Protein 2W2X (pdb70)

Nearest PDB structures (foldseek):
  2w2x-assembly1_A  TM=1.006E+00  e=3.681E-37  Homo sapiens
  2ov2-assembly11_D-2  TM=9.942E-01  e=1.952E-32  Homo sapiens
  2wkr-assembly1_A  TM=9.954E-01  e=3.031E-32  Avena sativa
  7y4a-assembly4_G  TM=9.930E-01  e=4.571E-28  Homo sapiens
  4mit-assembly1_A  TM=9.874E-01  e=6.167E-26  Entamoeba histolytica HM-3:IMSS

Structure (mmCIF, N/CA/C/O backbone):
data_2W2X
#
_entry.id   2W2X
#
_cell.length_a   131.570
_cell.length_b   84.459
_cell.length_c   74.196
_cell.angle_alpha   90.00
_cell.angle_beta   112.21
_cell.angle_gamma   90.00
#
_symmetry.space_group_name_H-M   'C 1 2 1'
#
loop_
_entity.id
_entity.type
_entity.pdbx_description
1 polymer 'RAS-RELATED C3 BOTULINUM TOXIN SUBSTRATE 2'
2 polymer '1-PHOSPHATIDYLINOSITOL-4,5-BISPHOSPHATE PHOSPHODIESTERASE GAMMA-2'
3 polymer '1-PHOSPHATIDYLINOSITOL-4,5-BISPHOSPHATE PHOSPHODIESTERASE GAMMA-2'
4 non-polymer "5'-GUANOSINE-DIPHOSPHATE-MONOTHIOPHOSPHATE"
5 non-polymer 'MAGNESIUM ION'
6 water water
#
loop_
_atom_site.group_PDB
_atom_site.id
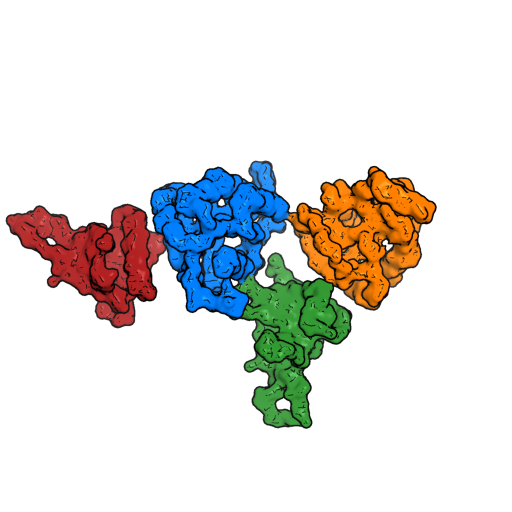_atom_site.type_symbol
_atom_site.label_atom_id
_atom_site.label_alt_id
_atom_site.label_comp_id
_atom_site.label_asym_id
_atom_site.label_entity_id
_atom_site.label_seq_id
_atom_site.pdbx_PDB_ins_code
_atom_site.Cartn_x
_atom_site.Cartn_y
_atom_site.Cartn_z
_atom_site.occupancy
_atom_site.B_iso_or_equiv
_atom_site.auth_seq_id
_atom_site.auth_comp_id
_atom_site.auth_asym_id
_atom_site.auth_atom_id
_atom_site.pdbx_PDB_model_num
ATOM 1 N N . SER A 1 7 ? 14.854 -10.334 -3.905 0.70 52.94 1 SER A N 1
ATOM 2 C CA . SER A 1 7 ? 15.963 -9.373 -3.850 0.70 83.63 1 SER A CA 1
ATOM 3 C C . SER A 1 7 ? 16.988 -9.678 -2.757 0.70 118.36 1 SER A C 1
ATOM 4 O O . SER A 1 7 ? 18.153 -9.323 -2.887 0.70 146.93 1 SER A O 1
ATOM 6 N N . GLN A 1 8 ? 16.557 -10.312 -1.672 1.00 114.80 2 GLN A N 1
ATOM 7 C CA . GLN A 1 8 ? 17.470 -10.638 -0.572 1.00 106.41 2 GLN A CA 1
ATOM 8 C C . GLN A 1 8 ? 17.978 -9.404 0.161 1.00 84.94 2 GLN A C 1
ATOM 9 O O . GLN A 1 8 ? 18.779 -8.636 -0.367 1.00 85.19 2 GLN A O 1
ATOM 15 N N . ALA A 1 9 ? 17.521 -9.226 1.390 1.00 79.41 3 ALA A N 1
ATOM 16 C CA . ALA A 1 9 ? 17.959 -8.095 2.188 1.00 73.36 3 ALA A CA 1
ATOM 17 C C . ALA A 1 9 ? 19.381 -8.317 2.702 1.00 91.20 3 ALA A C 1
ATOM 18 O O . ALA A 1 9 ? 19.711 -9.387 3.212 1.00 101.24 3 ALA A O 1
ATOM 20 N N . ILE A 1 10 ? 20.221 -7.301 2.540 1.00 76.79 4 ILE A N 1
ATOM 21 C CA . ILE A 1 10 ? 21.567 -7.302 3.090 1.00 52.05 4 ILE A CA 1
ATOM 22 C C . ILE A 1 10 ? 21.711 -6.046 3.946 1.00 42.45 4 ILE A C 1
ATOM 23 O O . ILE A 1 10 ? 21.532 -4.933 3.448 1.00 74.89 4 ILE A O 1
ATOM 28 N N . LYS A 1 11 ? 22.006 -6.224 5.238 1.00 54.81 5 LYS A N 1
ATOM 29 C CA . LYS A 1 11 ? 22.233 -5.087 6.146 1.00 59.22 5 LYS A CA 1
ATOM 30 C C . LYS A 1 11 ? 23.727 -4.717 6.262 1.00 49.68 5 LYS A C 1
ATOM 31 O O . LYS A 1 11 ? 24.565 -5.582 6.518 1.00 43.76 5 LYS A O 1
ATOM 37 N N . CYS A 1 12 ? 24.046 -3.435 6.075 1.00 49.58 6 CYS A N 1
ATOM 38 C CA . CYS A 1 12 ? 25.428 -2.947 6.090 1.00 38.33 6 CYS A CA 1
ATOM 39 C C . CYS A 1 12 ? 25.582 -1.738 6.999 1.00 42.97 6 CYS A C 1
ATOM 40 O O . CYS A 1 12 ? 24.888 -0.733 6.825 1.00 52.56 6 CYS A O 1
ATOM 43 N N . VAL A 1 13 ? 26.495 -1.833 7.965 1.00 30.60 7 VAL A N 1
ATOM 44 C CA . VAL A 1 13 ? 26.710 -0.748 8.919 1.00 37.56 7 VAL A CA 1
ATOM 45 C C . VAL A 1 13 ? 28.088 -0.124 8.731 1.00 56.53 7 VAL A C 1
ATOM 46 O O . VAL A 1 13 ? 29.077 -0.823 8.551 1.00 49.71 7 VAL A O 1
ATOM 50 N N . VAL A 1 14 ? 28.133 1.198 8.768 1.00 42.18 8 VAL A N 1
ATOM 51 C CA . VAL A 1 14 ? 29.348 1.945 8.544 1.00 40.97 8 VAL A CA 1
ATOM 52 C C . VAL A 1 14 ? 29.808 2.611 9.843 1.00 57.52 8 VAL A C 1
ATOM 53 O O . VAL A 1 14 ? 29.129 3.496 10.378 1.00 41.93 8 VAL A O 1
ATOM 57 N N . VAL A 1 15 ? 30.962 2.184 10.350 1.00 36.69 9 VAL A N 1
ATOM 58 C CA . VAL A 1 15 ? 31.511 2.755 11.591 1.00 57.41 9 VAL A CA 1
ATOM 59 C C . VAL A 1 15 ? 32.919 3.292 11.380 1.00 59.12 9 VAL A C 1
ATOM 60 O O . VAL A 1 15 ? 33.584 2.954 10.396 1.00 49.01 9 VAL A O 1
ATOM 64 N N . GLY A 1 16 ? 33.369 4.143 12.292 1.00 61.82 10 GLY A N 1
ATOM 65 C CA . GLY A 1 16 ? 34.676 4.766 12.160 1.00 49.47 10 GLY A CA 1
ATOM 66 C C . GLY A 1 16 ? 34.728 6.188 12.678 1.00 50.89 10 GLY A C 1
ATOM 67 O O . GLY A 1 16 ? 33.697 6.834 12.864 1.00 55.67 10 GLY A O 1
ATOM 68 N N . ASP A 1 17 ? 35.945 6.673 12.890 1.00 46.72 11 ASP A N 1
ATOM 69 C CA . ASP A 1 17 ? 36.201 7.939 13.571 1.00 50.30 11 ASP A CA 1
ATOM 70 C C . ASP A 1 17 ? 35.433 9.131 13.042 1.00 50.61 11 ASP A C 1
ATOM 71 O O . ASP A 1 17 ? 35.056 9.179 11.876 1.00 66.09 11 ASP A O 1
ATOM 76 N N . VAL A 1 18 ? 35.221 10.099 13.928 1.00 60.70 12 VAL A N 1
ATOM 77 C CA . VAL A 1 18 ? 34.639 11.374 13.567 1.00 46.06 12 VAL A CA 1
ATOM 78 C C . VAL A 1 18 ? 35.269 11.907 12.289 1.00 70.69 12 VAL A C 1
ATOM 79 O O . VAL A 1 18 ? 36.485 11.845 12.111 1.00 65.70 12 VAL A O 1
ATOM 83 N N . ALA A 1 19 ? 34.414 12.404 11.400 1.00 57.12 13 ALA A N 1
ATOM 84 C CA . ALA A 1 19 ? 34.822 13.120 10.185 1.00 48.21 13 ALA A CA 1
ATOM 85 C C . ALA A 1 19 ? 35.688 12.352 9.185 1.00 41.95 13 ALA A C 1
ATOM 86 O O . ALA A 1 19 ? 36.281 12.953 8.305 1.00 66.00 13 ALA A O 1
ATOM 88 N N . VAL A 1 20 ? 35.734 11.027 9.299 1.00 50.33 14 VAL A N 1
ATOM 89 C CA . VAL A 1 20 ? 36.432 10.228 8.309 1.00 49.43 14 VAL A CA 1
ATOM 90 C C . VAL A 1 20 ? 35.683 10.101 6.988 1.00 49.08 14 VAL A C 1
ATOM 91 O O . VAL A 1 20 ? 36.190 9.502 6.043 1.00 51.41 14 VAL A O 1
ATOM 95 N N . GLY A 1 21 ? 34.474 10.641 6.926 1.00 70.84 15 GLY A N 1
ATOM 96 C CA . GLY A 1 21 ? 33.724 10.665 5.680 1.00 72.81 15 GLY A CA 1
ATOM 97 C C . GLY A 1 21 ? 32.777 9.502 5.445 1.00 55.94 15 GLY A C 1
ATOM 98 O O . GLY A 1 21 ? 32.531 9.109 4.303 1.00 48.62 15 GLY A O 1
ATOM 99 N N . LYS A 1 22 ? 32.243 8.947 6.524 1.00 59.89 16 LYS A N 1
ATOM 100 C CA . LYS A 1 22 ? 31.254 7.875 6.416 1.00 49.44 16 LYS A CA 1
ATOM 101 C C . LYS A 1 22 ? 29.956 8.326 5.721 1.00 53.10 16 LYS A C 1
ATOM 102 O O . LYS A 1 22 ? 29.435 7.636 4.848 1.00 56.44 16 LYS A O 1
ATOM 108 N N . THR A 1 23 ? 29.424 9.475 6.119 1.00 50.07 17 THR A N 1
ATOM 109 C CA . THR A 1 23 ? 28.147 9.933 5.579 1.00 42.44 17 THR A CA 1
ATOM 110 C C . THR A 1 23 ? 28.293 10.231 4.084 1.00 69.28 17 THR A C 1
ATOM 111 O O . THR A 1 23 ? 27.478 9.771 3.269 1.00 65.20 17 THR A O 1
ATOM 115 N N . CYS A 1 24 ? 29.330 10.991 3.723 1.00 45.64 18 CYS A N 1
ATOM 116 C CA . CYS A 1 24 ? 29.582 11.291 2.321 1.00 52.88 18 CYS A CA 1
ATOM 117 C C . CYS A 1 24 ? 29.666 10.031 1.455 1.00 64.46 18 CYS A C 1
ATOM 118 O O . CYS A 1 24 ? 29.118 9.994 0.350 1.00 72.74 18 CYS A O 1
ATOM 121 N N . LEU A 1 25 ? 30.349 9.005 1.952 1.00 54.34 19 LEU A N 1
ATOM 122 C CA . LEU A 1 25 ? 30.445 7.738 1.227 1.00 50.33 19 LEU A CA 1
ATOM 123 C C . LEU A 1 25 ? 29.030 7.215 0.906 1.00 63.91 19 LEU A C 1
ATOM 124 O O . LEU A 1 25 ? 28.715 6.882 -0.234 1.00 56.35 19 LEU A O 1
ATOM 129 N N . LEU A 1 26 ? 28.175 7.156 1.917 1.00 56.17 20 LEU A N 1
ATOM 130 C CA . LEU A 1 26 ? 26.830 6.631 1.729 1.00 39.80 20 LEU A CA 1
ATOM 131 C C . LEU A 1 26 ? 26.014 7.506 0.801 1.00 42.53 20 LEU A C 1
ATOM 132 O O . LEU A 1 26 ? 25.282 6.998 -0.034 1.00 29.31 20 LEU A O 1
ATOM 137 N N . ILE A 1 27 ? 26.129 8.820 0.952 1.00 28.65 21 ILE A N 1
ATOM 138 C CA . ILE A 1 27 ? 25.251 9.739 0.240 1.00 30.06 21 ILE A CA 1
ATOM 139 C C . ILE A 1 27 ? 25.679 9.941 -1.191 1.00 60.30 21 ILE A C 1
ATOM 140 O O . ILE A 1 27 ? 24.851 10.081 -2.091 1.00 72.77 21 ILE A O 1
ATOM 145 N N . SER A 1 28 ? 26.987 9.956 -1.389 1.00 70.04 22 SER A N 1
ATOM 146 C CA . SER A 1 28 ? 27.556 10.042 -2.717 1.00 52.37 22 SER A CA 1
ATOM 147 C C . SER A 1 28 ? 27.292 8.766 -3.524 1.00 52.93 22 SER A C 1
ATOM 148 O O . SER A 1 28 ? 27.005 8.834 -4.713 1.00 57.41 22 SER A O 1
ATOM 151 N N . TYR A 1 29 ? 27.378 7.608 -2.883 1.00 60.22 23 TYR A N 1
ATOM 152 C CA . TYR A 1 29 ? 27.027 6.363 -3.558 1.00 63.25 23 TYR A CA 1
ATOM 153 C C . TYR A 1 29 ? 25.537 6.235 -3.853 1.00 70.68 23 TYR A C 1
ATOM 154 O O . TYR A 1 29 ? 25.164 5.702 -4.877 1.00 53.71 23 TYR A O 1
ATOM 163 N N . THR A 1 30 ? 24.686 6.708 -2.951 1.00 63.99 24 THR A N 1
ATOM 164 C CA . THR A 1 30 ? 23.253 6.522 -3.121 1.00 56.30 24 THR A CA 1
ATOM 165 C C . THR A 1 30 ? 22.632 7.613 -3.962 1.00 71.59 24 THR A C 1
ATOM 166 O O . THR A 1 30 ? 21.648 7.360 -4.646 1.00 62.03 24 THR A O 1
ATOM 170 N N . THR A 1 31 ? 23.187 8.824 -3.899 1.00 63.64 25 THR A N 1
ATOM 171 C CA . THR A 1 31 ? 22.654 9.940 -4.676 1.00 42.61 25 THR A CA 1
ATOM 172 C C . THR A 1 31 ? 23.667 10.568 -5.673 1.00 75.57 25 THR A C 1
ATOM 173 O O . THR A 1 31 ? 23.354 11.569 -6.306 1.00 70.53 25 THR A O 1
ATOM 177 N N . ASN A 1 32 ? 24.866 9.976 -5.842 1.00 88.62 26 ASN A N 1
ATOM 178 C CA . ASN A 1 32 ? 25.902 10.539 -6.736 1.00 87.99 26 ASN A CA 1
ATOM 179 C C . ASN A 1 32 ? 26.040 12.037 -6.573 1.00 72.62 26 ASN A C 1
ATOM 180 O O . ASN A 1 32 ? 26.514 12.735 -7.464 1.00 74.82 26 ASN A O 1
ATOM 185 N N . ALA A 1 33 ? 25.589 12.534 -5.437 1.00 75.59 27 ALA A N 1
ATOM 186 C CA . ALA A 1 33 ? 25.751 13.932 -5.123 1.00 80.72 27 ALA A CA 1
ATOM 187 C C . ALA A 1 33 ? 26.551 13.993 -3.837 1.00 91.59 27 ALA A C 1
ATOM 188 O O . ALA A 1 33 ? 26.314 13.219 -2.910 1.00 92.10 27 ALA A O 1
ATOM 190 N N . PHE A 1 34 ? 27.517 14.898 -3.792 1.00 99.80 28 PHE A N 1
ATOM 191 C CA . PHE A 1 34 ? 28.376 15.031 -2.625 1.00 91.75 28 PHE A CA 1
ATOM 192 C C . PHE A 1 34 ? 27.875 16.144 -1.710 1.00 97.59 28 PHE A C 1
ATOM 193 O O . PHE A 1 34 ? 27.741 17.293 -2.137 1.00 113.76 28 PHE A O 1
ATOM 201 N N . PRO A 1 35 ? 27.597 15.802 -0.443 1.00 95.20 29 PRO A N 1
ATOM 202 C CA . PRO A 1 35 ? 27.023 16.719 0.550 1.00 104.35 29 PRO A CA 1
ATOM 203 C C . PRO A 1 35 ? 28.067 17.685 1.096 1.00 122.15 29 PRO A C 1
ATOM 204 O O . PRO A 1 35 ? 29.190 17.280 1.411 1.00 137.41 29 PRO A O 1
ATOM 208 N N . GLY A 1 36 ? 27.684 18.951 1.215 1.00 106.53 30 GLY A N 1
ATOM 209 C CA . GLY A 1 36 ? 28.585 19.988 1.675 1.00 108.33 30 GLY A CA 1
ATOM 210 C C . GLY A 1 36 ? 27.944 20.895 2.701 1.00 104.77 30 GLY A C 1
ATOM 211 O O . GLY A 1 36 ? 28.246 22.084 2.767 1.00 109.09 30 GLY A O 1
ATOM 212 N N . GLU A 1 37 ? 26.922 20.341 3.333 1.00 107.90 31 GLU A N 1
ATOM 213 C CA . GLU A 1 37 ? 26.872 20.086 4.761 1.00 92.51 31 GLU A CA 1
ATOM 214 C C . GLU A 1 37 ? 27.887 20.721 5.711 1.00 99.41 31 GLU A C 1
ATOM 215 O O . GLU A 1 37 ? 27.735 21.866 6.143 1.00 111.63 31 GLU A O 1
ATOM 217 N N . TYR A 1 38 ? 28.972 19.968 5.889 1.00 52.38 32 TYR A N 1
ATOM 218 C CA . TYR A 1 38 ? 29.277 19.253 7.141 1.00 61.02 32 TYR A CA 1
ATOM 219 C C . TYR A 1 38 ? 28.554 19.684 8.411 1.00 46.47 32 TYR A C 1
ATOM 220 O O . TYR A 1 38 ? 29.455 21.064 10.426 1.00 89.20 32 TYR A O 1
ATOM 229 N N . ILE A 1 39 ? 27.692 17.883 8.639 1.00 54.04 33 ILE A N 1
ATOM 230 C CA . ILE A 1 39 ? 26.775 17.827 9.755 1.00 57.33 33 ILE A CA 1
ATOM 231 C C . ILE A 1 39 ? 27.044 16.549 10.533 1.00 67.24 33 ILE A C 1
ATOM 232 O O . ILE A 1 39 ? 26.676 15.461 10.086 1.00 58.47 33 ILE A O 1
ATOM 237 N N . PRO A 1 40 ? 27.682 16.673 11.706 1.00 53.53 34 PRO A N 1
ATOM 238 C CA . PRO A 1 40 ? 27.931 15.505 12.550 1.00 44.80 34 PRO A CA 1
ATOM 239 C C . PRO A 1 40 ? 26.695 14.615 12.643 1.00 52.08 34 PRO A C 1
ATOM 240 O O . PRO A 1 40 ? 25.571 15.109 12.762 1.00 69.27 34 PRO A O 1
ATOM 244 N N . THR A 1 41 ? 26.920 13.310 12.607 1.00 42.48 35 THR A N 1
ATOM 245 C CA . THR A 1 41 ? 25.860 12.316 12.577 1.00 41.87 35 THR A CA 1
ATOM 246 C C . THR A 1 41 ? 25.527 11.739 13.949 1.00 51.26 35 THR A C 1
ATOM 247 O O . THR A 1 41 ? 26.408 11.522 14.771 1.00 40.42 35 THR A O 1
ATOM 251 N N . VAL A 1 42 ? 24.221 11.518 14.172 1.00 51.56 36 VAL A N 1
ATOM 252 C CA . VAL A 1 42 ? 23.761 10.772 15.331 1.00 52.43 36 VAL A CA 1
ATOM 253 C C . VAL A 1 42 ? 23.530 9.346 14.871 1.00 42.24 36 VAL A C 1
ATOM 254 O O . VAL A 1 42 ? 24.220 8.422 15.282 1.00 43.39 36 VAL A O 1
ATOM 258 N N . PHE A 1 43 ? 22.525 9.165 14.037 1.00 40.59 37 PHE A N 1
ATOM 259 C CA . PHE A 1 43 ? 22.382 7.934 13.278 1.00 47.95 37 PHE A CA 1
ATOM 260 C C . PHE A 1 43 ? 21.513 8.290 12.093 1.00 39.17 37 PHE A C 1
ATOM 261 O O . PHE A 1 43 ? 20.882 9.361 12.090 1.00 31.74 37 PHE A O 1
ATOM 269 N N . ASP A 1 44 ? 21.516 7.421 11.087 1.00 39.88 38 ASP A N 1
ATOM 270 C CA . ASP A 1 44 ? 20.761 7.646 9.850 1.00 49.85 38 ASP A CA 1
ATOM 271 C C . ASP A 1 44 ? 20.615 6.369 9.010 1.00 40.47 38 ASP A C 1
ATOM 272 O O . ASP A 1 44 ? 21.394 5.422 9.130 1.00 43.52 38 ASP A O 1
ATOM 277 N N . ASN A 1 45 ? 19.569 6.330 8.191 1.00 58.96 39 ASN A N 1
ATOM 278 C CA . ASN A 1 45 ? 19.286 5.135 7.414 1.00 42.36 39 ASN A CA 1
ATOM 279 C C . ASN A 1 45 ? 19.234 5.471 5.941 1.00 48.96 39 ASN A C 1
ATOM 280 O O . ASN A 1 45 ? 18.861 6.578 5.572 1.00 57.31 39 ASN A O 1
ATOM 285 N N . TYR A 1 46 ? 19.634 4.525 5.102 1.00 40.02 40 TYR A N 1
ATOM 286 C CA . TYR A 1 46 ? 19.688 4.760 3.659 1.00 38.70 40 TYR A CA 1
ATOM 287 C C . TYR A 1 46 ? 19.457 3.437 2.984 1.00 54.01 40 TYR A C 1
ATOM 288 O O . TYR A 1 46 ? 19.595 2.373 3.604 1.00 44.79 40 TYR A O 1
ATOM 297 N N . SER A 1 47 ? 19.143 3.501 1.699 1.00 51.56 41 SER A N 1
ATOM 298 C CA . SER A 1 47 ? 18.748 2.311 0.975 1.00 69.25 41 SER A CA 1
ATOM 299 C C . SER A 1 47 ? 19.375 2.300 -0.410 1.00 57.10 41 SER A C 1
ATOM 300 O O . SER A 1 47 ? 19.669 3.345 -0.984 1.00 68.92 41 SER A O 1
ATOM 303 N N . ALA A 1 48 ? 19.571 1.113 -0.954 1.00 63.55 42 ALA A N 1
ATOM 304 C CA . ALA A 1 48 ? 19.888 0.985 -2.370 1.00 57.79 42 ALA A CA 1
ATOM 305 C C . ALA A 1 48 ? 19.382 -0.363 -2.834 1.00 64.07 42 ALA A C 1
ATOM 306 O O . ALA A 1 48 ? 19.444 -1.347 -2.093 1.00 82.60 42 ALA A O 1
ATOM 308 N N . ASN A 1 49 ? 18.858 -0.408 -4.052 1.00 73.43 43 ASN A N 1
ATOM 309 C CA . ASN A 1 49 ? 18.532 -1.680 -4.678 1.00 70.14 43 ASN A CA 1
ATOM 310 C C . ASN A 1 49 ? 19.496 -1.917 -5.830 1.00 79.60 43 ASN A C 1
ATOM 311 O O . ASN A 1 49 ? 19.554 -1.133 -6.769 1.00 77.15 43 ASN A O 1
ATOM 316 N N . VAL A 1 50 ? 20.270 -2.988 -5.746 1.00 81.91 44 VAL A N 1
ATOM 317 C CA . VAL A 1 50 ? 21.371 -3.171 -6.667 1.00 80.69 44 VAL A CA 1
ATOM 318 C C . VAL A 1 50 ? 21.301 -4.545 -7.280 1.00 90.33 44 VAL A C 1
ATOM 319 O O . VAL A 1 50 ? 20.655 -5.442 -6.743 1.00 111.52 44 VAL A O 1
ATOM 323 N N . MET A 1 51 ? 21.966 -4.707 -8.412 1.00 61.18 45 MET A N 1
ATOM 324 C CA . MET A 1 51 ? 22.252 -6.039 -8.889 1.00 67.36 45 MET A CA 1
ATOM 325 C C . MET A 1 51 ? 23.694 -6.391 -8.531 1.00 86.30 45 MET A C 1
ATOM 326 O O . MET A 1 51 ? 24.543 -5.518 -8.351 1.00 66.98 45 MET A O 1
ATOM 331 N N . VAL A 1 52 ? 23.963 -7.676 -8.401 1.00 93.75 46 VAL A N 1
ATOM 332 C CA . VAL A 1 52 ? 25.308 -8.125 -8.112 1.00 34.55 46 VAL A CA 1
ATOM 333 C C . VAL A 1 52 ? 25.257 -9.627 -7.871 1.00 42.83 46 VAL A C 1
ATOM 334 O O . VAL A 1 52 ? 25.311 -10.178 -5.110 1.00 119.32 46 VAL A O 1
ATOM 338 N N . ASP A 1 53 ? 26.567 -9.092 -10.120 1.00 54.71 47 ASP A N 1
ATOM 339 C CA . ASP A 1 53 ? 26.664 -10.530 -10.353 1.00 90.63 47 ASP A CA 1
ATOM 340 C C . ASP A 1 53 ? 25.305 -11.188 -10.590 1.00 88.07 47 ASP A C 1
ATOM 341 O O . ASP A 1 53 ? 24.930 -12.133 -9.902 1.00 83.73 47 ASP A O 1
ATOM 346 N N . SER A 1 54 ? 24.573 -10.676 -11.571 1.00 78.24 48 SER A N 1
ATOM 347 C CA . SER A 1 54 ? 23.421 -11.390 -12.067 1.00 90.59 48 SER A CA 1
ATOM 348 C C . SER A 1 54 ? 22.568 -11.889 -10.903 1.00 82.69 48 SER A C 1
ATOM 349 O O . SER A 1 54 ? 23.024 -14.439 -8.286 1.00 94.24 48 SER A O 1
ATOM 351 N N . LYS A 1 55 ? 21.058 -12.477 -8.729 0.80 75.60 49 LYS A N 1
ATOM 352 C CA . LYS A 1 55 ? 21.669 -11.856 -7.565 0.80 55.73 49 LYS A CA 1
ATOM 353 C C . LYS A 1 55 ? 21.185 -10.423 -7.369 0.80 60.14 49 LYS A C 1
ATOM 354 O O . LYS A 1 55 ? 21.985 -9.501 -7.223 0.80 52.36 49 LYS A O 1
ATOM 356 N N . PRO A 1 56 ? 19.863 -10.223 -7.371 1.00 66.67 50 PRO A N 1
ATOM 357 C CA . PRO A 1 56 ? 19.347 -8.881 -7.114 1.00 67.03 50 PRO A CA 1
ATOM 358 C C . PRO A 1 56 ? 19.404 -8.680 -5.606 1.00 67.20 50 PRO A C 1
ATOM 359 O O . PRO A 1 56 ? 19.065 -9.617 -4.896 1.00 60.92 50 PRO A O 1
ATOM 363 N N . VAL A 1 57 ? 19.844 -7.522 -5.128 1.00 83.92 51 VAL A N 1
ATOM 364 C CA . VAL A 1 57 ? 19.900 -7.275 -3.682 1.00 87.05 51 VAL A CA 1
ATOM 365 C C . VAL A 1 57 ? 19.156 -6.045 -3.124 1.00 80.30 51 VAL A C 1
ATOM 366 O O . VAL A 1 57 ? 19.009 -5.016 -3.795 1.00 67.36 51 VAL A O 1
ATOM 370 N N . ASN A 1 58 ? 18.720 -6.165 -1.852 1.00 58.40 52 ASN A N 1
ATOM 371 C CA . ASN A 1 58 ? 18.238 -5.019 -1.083 1.00 65.94 52 ASN A CA 1
ATOM 372 C C . ASN A 1 58 ? 19.021 -4.835 0.218 1.00 41.29 52 ASN A C 1
ATOM 373 O O . ASN A 1 58 ? 17.630 -4.507 3.195 0.70 60.58 52 ASN A O 1
ATOM 378 N N . LEU A 1 59 ? 19.794 -3.100 -0.275 1.00 55.49 53 LEU A N 1
ATOM 379 C CA . LEU A 1 59 ? 20.936 -2.915 0.581 1.00 57.92 53 LEU A CA 1
ATOM 380 C C . LEU A 1 59 ? 20.484 -1.927 1.610 1.00 59.30 53 LEU A C 1
ATOM 381 O O . LEU A 1 59 ? 20.145 -0.792 1.263 1.00 61.35 53 LEU A O 1
ATOM 386 N N . GLY A 1 60 ? 20.438 -2.378 2.865 1.00 54.26 54 GLY A N 1
ATOM 387 C CA . GLY A 1 60 ? 20.166 -1.508 3.987 1.00 45.36 54 GLY A CA 1
ATOM 388 C C . GLY A 1 60 ? 21.465 -0.907 4.482 1.00 55.92 54 GLY A C 1
ATOM 389 O O . GLY A 1 60 ? 22.398 -1.619 4.820 1.00 80.51 54 GLY A O 1
ATOM 390 N N . LEU A 1 61 ? 21.513 0.414 4.524 1.00 49.59 55 LEU A N 1
ATOM 391 C CA . LEU A 1 61 ? 22.706 1.119 4.915 1.00 44.44 55 LEU A CA 1
ATOM 392 C C . LEU A 1 61 ? 22.504 1.928 6.194 1.00 50.01 55 LEU A C 1
ATOM 393 O O . LEU A 1 61 ? 21.643 2.805 6.254 1.00 62.63 55 LEU A O 1
ATOM 398 N N . TRP A 1 62 ? 23.343 1.656 7.192 1.00 46.90 56 TRP A N 1
ATOM 399 C CA . TRP A 1 62 ? 23.207 2.286 8.495 1.00 50.88 56 TRP A CA 1
ATOM 400 C C . TRP A 1 62 ? 24.374 3.210 8.794 1.00 35.16 56 TRP A C 1
ATOM 401 O O . TRP A 1 62 ? 25.506 2.778 8.890 1.00 41.65 56 TRP A O 1
ATOM 412 N N . ASP A 1 63 ? 24.093 4.499 8.881 0.80 15.93 57 ASP A N 1
ATOM 413 C CA . ASP A 1 63 ? 25.126 5.448 9.159 0.80 35.68 57 ASP A CA 1
ATOM 414 C C . ASP A 1 63 ? 25.165 5.593 10.689 0.80 61.14 57 ASP A C 1
ATOM 415 O O . ASP A 1 63 ? 24.120 5.779 11.335 0.80 34.79 57 ASP A O 1
ATOM 420 N N . THR A 1 64 ? 26.358 5.453 11.268 0.80 33.90 58 THR A N 1
ATOM 421 C CA . THR A 1 64 ? 26.550 5.569 12.719 0.80 17.80 58 THR A CA 1
ATOM 422 C C . THR A 1 64 ? 27.312 6.844 13.056 0.80 34.57 58 THR A C 1
ATOM 423 O O . THR A 1 64 ? 27.862 7.510 12.168 0.80 43.01 58 THR A O 1
ATOM 427 N N . ALA A 1 65 ? 27.302 7.217 14.335 1.00 43.57 59 ALA A N 1
ATOM 428 C CA . ALA A 1 65 ? 28.047 8.403 14.782 1.00 57.31 59 ALA A CA 1
ATOM 429 C C . ALA A 1 65 ? 29.488 8.081 15.130 1.00 47.22 59 ALA A C 1
ATOM 430 O O . ALA A 1 65 ? 29.776 7.044 15.719 1.00 52.03 59 ALA A O 1
ATOM 432 N N . GLY A 1 66 ? 30.385 8.991 14.774 1.00 53.41 60 GLY A N 1
ATOM 433 C CA . GLY A 1 66 ? 31.797 8.837 15.067 1.00 57.72 60 GLY A CA 1
ATOM 434 C C . GLY A 1 66 ? 32.153 9.272 16.474 1.00 58.39 60 GLY A C 1
ATOM 435 O O . GLY A 1 66 ? 33.026 8.668 17.106 1.00 74.67 60 GLY A O 1
ATOM 436 N N . GLN A 1 67 ? 31.497 10.335 16.943 1.00 42.07 61 GLN A N 1
ATOM 437 C CA . GLN A 1 67 ? 31.652 10.844 18.312 1.00 55.15 61 GLN A CA 1
ATOM 438 C C . GLN A 1 67 ? 31.456 9.756 19.361 1.00 66.35 61 GLN A C 1
ATOM 439 O O . GLN A 1 67 ? 30.499 8.972 19.293 1.00 55.97 61 GLN A O 1
ATOM 445 N N . GLU A 1 68 ? 32.351 9.720 20.342 1.00 66.57 62 GLU A N 1
ATOM 446 C CA . GLU A 1 68 ? 32.278 8.681 21.354 1.00 69.08 62 GLU A CA 1
ATOM 447 C C . GLU A 1 68 ? 31.112 8.939 22.284 1.00 64.29 62 GLU A C 1
ATOM 448 O O . GLU A 1 68 ? 30.608 8.013 22.908 1.00 65.65 62 GLU A O 1
ATOM 454 N N . ASP A 1 69 ? 30.678 10.192 22.364 1.00 50.81 63 ASP A N 1
ATOM 455 C CA . ASP A 1 69 ? 29.474 10.530 23.133 1.00 66.78 63 ASP A CA 1
ATOM 456 C C . ASP A 1 69 ? 28.295 9.604 22.806 1.00 70.21 63 ASP A C 1
ATOM 457 O O . ASP A 1 69 ? 27.488 9.255 23.668 1.00 69.01 63 ASP A O 1
ATOM 462 N N . TYR A 1 70 ? 28.198 9.187 21.556 1.00 55.29 64 TYR A N 1
ATOM 463 C CA . TYR A 1 70 ? 27.086 8.340 21.184 1.00 55.66 64 TYR A CA 1
ATOM 464 C C . TYR A 1 70 ? 27.453 6.870 21.269 1.00 50.30 64 TYR A C 1
ATOM 465 O O . TYR A 1 70 ? 26.827 6.021 20.626 1.00 53.72 64 TYR A O 1
ATOM 474 N N . ASP A 1 71 ? 28.447 6.572 22.100 1.00 45.23 65 ASP A N 1
ATOM 475 C CA . ASP A 1 71 ? 28.921 5.193 22.261 1.00 46.03 65 ASP A CA 1
ATOM 476 C C . ASP A 1 71 ? 27.853 4.228 22.766 1.00 46.67 65 ASP A C 1
ATOM 477 O O . ASP A 1 71 ? 27.927 3.024 22.497 1.00 48.68 65 ASP A O 1
ATOM 482 N N . ARG A 1 72 ? 26.860 4.752 23.483 1.00 54.69 66 ARG A N 1
ATOM 483 C CA . ARG A 1 72 ? 25.760 3.925 23.979 1.00 52.51 66 ARG A CA 1
ATOM 484 C C . ARG A 1 72 ? 24.718 3.660 22.886 1.00 72.55 66 ARG A C 1
ATOM 485 O O . ARG A 1 72 ? 24.131 2.580 22.829 1.00 69.66 66 ARG A O 1
ATOM 487 N N . LEU A 1 73 ? 24.510 4.649 22.019 1.00 62.80 67 LEU A N 1
ATOM 488 C CA . LEU A 1 73 ? 23.603 4.546 20.873 1.00 61.94 67 LEU A CA 1
ATOM 489 C C . LEU A 1 73 ? 24.111 3.541 19.842 1.00 76.57 67 LEU A C 1
ATOM 490 O O . LEU A 1 73 ? 23.395 2.619 19.410 1.00 48.10 67 LEU A O 1
ATOM 495 N N . ARG A 1 74 ? 25.364 3.736 19.449 1.00 64.15 68 ARG A N 1
ATOM 496 C CA . ARG A 1 74 ? 25.912 3.074 18.269 1.00 35.01 68 ARG A CA 1
ATOM 497 C C . ARG A 1 74 ? 25.584 1.578 18.161 1.00 32.16 68 ARG A C 1
ATOM 498 O O . ARG A 1 74 ? 25.087 1.128 17.133 1.00 66.55 68 ARG A O 1
ATOM 506 N N . PRO A 1 75 ? 25.866 0.799 19.213 1.00 42.88 69 PRO A N 1
ATOM 507 C CA . PRO A 1 75 ? 25.647 -0.652 19.142 1.00 43.47 69 PRO A CA 1
ATOM 508 C C . PRO A 1 75 ? 24.182 -1.034 18.924 1.00 59.30 69 PRO A C 1
ATOM 509 O O . PRO A 1 75 ? 23.922 -2.179 18.550 1.00 44.44 69 PRO A O 1
ATOM 513 N N . LEU A 1 76 ? 23.248 -0.108 19.152 1.00 37.21 70 LEU A N 1
ATOM 514 C CA . LEU A 1 76 ? 21.856 -0.377 18.793 1.00 62.48 70 LEU A CA 1
ATOM 515 C C . LEU A 1 76 ? 21.696 -0.758 17.301 1.00 56.41 70 LEU A C 1
ATOM 516 O O . LEU A 1 76 ? 20.845 -1.575 16.951 1.00 40.67 70 LEU A O 1
ATOM 521 N N . SER A 1 77 ? 22.545 -0.207 16.434 1.00 59.67 71 SER A N 1
ATOM 522 C CA . SER A 1 77 ? 22.522 -0.535 14.999 1.00 46.20 71 SER A CA 1
ATOM 523 C C . SER A 1 77 ? 23.045 -1.936 14.659 1.00 30.81 71 SER A C 1
ATOM 524 O O . SER A 1 77 ? 22.790 -2.437 13.567 1.00 55.64 71 SER A O 1
ATOM 527 N N . TYR A 1 78 ? 23.755 -2.577 15.588 1.00 49.58 72 TYR A N 1
ATOM 528 C CA . TYR A 1 78 ? 24.524 -3.798 15.255 1.00 38.42 72 TYR A CA 1
ATOM 529 C C . TYR A 1 78 ? 23.774 -5.129 15.110 1.00 47.43 72 TYR A C 1
ATOM 530 O O . TYR A 1 78 ? 24.243 -6.024 14.399 1.00 38.52 72 TYR A O 1
ATOM 539 N N . PRO A 1 79 ? 22.638 -5.291 15.805 1.00 51.67 73 PRO A N 1
ATOM 540 C CA . PRO A 1 79 ? 21.906 -6.553 15.634 1.00 47.58 73 PRO A CA 1
ATOM 541 C C . PRO A 1 79 ? 21.533 -6.876 14.181 1.00 73.70 73 PRO A C 1
ATOM 542 O O . PRO A 1 79 ? 21.066 -6.017 13.427 1.00 60.33 73 PRO A O 1
ATOM 546 N N . GLN A 1 80 ? 21.756 -8.129 13.802 1.00 66.79 74 GLN A N 1
ATOM 547 C CA . GLN A 1 80 ? 21.357 -8.629 12.496 1.00 53.65 74 GLN A CA 1
ATOM 548 C C . GLN A 1 80 ? 22.276 -8.168 11.348 1.00 80.41 74 GLN A C 1
ATOM 549 O O . GLN A 1 80 ? 22.099 -8.568 10.198 1.00 69.48 74 GLN A O 1
ATOM 555 N N . THR A 1 81 ? 23.267 -7.341 11.658 1.00 83.61 75 THR A N 1
ATOM 556 C CA . THR A 1 81 ? 24.190 -6.865 10.629 1.00 47.39 75 THR A CA 1
ATOM 557 C C . THR A 1 81 ? 24.824 -8.013 9.849 1.00 52.31 75 THR A C 1
ATOM 558 O O . THR A 1 81 ? 25.210 -9.038 10.415 1.00 47.68 75 THR A O 1
ATOM 562 N N . ASP A 1 82 ? 24.908 -7.844 8.534 1.00 39.42 76 ASP A N 1
ATOM 563 C CA . ASP A 1 82 ? 25.456 -8.882 7.674 1.00 59.01 76 ASP A CA 1
ATOM 564 C C . ASP A 1 82 ? 26.919 -8.589 7.335 1.00 71.81 76 ASP A C 1
ATOM 565 O O . ASP A 1 82 ? 27.717 -9.505 7.158 1.00 60.56 76 ASP A O 1
ATOM 570 N N . VAL A 1 83 ? 27.251 -7.304 7.248 1.00 56.38 77 VAL A N 1
ATOM 571 C CA . VAL A 1 83 ? 28.563 -6.870 6.835 1.00 47.86 77 VAL A CA 1
ATOM 572 C C . VAL A 1 83 ? 28.856 -5.482 7.381 1.00 47.29 77 VAL A C 1
ATOM 573 O O . VAL A 1 83 ? 27.988 -4.614 7.376 1.00 55.48 77 VAL A O 1
ATOM 577 N N . PHE A 1 84 ? 30.087 -5.281 7.849 1.00 44.40 78 PHE A N 1
ATOM 578 C CA . PHE A 1 84 ? 30.512 -3.986 8.360 1.00 41.99 78 PHE A CA 1
ATOM 579 C C . PHE A 1 84 ? 31.499 -3.283 7.461 1.00 55.59 78 PHE A C 1
ATOM 580 O O . PHE A 1 84 ? 32.339 -3.920 6.825 1.00 60.46 78 PHE A O 1
ATOM 588 N N . LEU A 1 85 ? 31.404 -1.961 7.435 1.00 47.83 79 LEU A N 1
ATOM 589 C CA . LEU A 1 85 ? 32.395 -1.125 6.789 1.00 45.21 79 LEU A CA 1
ATOM 590 C C . LEU A 1 85 ? 33.135 -0.389 7.883 1.00 52.49 79 LEU A C 1
ATOM 591 O O . LEU A 1 85 ? 32.594 0.518 8.490 1.00 57.29 79 LEU A O 1
ATOM 596 N N . ILE A 1 86 ? 34.367 -0.775 8.158 1.00 41.28 80 ILE A N 1
ATOM 597 C CA . ILE A 1 86 ? 35.148 -0.007 9.105 1.00 41.46 80 ILE A CA 1
ATOM 598 C C . ILE A 1 86 ? 35.980 0.971 8.311 1.00 45.24 80 ILE A C 1
ATOM 599 O O . ILE A 1 86 ? 36.715 0.587 7.404 1.00 49.69 80 ILE A O 1
ATOM 604 N N . CYS A 1 87 ? 35.860 2.239 8.661 1.00 37.80 81 CYS A N 1
ATOM 605 C CA . CYS A 1 87 ? 36.444 3.295 7.862 1.00 31.42 81 CYS A CA 1
ATOM 606 C C . CYS A 1 87 ? 37.500 4.076 8.616 1.00 50.74 81 CYS A C 1
ATOM 607 O O . CYS A 1 87 ? 37.394 4.307 9.818 1.00 51.25 81 CYS A O 1
ATOM 610 N N . PHE A 1 88 ? 38.519 4.495 7.882 1.00 43.07 82 PHE A N 1
ATOM 611 C CA . PHE A 1 88 ? 39.452 5.486 8.383 1.00 51.17 82 PHE A CA 1
ATOM 612 C C . PHE A 1 88 ? 39.811 6.417 7.236 1.00 48.06 82 PHE A C 1
ATOM 613 O O . PHE A 1 88 ? 39.709 6.042 6.067 1.00 43.99 82 PHE A O 1
ATOM 621 N N . SER A 1 89 ? 40.170 7.649 7.573 1.00 58.36 83 SER A N 1
ATOM 622 C CA . SER A 1 89 ? 40.697 8.583 6.601 1.00 45.54 83 SER A CA 1
ATOM 623 C C . SER A 1 89 ? 42.220 8.408 6.590 1.00 44.94 83 SER A C 1
ATOM 624 O O . SER A 1 89 ? 44.715 8.121 7.439 1.00 217.72 83 SER A O 1
ATOM 627 N N . LEU A 1 90 ? 42.483 8.020 4.775 1.00 45.44 84 LEU A N 1
ATOM 628 C CA . LEU A 1 90 ? 43.846 7.879 4.346 1.00 63.00 84 LEU A CA 1
ATOM 629 C C . LEU A 1 90 ? 44.698 9.069 4.769 1.00 51.63 84 LEU A C 1
ATOM 630 O O . LEU A 1 90 ? 45.915 8.958 4.807 1.00 69.72 84 LEU A O 1
ATOM 635 N N . VAL A 1 91 ? 44.073 10.199 5.088 1.00 43.72 85 VAL A N 1
ATOM 636 C CA . VAL A 1 91 ? 44.856 11.380 5.464 1.00 41.38 85 VAL A CA 1
ATOM 637 C C . VAL A 1 91 ? 44.719 11.717 6.936 1.00 60.09 85 VAL A C 1
ATOM 638 O O . VAL A 1 91 ? 44.852 12.876 7.333 1.00 72.09 85 VAL A O 1
ATOM 642 N N . SER A 1 92 ? 44.465 10.697 7.746 1.00 74.68 86 SER A N 1
ATOM 643 C CA . SER A 1 92 ? 44.280 10.897 9.172 1.00 63.64 86 SER A CA 1
ATOM 644 C C . SER A 1 92 ? 44.400 9.576 9.906 1.00 71.71 86 SER A C 1
ATOM 645 O O . SER A 1 92 ? 43.750 7.229 9.557 1.00 212.06 86 SER A O 1
ATOM 648 N N . PRO A 1 93 ? 46.270 9.560 10.441 1.00 73.70 87 PRO A N 1
ATOM 649 C CA . PRO A 1 93 ? 46.756 8.313 11.016 1.00 71.59 87 PRO A CA 1
ATOM 650 C C . PRO A 1 93 ? 46.113 8.071 12.372 1.00 65.42 87 PRO A C 1
ATOM 651 O O . PRO A 1 93 ? 46.221 6.974 12.918 1.00 45.50 87 PRO A O 1
ATOM 655 N N . ALA A 1 94 ? 45.456 9.082 12.924 1.00 58.29 88 ALA A N 1
ATOM 656 C CA . ALA A 1 94 ? 44.740 8.866 14.175 1.00 53.38 88 ALA A CA 1
ATOM 657 C C . ALA A 1 94 ? 43.624 7.862 13.936 1.00 62.46 88 ALA A C 1
ATOM 658 O O . ALA A 1 94 ? 43.517 6.842 14.639 1.00 50.73 88 ALA A O 1
ATOM 660 N N . SER A 1 95 ? 42.824 8.135 12.906 1.00 63.18 89 SER A N 1
ATOM 661 C CA . SER A 1 95 ? 41.649 7.321 12.613 1.00 44.84 89 SER A CA 1
ATOM 662 C C . SER A 1 95 ? 42.079 5.923 12.223 1.00 58.61 89 SER A C 1
ATOM 663 O O . SER A 1 95 ? 41.344 4.950 12.426 1.00 69.72 89 SER A O 1
ATOM 666 N N . TYR A 1 96 ? 43.292 5.824 11.681 1.00 63.15 90 TYR A N 1
ATOM 667 C CA . TYR A 1 96 ? 43.827 4.536 11.264 1.00 34.44 90 TYR A CA 1
ATOM 668 C C . TYR A 1 96 ? 44.152 3.725 12.507 1.00 38.79 90 TYR A C 1
ATOM 669 O O . TYR A 1 96 ? 43.862 2.532 12.571 1.00 46.54 90 TYR A O 1
ATOM 678 N N . GLU A 1 97 ? 44.743 4.388 13.499 1.00 50.39 91 GLU A N 1
ATOM 679 C CA . GLU A 1 97 ? 45.137 3.716 14.730 1.00 68.66 91 GLU A CA 1
ATOM 680 C C . GLU A 1 97 ? 43.881 3.301 15.476 1.00 52.75 91 GLU A C 1
ATOM 681 O O . GLU A 1 97 ? 43.779 2.180 15.975 1.00 50.96 91 GLU A O 1
ATOM 687 N N . ASN A 1 98 ? 42.899 4.194 15.511 1.00 62.27 92 ASN A N 1
ATOM 688 C CA . ASN A 1 98 ? 41.650 3.889 16.208 1.00 62.35 92 ASN A CA 1
ATOM 689 C C . ASN A 1 98 ? 40.900 2.639 15.732 1.00 63.76 92 ASN A C 1
ATOM 690 O O . ASN A 1 98 ? 40.182 2.020 16.519 1.00 58.27 92 ASN A O 1
ATOM 695 N N . VAL A 1 99 ? 41.077 2.266 14.462 1.00 49.64 93 VAL A N 1
ATOM 696 C CA . VAL A 1 99 ? 40.593 0.974 13.974 1.00 42.17 93 VAL A CA 1
ATOM 697 C C . VAL A 1 99 ? 41.046 -0.202 14.854 1.00 54.99 93 VAL A C 1
ATOM 698 O O . VAL A 1 99 ? 40.234 -1.051 15.216 1.00 58.07 93 VAL A O 1
ATOM 702 N N . ARG A 1 100 ? 42.331 -0.252 15.202 1.00 59.96 94 ARG A N 1
ATOM 703 C CA . ARG A 1 100 ? 42.859 -1.352 16.029 1.00 61.41 94 ARG A CA 1
ATOM 704 C C . ARG A 1 100 ? 42.521 -1.155 17.512 1.00 61.99 94 ARG A C 1
ATOM 705 O O . ARG A 1 100 ? 42.226 -2.108 18.237 1.00 39.89 94 ARG A O 1
ATOM 713 N N . ALA A 1 101 ? 42.555 0.096 17.951 1.00 39.59 95 ALA A N 1
ATOM 714 C CA . ALA A 1 101 ? 42.156 0.449 19.298 1.00 43.15 95 ALA A CA 1
ATOM 715 C C . ALA A 1 101 ? 40.646 0.283 19.566 1.00 69.43 95 ALA A C 1
ATOM 716 O O . ALA A 1 101 ? 40.254 -0.550 20.376 1.00 77.58 95 ALA A O 1
ATOM 718 N N . LYS A 1 102 ? 39.799 1.059 18.892 1.00 75.48 96 LYS A N 1
ATOM 719 C CA . LYS A 1 102 ? 38.368 1.052 19.207 1.00 50.91 96 LYS A CA 1
ATOM 720 C C . LYS A 1 102 ? 37.483 0.208 18.305 1.00 45.83 96 LYS A C 1
ATOM 721 O O . LYS A 1 102 ? 36.823 -0.716 18.778 1.00 58.38 96 LYS A O 1
ATOM 727 N N . TRP A 1 103 ? 37.476 0.526 17.010 1.00 58.61 97 TRP A N 1
ATOM 728 C CA . TRP A 1 103 ? 36.399 0.112 16.107 1.00 45.35 97 TRP A CA 1
ATOM 729 C C . TRP A 1 103 ? 36.295 -1.366 15.860 1.00 52.69 97 TRP A C 1
ATOM 730 O O . TRP A 1 103 ? 35.200 -1.921 15.836 1.00 70.93 97 TRP A O 1
ATOM 741 N N . PHE A 1 104 ? 37.430 -2.010 15.666 1.00 54.62 98 PHE A N 1
ATOM 742 C CA . PHE A 1 104 ? 37.428 -3.443 15.433 1.00 40.75 98 PHE A CA 1
ATOM 743 C C . PHE A 1 104 ? 37.136 -4.223 16.717 1.00 65.07 98 PHE A C 1
ATOM 744 O O . PHE A 1 104 ? 36.450 -5.246 16.674 1.00 62.19 98 PHE A O 1
ATOM 752 N N . PRO A 1 105 ? 37.664 -3.752 17.866 1.00 67.16 99 PRO A N 1
ATOM 753 C CA . PRO A 1 105 ? 37.276 -4.387 19.130 1.00 65.61 99 PRO A CA 1
ATOM 754 C C . PRO A 1 105 ? 35.779 -4.213 19.414 1.00 56.35 99 PRO A C 1
ATOM 755 O O . PRO A 1 105 ? 35.100 -5.205 19.661 1.00 58.90 99 PRO A O 1
ATOM 759 N N . GLU A 1 106 ? 35.278 -2.983 19.385 1.00 48.02 100 GLU A N 1
ATOM 760 C CA . GLU A 1 106 ? 33.836 -2.747 19.547 1.00 55.58 100 GLU A CA 1
ATOM 761 C C . GLU A 1 106 ? 32.999 -3.616 18.609 1.00 46.67 100 GLU A C 1
ATOM 762 O O . GLU A 1 106 ? 32.109 -4.347 19.040 1.00 70.63 100 GLU A O 1
ATOM 768 N N . VAL A 1 107 ? 33.301 -3.559 17.324 1.00 43.51 101 VAL A N 1
ATOM 769 C CA . VAL A 1 107 ? 32.557 -4.356 16.374 1.00 40.86 101 VAL A CA 1
ATOM 770 C C . VAL A 1 107 ? 32.582 -5.838 16.706 1.00 37.95 101 VAL A C 1
ATOM 771 O O . VAL A 1 107 ? 31.555 -6.505 16.606 1.00 83.17 101 VAL A O 1
ATOM 775 N N . ARG A 1 108 ? 33.736 -6.360 17.099 1.00 51.00 102 ARG A N 1
ATOM 776 C CA . ARG A 1 108 ? 33.853 -7.789 17.410 1.00 41.62 102 ARG A CA 1
ATOM 777 C C . ARG A 1 108 ? 33.239 -8.120 18.778 1.00 60.26 102 ARG A C 1
ATOM 778 O O . ARG A 1 108 ? 32.798 -9.246 19.015 1.00 59.84 102 ARG A O 1
ATOM 786 N N . HIS A 1 109 ? 33.209 -7.152 19.684 1.00 62.52 103 HIS A N 1
ATOM 787 C CA . HIS A 1 109 ? 32.557 -7.385 20.963 1.00 65.18 103 HIS A CA 1
ATOM 788 C C . HIS A 1 109 ? 31.105 -7.759 20.730 1.00 77.55 103 HIS A C 1
ATOM 789 O O . HIS A 1 109 ? 30.590 -8.679 21.358 1.00 59.19 103 HIS A O 1
ATOM 796 N N . HIS A 1 110 ? 30.461 -7.058 19.804 1.00 53.73 104 HIS A N 1
ATOM 797 C CA . HIS A 1 110 ? 29.043 -7.263 19.529 1.00 66.34 104 HIS A CA 1
ATOM 798 C C . HIS A 1 110 ? 28.780 -8.325 18.463 1.00 65.15 104 HIS A C 1
ATOM 799 O O . HIS A 1 110 ? 27.901 -9.157 18.614 1.00 76.66 104 HIS A O 1
ATOM 806 N N . CYS A 1 111 ? 29.537 -8.292 17.378 1.00 82.08 105 CYS A N 1
ATOM 807 C CA . CYS A 1 111 ? 29.267 -9.190 16.269 1.00 100.22 105 CYS A CA 1
ATOM 808 C C . CYS A 1 111 ? 30.501 -9.994 15.915 1.00 91.78 105 CYS A C 1
ATOM 809 O O . CYS A 1 111 ? 31.202 -9.697 14.952 1.00 97.59 105 CYS A O 1
ATOM 812 N N . PRO A 1 112 ? 30.761 -11.027 16.712 1.00 69.91 106 PRO A N 1
ATOM 813 C CA . PRO A 1 112 ? 31.918 -11.919 16.644 1.00 73.41 106 PRO A CA 1
ATOM 814 C C . PRO A 1 112 ? 32.144 -12.561 15.281 1.00 71.39 106 PRO A C 1
ATOM 815 O O . PRO A 1 112 ? 33.201 -13.127 15.064 1.00 76.78 106 PRO A O 1
ATOM 819 N N . SER A 1 113 ? 31.186 -12.498 14.372 1.00 80.59 107 SER A N 1
ATOM 820 C CA . SER A 1 113 ? 31.270 -13.386 13.226 1.00 61.43 107 SER A CA 1
ATOM 821 C C . SER A 1 113 ? 31.066 -12.741 11.852 1.00 65.23 107 SER A C 1
ATOM 822 O O . SER A 1 113 ? 31.361 -13.360 10.834 1.00 76.02 107 SER A O 1
ATOM 825 N N . THR A 1 114 ? 30.575 -11.506 11.813 1.00 58.68 108 THR A N 1
ATOM 826 C CA . THR A 1 114 ? 30.159 -10.911 10.543 1.00 71.08 108 THR A CA 1
ATOM 827 C C . THR A 1 114 ? 31.329 -10.308 9.751 1.00 61.13 108 THR A C 1
ATOM 828 O O . THR A 1 114 ? 32.195 -9.641 10.299 1.00 45.09 108 THR A O 1
ATOM 832 N N . PRO A 1 115 ? 31.357 -10.559 8.445 1.00 52.96 109 PRO A N 1
ATOM 833 C CA . PRO A 1 115 ? 32.441 -10.038 7.612 1.00 47.11 109 PRO A CA 1
ATOM 834 C C . PRO A 1 115 ? 32.692 -8.552 7.857 1.00 53.85 109 PRO A C 1
ATOM 835 O O . PRO A 1 115 ? 31.762 -7.787 8.074 1.00 68.03 109 PRO A O 1
ATOM 839 N N . ILE A 1 116 ? 33.953 -8.154 7.812 1.00 63.11 110 ILE A N 1
ATOM 840 C CA . ILE A 1 116 ? 34.330 -6.753 7.885 1.00 52.43 110 ILE A CA 1
ATOM 841 C C . ILE A 1 116 ? 35.032 -6.342 6.614 1.00 57.74 110 ILE A C 1
ATOM 842 O O . ILE A 1 116 ? 35.734 -7.133 5.994 1.00 51.87 110 ILE A O 1
ATOM 847 N N . ILE A 1 117 ? 34.857 -5.090 6.235 1.00 49.31 111 ILE A N 1
ATOM 848 C CA . ILE A 1 117 ? 35.513 -4.571 5.061 1.00 29.63 111 ILE A CA 1
ATOM 849 C C . ILE A 1 117 ? 36.237 -3.276 5.381 1.00 46.93 111 ILE A C 1
ATOM 850 O O . ILE A 1 117 ? 35.616 -2.230 5.546 1.00 42.23 111 ILE A O 1
ATOM 855 N N . LEU A 1 118 ? 37.563 -3.337 5.471 1.00 34.27 112 LEU A N 1
ATOM 856 C CA . LEU A 1 118 ? 38.294 -2.151 5.866 1.00 29.47 112 LEU A CA 1
ATOM 857 C C . LEU A 1 118 ? 38.336 -1.189 4.711 1.00 37.62 112 LEU A C 1
ATOM 858 O O . LEU A 1 118 ? 38.609 -1.581 3.572 1.00 50.69 112 LEU A O 1
ATOM 863 N N . VAL A 1 119 ? 38.039 0.072 5.004 1.00 43.46 113 VAL A N 1
ATOM 864 C CA . VAL A 1 119 ? 37.938 1.072 3.962 1.00 33.26 113 VAL A CA 1
ATOM 865 C C . VAL A 1 119 ? 38.712 2.343 4.262 1.00 55.29 113 VAL A C 1
ATOM 866 O O . VAL A 1 119 ? 38.467 3.025 5.265 1.00 42.96 113 VAL A O 1
ATOM 870 N N . GLY A 1 120 ? 39.624 2.677 3.360 1.00 39.27 114 GLY A N 1
ATOM 871 C CA . GLY A 1 120 ? 40.369 3.905 3.484 1.00 33.28 114 GLY A CA 1
ATOM 872 C C . GLY A 1 120 ? 39.726 4.965 2.632 1.00 38.00 114 GLY A C 1
ATOM 873 O O . GLY A 1 120 ? 39.523 4.771 1.437 1.00 52.30 114 GLY A O 1
ATOM 874 N N . THR A 1 121 ? 39.465 6.109 3.245 1.00 21.57 115 THR A N 1
ATOM 875 C CA . THR A 1 121 ? 38.646 7.129 2.644 1.00 40.34 115 THR A CA 1
ATOM 876 C C . THR A 1 121 ? 39.452 8.379 2.380 1.00 51.30 115 THR A C 1
ATOM 877 O O . THR A 1 121 ? 40.549 8.537 2.907 1.00 62.92 115 THR A O 1
ATOM 881 N N . LYS A 1 122 ? 38.893 9.261 1.558 1.00 65.94 116 LYS A N 1
ATOM 882 C CA . LYS A 1 122 ? 39.528 10.522 1.186 1.00 57.85 116 LYS A CA 1
ATOM 883 C C . LYS A 1 122 ? 40.758 10.279 0.316 1.00 61.73 116 LYS A C 1
ATOM 884 O O . LYS A 1 122 ? 41.724 11.049 0.323 1.00 57.90 116 LYS A O 1
ATOM 890 N N . LEU A 1 123 ? 40.686 9.192 -0.446 1.00 62.38 117 LEU A N 1
ATOM 891 C CA . LEU A 1 123 ? 41.735 8.772 -1.367 1.00 64.28 117 LEU A CA 1
ATOM 892 C C . LEU A 1 123 ? 42.284 9.921 -2.213 1.00 62.26 117 LEU A C 1
ATOM 893 O O . LEU A 1 123 ? 43.435 9.896 -2.624 1.00 63.99 117 LEU A O 1
ATOM 898 N N . ASP A 1 124 ? 41.452 10.922 -2.465 1.00 52.90 118 ASP A N 1
ATOM 899 C CA . ASP A 1 124 ? 41.807 12.069 -3.290 1.00 70.52 118 ASP A CA 1
ATOM 900 C C . ASP A 1 124 ? 42.747 13.047 -2.579 1.00 74.98 118 ASP A C 1
ATOM 901 O O . ASP A 1 124 ? 43.333 13.920 -3.212 1.00 69.21 118 ASP A O 1
ATOM 906 N N . LEU A 1 125 ? 42.872 12.918 -1.264 1.00 78.39 119 LEU A N 1
ATOM 907 C CA . LEU A 1 125 ? 43.732 13.816 -0.504 1.00 82.62 119 LEU A CA 1
ATOM 908 C C . LEU A 1 125 ? 45.072 13.144 -0.237 1.00 81.47 119 LEU A C 1
ATOM 909 O O . LEU A 1 125 ? 46.019 13.783 0.212 1.00 68.06 119 LEU A O 1
ATOM 914 N N . ARG A 1 126 ? 45.134 11.849 -0.528 1.00 67.50 120 ARG A N 1
ATOM 915 C CA . ARG A 1 126 ? 46.352 11.065 -0.393 1.00 81.97 120 ARG A CA 1
ATOM 916 C C . ARG A 1 126 ? 47.549 11.825 -0.962 1.00 97.09 120 ARG A C 1
ATOM 917 O O . ARG A 1 126 ? 48.525 12.081 -0.247 1.00 82.16 120 ARG A O 1
ATOM 925 N N . ASP A 1 127 ? 47.458 12.200 -2.240 1.00 95.71 121 ASP A N 1
ATOM 926 C CA . ASP A 1 127 ? 48.545 12.895 -2.933 1.00 85.05 121 ASP A CA 1
ATOM 927 C C . ASP A 1 127 ? 48.278 14.393 -3.056 1.00 97.88 121 ASP A C 1
ATOM 928 O O . ASP A 1 127 ? 48.626 15.003 -4.064 1.00 112.49 121 ASP A O 1
ATOM 933 N N . ASP A 1 128 ? 47.661 14.981 -2.034 1.00 96.67 122 ASP A N 1
ATOM 934 C CA . ASP A 1 128 ? 47.323 16.400 -2.064 1.00 90.51 122 ASP A CA 1
ATOM 935 C C . ASP A 1 128 ? 48.408 17.259 -1.434 1.00 107.97 122 ASP A C 1
ATOM 936 O O . ASP A 1 128 ? 48.780 17.060 -0.281 1.00 114.77 122 ASP A O 1
ATOM 941 N N . LYS A 1 129 ? 48.899 18.230 -2.193 0.70 120.88 123 LYS A N 1
ATOM 942 C CA . LYS A 1 129 ? 49.971 19.099 -1.727 0.70 120.38 123 LYS A CA 1
ATOM 943 C C . LYS A 1 129 ? 49.626 19.790 -0.406 1.00 116.46 123 LYS A C 1
ATOM 944 O O . LYS A 1 129 ? 50.366 19.690 0.574 1.00 115.46 123 LYS A O 1
ATOM 946 N N . ASP A 1 130 ? 48.489 20.481 -0.393 1.00 122.58 124 ASP A N 1
ATOM 947 C CA . ASP A 1 130 ? 48.105 21.360 0.714 1.00 114.24 124 ASP A CA 1
ATOM 948 C C . ASP A 1 130 ? 47.934 20.664 2.054 1.00 97.27 124 ASP A C 1
ATOM 949 O O . ASP A 1 130 ? 47.600 22.263 4.963 0.70 65.75 124 ASP A O 1
ATOM 951 N N . THR A 1 131 ? 47.354 18.790 1.661 0.80 94.10 125 THR A N 1
ATOM 952 C CA . THR A 1 131 ? 47.205 18.024 2.878 0.80 90.96 125 THR A CA 1
ATOM 953 C C . THR A 1 131 ? 48.554 17.539 3.428 0.80 110.22 125 THR A C 1
ATOM 954 O O . THR A 1 131 ? 48.814 17.668 4.624 0.80 112.99 125 THR A O 1
ATOM 958 N N . ILE A 1 132 ? 49.412 16.991 2.565 1.00 93.33 126 ILE A N 1
ATOM 959 C CA . ILE A 1 132 ? 50.685 16.432 3.025 1.00 85.00 126 ILE A CA 1
ATOM 960 C C . ILE A 1 132 ? 51.494 17.497 3.746 1.00 99.72 126 ILE A C 1
ATOM 961 O O . ILE A 1 132 ? 52.302 17.194 4.620 1.00 98.05 126 ILE A O 1
ATOM 966 N N . GLU A 1 133 ? 51.263 18.752 3.382 1.00 119.56 127 GLU A N 1
ATOM 967 C CA . GLU A 1 133 ? 51.906 19.862 4.067 1.00 124.39 127 GLU A CA 1
ATOM 968 C C . GLU A 1 133 ? 51.522 19.858 5.545 1.00 128.31 127 GLU A C 1
ATOM 969 O O . GLU A 1 133 ? 52.379 19.646 6.405 1.00 142.44 127 GLU A O 1
ATOM 971 N N . LYS A 1 134 ? 50.236 20.075 5.834 1.00 101.34 128 LYS A N 1
ATOM 972 C CA . LYS A 1 134 ? 49.757 20.147 7.216 1.00 102.67 128 LYS A CA 1
ATOM 973 C C . LYS A 1 134 ? 50.025 18.848 7.966 1.00 105.91 128 LYS A C 1
ATOM 974 O O . LYS A 1 134 ? 50.401 18.856 9.137 1.00 98.71 128 LYS A O 1
ATOM 976 N N . LEU A 1 135 ? 49.833 17.727 7.290 1.00 101.43 129 LEU A N 1
ATOM 977 C CA . LEU A 1 135 ? 50.131 16.448 7.904 1.00 101.38 129 LEU A CA 1
ATOM 978 C C . LEU A 1 135 ? 51.585 16.373 8.361 1.00 116.60 129 LEU A C 1
ATOM 979 O O . LEU A 1 135 ? 51.860 16.140 9.534 1.00 126.21 129 LEU A O 1
ATOM 984 N N . LYS A 1 136 ? 52.510 16.587 7.433 1.00 134.39 130 LYS A N 1
ATOM 985 C CA . LYS A 1 136 ? 53.931 16.452 7.731 1.00 154.36 130 LYS A CA 1
ATOM 986 C C . LYS A 1 136 ? 54.407 17.449 8.771 1.00 148.79 130 LYS A C 1
ATOM 987 O O . LYS A 1 136 ? 55.031 17.113 9.768 1.00 154.58 130 LYS A O 1
ATOM 989 N N . GLU A 1 137 ? 53.229 18.923 9.046 1.00 115.15 131 GLU A N 1
ATOM 990 C CA . GLU A 1 137 ? 53.617 19.798 10.129 1.00 111.50 131 GLU A CA 1
ATOM 991 C C . GLU A 1 137 ? 53.373 19.189 11.514 1.00 123.74 131 GLU A C 1
ATOM 992 O O . GLU A 1 137 ? 53.740 19.781 12.518 1.00 127.62 131 GLU A O 1
ATOM 998 N N . LYS A 1 138 ? 52.745 18.022 11.577 1.00 122.44 132 LYS A N 1
ATOM 999 C CA . LYS A 1 138 ? 52.562 17.346 12.858 1.00 100.53 132 LYS A CA 1
ATOM 1000 C C . LYS A 1 138 ? 53.507 16.158 12.934 1.00 105.13 132 LYS A C 1
ATOM 1001 O O . LYS A 1 138 ? 53.306 15.241 13.727 1.00 93.43 132 LYS A O 1
ATOM 1003 N N . LYS A 1 139 ? 54.545 16.191 12.102 1.00 96.85 133 LYS A N 1
ATOM 1004 C CA . LYS A 1 139 ? 55.460 15.062 11.942 1.00 108.93 133 LYS A CA 1
ATOM 1005 C C . LYS A 1 139 ? 54.694 13.793 11.571 1.00 119.20 133 LYS A C 1
ATOM 1006 O O . LYS A 1 139 ? 55.033 12.698 12.032 1.00 104.86 133 LYS A O 1
ATOM 1008 N N . LEU A 1 140 ? 53.664 13.958 10.737 1.00 110.45 134 LEU A N 1
ATOM 1009 C CA . LEU A 1 140 ? 52.819 12.848 10.278 1.00 97.09 134 LEU A CA 1
ATOM 1010 C C . LEU A 1 140 ? 52.843 12.612 8.762 1.00 97.42 134 LEU A C 1
ATOM 1011 O O . LEU A 1 140 ? 53.381 13.409 7.989 1.00 97.55 134 LEU A O 1
ATOM 1016 N N . ALA A 1 141 ? 52.233 11.511 8.345 1.00 80.65 135 ALA A N 1
ATOM 1017 C CA . ALA A 1 141 ? 52.208 11.149 6.939 1.00 82.47 135 ALA A CA 1
ATOM 1018 C C . ALA A 1 141 ? 50.918 10.423 6.573 1.00 78.26 135 ALA A C 1
ATOM 1019 O O . ALA A 1 141 ? 50.450 9.569 7.328 1.00 74.14 135 ALA A O 1
ATOM 1021 N N . PRO A 1 142 ? 50.345 10.765 5.408 1.00 80.79 136 PRO A N 1
ATOM 1022 C CA . PRO A 1 142 ? 49.212 10.021 4.866 1.00 63.32 136 PRO A CA 1
ATOM 1023 C C . PRO A 1 142 ? 49.466 8.531 4.982 1.00 59.27 136 PRO A C 1
ATOM 1024 O O . PRO A 1 142 ? 50.620 8.090 4.912 1.00 63.57 136 PRO A O 1
ATOM 1028 N N . ILE A 1 143 ? 48.398 7.762 5.171 1.00 49.20 137 ILE A N 1
ATOM 1029 C CA . ILE A 1 143 ? 48.510 6.310 5.174 1.00 32.69 137 ILE A CA 1
ATOM 1030 C C . ILE A 1 143 ? 48.647 5.780 3.745 1.00 58.86 137 ILE A C 1
ATOM 1031 O O . ILE A 1 143 ? 47.997 6.271 2.826 1.00 67.39 137 ILE A O 1
ATOM 1036 N N . THR A 1 144 ? 49.493 4.778 3.560 1.00 53.18 138 THR A N 1
ATOM 1037 C CA . THR A 1 144 ? 49.804 4.309 2.227 1.00 60.83 138 THR A CA 1
ATOM 1038 C C . THR A 1 144 ? 49.074 3.016 1.951 1.00 65.78 138 THR A C 1
ATOM 1039 O O . THR A 1 144 ? 48.650 2.314 2.870 1.00 55.02 138 THR A O 1
ATOM 1043 N N . TYR A 1 145 ? 48.953 2.678 0.679 1.00 50.17 139 TYR A N 1
ATOM 1044 C CA . TYR A 1 145 ? 48.313 1.419 0.314 1.00 50.79 139 TYR A CA 1
ATOM 1045 C C . TYR A 1 145 ? 48.843 0.179 1.061 1.00 57.78 139 TYR A C 1
ATOM 1046 O O . TYR A 1 145 ? 48.046 -0.644 1.507 1.00 74.27 139 TYR A O 1
ATOM 1055 N N . PRO A 1 146 ? 50.180 0.028 1.187 1.00 69.77 140 PRO A N 1
ATOM 1056 C CA . PRO A 1 146 ? 50.727 -1.138 1.907 1.00 50.46 140 PRO A CA 1
ATOM 1057 C C . PRO A 1 146 ? 50.386 -1.082 3.393 1.00 48.97 140 PRO A C 1
ATOM 1058 O O . PRO A 1 146 ? 50.148 -2.123 3.991 1.00 45.17 140 PRO A O 1
ATOM 1062 N N . GLN A 1 147 ? 50.367 0.114 3.973 1.00 51.47 141 GLN A N 1
ATOM 1063 C CA . GLN A 1 147 ? 49.956 0.286 5.361 1.00 45.89 141 GLN A CA 1
ATOM 1064 C C . GLN A 1 147 ? 48.504 -0.158 5.577 1.00 63.85 141 GLN A C 1
ATOM 1065 O O . GLN A 1 147 ? 48.198 -0.917 6.507 1.00 55.00 141 GLN A O 1
ATOM 1071 N N . GLY A 1 148 ? 47.602 0.309 4.720 1.00 64.09 142 GLY A N 1
ATOM 1072 C CA . GLY A 1 148 ? 46.204 -0.055 4.871 1.00 61.92 142 GLY A CA 1
ATOM 1073 C C . GLY A 1 148 ? 46.071 -1.553 4.723 1.00 64.24 142 GLY A C 1
ATOM 1074 O O . GLY A 1 148 ? 45.332 -2.212 5.451 1.00 49.81 142 GLY A O 1
ATOM 1075 N N . LEU A 1 149 ? 46.828 -2.094 3.779 1.00 62.96 143 LEU A N 1
ATOM 1076 C CA . LEU A 1 149 ? 46.768 -3.510 3.470 1.00 52.00 143 LEU A CA 1
ATOM 1077 C C . LEU A 1 149 ? 47.134 -4.343 4.675 1.00 58.19 143 LEU A C 1
ATOM 1078 O O . LEU A 1 149 ? 46.664 -5.465 4.830 1.00 63.26 143 LEU A O 1
ATOM 1083 N N . ALA A 1 150 ? 47.980 -3.775 5.529 1.00 65.99 144 ALA A N 1
ATOM 1084 C CA . ALA A 1 150 ? 48.558 -4.498 6.653 1.00 60.18 144 ALA A CA 1
ATOM 1085 C C . ALA A 1 150 ? 47.595 -4.438 7.828 1.00 61.21 144 ALA A C 1
ATOM 1086 O O . ALA A 1 150 ? 47.490 -5.380 8.620 1.00 48.16 144 ALA A O 1
ATOM 1088 N N . LEU A 1 151 ? 46.879 -3.324 7.931 1.00 52.02 145 LEU A N 1
ATOM 1089 C CA . LEU A 1 151 ? 45.848 -3.202 8.954 1.00 63.67 145 LEU A CA 1
ATOM 1090 C C . LEU A 1 151 ? 44.730 -4.192 8.688 1.00 47.60 145 LEU A C 1
ATOM 1091 O O . LEU A 1 151 ? 44.177 -4.804 9.602 1.00 63.36 145 LEU A O 1
ATOM 1096 N N . ALA A 1 152 ? 44.421 -4.366 7.418 1.00 45.51 146 ALA A N 1
ATOM 1097 C CA . ALA A 1 152 ? 43.446 -5.366 7.026 1.00 41.07 146 ALA A CA 1
ATOM 1098 C C . ALA A 1 152 ? 43.847 -6.753 7.500 1.00 56.56 146 ALA A C 1
ATOM 1099 O O . ALA A 1 152 ? 43.006 -7.484 8.022 1.00 56.16 146 ALA A O 1
ATOM 1101 N N . LYS A 1 153 ? 45.128 -7.109 7.345 1.00 42.58 147 LYS A N 1
ATOM 1102 C CA . LYS A 1 153 ? 45.579 -8.478 7.646 1.00 59.51 147 LYS A CA 1
ATOM 1103 C C . LYS A 1 153 ? 45.281 -8.936 9.078 1.00 18.04 147 LYS A C 1
ATOM 1104 O O . LYS A 1 153 ? 45.061 -10.364 10.993 1.00 77.00 147 LYS A O 1
ATOM 1106 N N . GLU A 1 154 ? 45.910 -7.402 10.094 1.00 39.47 148 GLU A N 1
ATOM 1107 C CA . GLU A 1 154 ? 45.775 -7.619 11.527 1.00 49.33 148 GLU A CA 1
ATOM 1108 C C . GLU A 1 154 ? 44.330 -7.959 11.937 1.00 73.09 148 GLU A C 1
ATOM 1109 O O . GLU A 1 154 ? 44.100 -8.800 12.805 1.00 74.92 148 GLU A O 1
ATOM 1115 N N . ILE A 1 155 ? 43.354 -7.299 11.324 1.00 51.38 149 ILE A N 1
ATOM 1116 C CA . ILE A 1 155 ? 41.974 -7.480 11.748 1.00 49.75 149 ILE A CA 1
ATOM 1117 C C . ILE A 1 155 ? 41.243 -8.547 10.952 1.00 58.44 149 ILE A C 1
ATOM 1118 O O . ILE A 1 155 ? 40.073 -8.800 11.192 1.00 78.13 149 ILE A O 1
ATOM 1123 N N . ASP A 1 156 ? 41.926 -9.165 9.998 1.00 67.65 150 ASP A N 1
ATOM 1124 C CA . ASP A 1 156 ? 41.316 -10.237 9.219 1.00 42.03 150 ASP A CA 1
ATOM 1125 C C . ASP A 1 156 ? 40.022 -9.748 8.546 1.00 71.01 150 ASP A C 1
ATOM 1126 O O . ASP A 1 156 ? 38.995 -10.432 8.548 1.00 71.45 150 ASP A O 1
ATOM 1131 N N . SER A 1 157 ? 40.077 -8.543 7.988 1.00 62.79 151 SER A N 1
ATOM 1132 C CA . SER A 1 157 ? 38.979 -8.002 7.208 1.00 58.75 151 SER A CA 1
ATOM 1133 C C . SER A 1 157 ? 38.894 -8.744 5.906 1.00 51.48 151 SER A C 1
ATOM 1134 O O . SER A 1 157 ? 39.913 -9.098 5.332 1.00 67.88 151 SER A O 1
ATOM 1137 N N . VAL A 1 158 ? 37.673 -8.976 5.434 1.00 72.98 152 VAL A N 1
ATOM 1138 C CA . VAL A 1 158 ? 37.455 -9.699 4.186 1.00 50.33 152 VAL A CA 1
ATOM 1139 C C . VAL A 1 158 ? 38.125 -8.981 3.024 1.00 51.24 152 VAL A C 1
ATOM 1140 O O . VAL A 1 158 ? 38.496 -9.590 2.017 1.00 53.82 152 VAL A O 1
ATOM 1144 N N . LYS A 1 159 ? 38.323 -7.680 3.177 1.00 44.52 153 LYS A N 1
ATOM 1145 C CA . LYS A 1 159 ? 38.937 -6.938 2.103 1.00 42.41 153 LYS A CA 1
ATOM 1146 C C . LYS A 1 159 ? 39.332 -5.507 2.472 1.00 43.25 153 LYS A C 1
ATOM 1147 O O . LYS A 1 159 ? 38.717 -4.894 3.333 1.00 73.54 153 LYS A O 1
ATOM 1153 N N . TYR A 1 160 ? 40.370 -4.977 1.824 1.00 47.79 154 TYR A N 1
ATOM 1154 C CA . TYR A 1 160 ? 40.774 -3.589 2.047 1.00 44.73 154 TYR A CA 1
ATOM 1155 C C . TYR A 1 160 ? 40.548 -2.812 0.775 1.00 55.44 154 TYR A C 1
ATOM 1156 O O . TYR A 1 160 ? 40.915 -3.264 -0.309 1.00 61.27 154 TYR A O 1
ATOM 1165 N N . LEU A 1 161 ? 39.939 -1.644 0.905 1.00 52.68 155 LEU A N 1
ATOM 1166 C CA . LEU A 1 161 ? 39.564 -0.876 -0.257 1.00 34.98 155 LEU A CA 1
ATOM 1167 C C . LEU A 1 161 ? 39.779 0.566 0.082 1.00 33.40 155 LEU A C 1
ATOM 1168 O O . LEU A 1 161 ? 39.495 0.997 1.191 1.00 56.25 155 LEU A O 1
ATOM 1173 N N . GLU A 1 162 ? 40.320 1.307 -0.871 1.00 53.33 156 GLU A N 1
ATOM 1174 C CA . GLU A 1 162 ? 40.489 2.733 -0.711 1.00 54.14 156 GLU A CA 1
ATOM 1175 C C . GLU A 1 162 ? 39.580 3.364 -1.722 1.00 59.09 156 GLU A C 1
ATOM 1176 O O . GLU A 1 162 ? 39.236 2.730 -2.731 1.00 44.94 156 GLU A O 1
ATOM 1182 N N . CYS A 1 163 ? 39.196 4.609 -1.459 1.00 57.67 157 CYS A N 1
ATOM 1183 C CA . CYS A 1 163 ? 38.193 5.288 -2.273 1.00 61.95 157 CYS A CA 1
ATOM 1184 C C . CYS A 1 163 ? 38.032 6.755 -1.884 1.00 45.73 157 CYS A C 1
ATOM 1185 O O . CYS A 1 163 ? 38.407 7.169 -0.783 1.00 54.42 157 CYS A O 1
ATOM 1188 N N . SER A 1 164 ? 37.477 7.535 -2.806 1.00 45.20 158 SER A N 1
ATOM 1189 C CA . SER A 1 164 ? 37.117 8.924 -2.559 1.00 59.04 158 SER A CA 1
ATOM 1190 C C . SER A 1 164 ? 35.631 9.075 -2.855 1.00 65.05 158 SER A C 1
ATOM 1191 O O . SER A 1 164 ? 35.179 8.690 -3.930 1.00 64.18 158 SER A O 1
ATOM 1194 N N . ALA A 1 165 ? 34.868 9.619 -1.910 1.00 46.49 159 ALA A N 1
ATOM 1195 C CA . ALA A 1 165 ? 33.451 9.883 -2.166 1.00 60.98 159 ALA A CA 1
ATOM 1196 C C . ALA A 1 165 ? 33.290 11.096 -3.062 1.00 57.81 159 ALA A C 1
ATOM 1197 O O . ALA A 1 165 ? 32.328 11.188 -3.823 1.00 65.30 159 ALA A O 1
ATOM 1199 N N . LEU A 1 166 ? 34.247 12.018 -2.974 1.00 69.94 160 LEU A N 1
ATOM 1200 C CA . LEU A 1 166 ? 34.173 13.295 -3.688 1.00 52.42 160 LEU A CA 1
ATOM 1201 C C . LEU A 1 166 ? 34.412 13.145 -5.178 1.00 52.16 160 LEU A C 1
ATOM 1202 O O . LEU A 1 166 ? 33.817 13.850 -5.983 1.00 90.47 160 LEU A O 1
ATOM 1207 N N . THR A 1 167 ? 35.298 12.225 -5.534 1.00 64.22 161 THR A N 1
ATOM 1208 C CA . THR A 1 167 ? 35.632 11.977 -6.927 1.00 84.84 161 THR A CA 1
ATOM 1209 C C . THR A 1 167 ? 34.931 10.711 -7.382 1.00 81.53 161 THR A C 1
ATOM 1210 O O . THR A 1 167 ? 34.687 10.511 -8.568 1.00 77.64 161 THR A O 1
ATOM 1214 N N . GLN A 1 168 ? 34.622 9.857 -6.415 1.00 68.69 162 GLN A N 1
ATOM 1215 C CA . GLN A 1 168 ? 33.998 8.557 -6.655 1.00 60.92 162 GLN A CA 1
ATOM 1216 C C . GLN A 1 168 ? 34.958 7.460 -7.110 1.00 65.94 162 GLN A C 1
ATOM 1217 O O . GLN A 1 168 ? 34.530 6.363 -7.461 1.00 50.02 162 GLN A O 1
ATOM 1223 N N . ARG A 1 169 ? 36.258 7.738 -7.085 1.00 55.76 163 ARG A N 1
ATOM 1224 C CA . ARG A 1 169 ? 37.232 6.688 -7.377 1.00 56.53 163 ARG A CA 1
ATOM 1225 C C . ARG A 1 169 ? 37.037 5.557 -6.389 1.00 57.14 163 ARG A C 1
ATOM 1226 O O . ARG A 1 169 ? 37.185 5.759 -5.187 1.00 47.65 163 ARG A O 1
ATOM 1234 N N . GLY A 1 170 ? 36.687 4.377 -6.890 1.00 46.44 164 GLY A N 1
ATOM 1235 C CA . GLY A 1 170 ? 36.588 3.185 -6.063 1.00 67.13 164 GLY A CA 1
ATOM 1236 C C . GLY A 1 170 ? 35.373 3.051 -5.154 1.00 69.49 164 GLY A C 1
ATOM 1237 O O . GLY A 1 170 ? 35.296 2.112 -4.363 1.00 41.81 164 GLY A O 1
ATOM 1238 N N . LEU A 1 171 ? 34.416 3.966 -5.279 1.00 54.94 165 LEU A N 1
ATOM 1239 C CA . LEU A 1 171 ? 33.229 3.958 -4.426 1.00 50.18 165 LEU A CA 1
ATOM 1240 C C . LEU A 1 171 ? 32.283 2.775 -4.674 1.00 52.46 165 LEU A C 1
ATOM 1241 O O . LEU A 1 171 ? 31.979 2.006 -3.762 1.00 57.62 165 LEU A O 1
ATOM 1246 N N . LYS A 1 172 ? 31.822 2.633 -5.910 1.00 54.61 166 LYS A N 1
ATOM 1247 C CA . LYS A 1 172 ? 30.930 1.544 -6.274 1.00 58.76 166 LYS A CA 1
ATOM 1248 C C . LYS A 1 172 ? 31.547 0.247 -5.787 1.00 48.33 166 LYS A C 1
ATOM 1249 O O . LYS A 1 172 ? 30.853 -0.649 -5.318 1.00 71.26 166 LYS A O 1
ATOM 1251 N N . THR A 1 173 ? 32.868 0.169 -5.875 1.00 69.99 167 THR A N 1
ATOM 1252 C CA . THR A 1 173 ? 33.589 -1.067 -5.602 1.00 45.97 167 THR A CA 1
ATOM 1253 C C . THR A 1 173 ? 33.515 -1.447 -4.121 1.00 44.43 167 THR A C 1
ATOM 1254 O O . THR A 1 173 ? 33.442 -2.623 -3.771 1.00 44.30 167 THR A O 1
ATOM 1258 N N . VAL A 1 174 ? 33.508 -0.452 -3.243 1.00 50.35 168 VAL A N 1
ATOM 1259 C CA . VAL A 1 174 ? 33.351 -0.722 -1.810 1.00 48.66 168 VAL A CA 1
ATOM 1260 C C . VAL A 1 174 ? 32.048 -1.463 -1.515 1.00 64.29 168 VAL A C 1
ATOM 1261 O O . VAL A 1 174 ? 32.001 -2.423 -0.747 1.00 51.26 168 VAL A O 1
ATOM 1265 N N . PHE A 1 175 ? 30.973 -1.009 -2.134 1.00 80.20 169 PHE A N 1
ATOM 1266 C CA . PHE A 1 175 ? 29.682 -1.604 -1.860 1.00 56.91 169 PHE A CA 1
ATOM 1267 C C . PHE A 1 175 ? 29.472 -2.866 -2.656 1.00 57.99 169 PHE A C 1
ATOM 1268 O O . PHE A 1 175 ? 28.987 -3.852 -2.111 1.00 57.55 169 PHE A O 1
ATOM 1276 N N . ASP A 1 176 ? 29.871 -2.846 -3.927 1.00 47.30 170 ASP A N 1
ATOM 1277 C CA . ASP A 1 176 ? 29.669 -3.997 -4.796 1.00 52.05 170 ASP A CA 1
ATOM 1278 C C . ASP A 1 176 ? 30.436 -5.170 -4.254 1.00 24.84 170 ASP A C 1
ATOM 1279 O O . ASP A 1 176 ? 29.888 -6.974 -3.117 0.70 63.73 170 ASP A O 1
ATOM 1281 N N . GLU A 1 177 ? 32.535 -4.683 -2.761 0.70 41.26 171 GLU A N 1
ATOM 1282 C CA . GLU A 1 177 ? 32.605 -6.086 -2.370 0.70 64.54 171 GLU A CA 1
ATOM 1283 C C . GLU A 1 177 ? 31.878 -6.351 -1.044 1.00 61.65 171 GLU A C 1
ATOM 1284 O O . GLU A 1 177 ? 31.874 -7.465 -0.530 1.00 39.13 171 GLU A O 1
ATOM 1290 N N . ALA A 1 178 ? 31.257 -5.320 -0.491 1.00 40.96 172 ALA A N 1
ATOM 1291 C CA . ALA A 1 178 ? 30.482 -5.505 0.731 1.00 55.81 172 ALA A CA 1
ATOM 1292 C C . ALA A 1 178 ? 29.369 -6.535 0.520 1.00 61.17 172 ALA A C 1
ATOM 1293 O O . ALA A 1 178 ? 29.164 -7.412 1.353 1.00 61.25 172 ALA A O 1
ATOM 1295 N N . ILE A 1 179 ? 28.669 -6.439 -0.606 1.00 56.36 173 ILE A N 1
ATOM 1296 C CA . ILE A 1 179 ? 27.618 -7.397 -0.938 1.00 67.29 173 ILE A CA 1
ATOM 1297 C C . ILE A 1 179 ? 28.164 -8.786 -1.277 1.00 55.18 173 ILE A C 1
ATOM 1298 O O . ILE A 1 179 ? 27.565 -9.801 -0.934 1.00 81.74 173 ILE A O 1
ATOM 1303 N N . ARG A 1 180 ? 29.306 -8.829 -1.947 1.00 61.40 174 ARG A N 1
ATOM 1304 C CA . ARG A 1 180 ? 29.900 -10.097 -2.340 1.00 66.16 174 ARG A CA 1
ATOM 1305 C C . ARG A 1 180 ? 30.404 -10.843 -1.113 1.00 51.13 174 ARG A C 1
ATOM 1306 O O . ARG A 1 180 ? 30.458 -12.073 -1.101 1.00 68.48 174 ARG A O 1
ATOM 1314 N N . ALA A 1 181 ? 30.759 -10.093 -0.077 1.00 64.23 175 ALA A N 1
ATOM 1315 C CA . ALA A 1 181 ? 31.203 -10.692 1.180 1.00 56.08 175 ALA A CA 1
ATOM 1316 C C . ALA A 1 181 ? 30.045 -11.374 1.895 1.00 72.24 175 ALA A C 1
ATOM 1317 O O . ALA A 1 181 ? 30.256 -12.161 2.810 1.00 64.96 175 ALA A O 1
ATOM 1319 N N . VAL A 1 182 ? 28.824 -11.079 1.460 1.00 75.08 176 VAL A N 1
ATOM 1320 C CA . VAL A 1 182 ? 27.646 -11.647 2.086 1.00 56.97 176 VAL A CA 1
ATOM 1321 C C . VAL A 1 182 ? 27.074 -12.855 1.339 1.00 75.17 176 VAL A C 1
ATOM 1322 O O . VAL A 1 182 ? 27.034 -13.947 1.890 1.00 93.52 176 VAL A O 1
ATOM 1326 N N . LEU A 1 183 ? 26.630 -12.684 0.098 0.50 47.45 177 LEU A N 1
ATOM 1327 C CA . LEU A 1 183 ? 25.989 -13.805 -0.599 0.50 29.79 177 LEU A CA 1
ATOM 1328 C C . LEU A 1 183 ? 26.940 -14.599 -1.472 0.50 40.87 177 LEU A C 1
ATOM 1329 O O . LEU A 1 183 ? 28.121 -14.732 -1.147 0.50 70.85 177 LEU A O 1
ATOM 1334 N N . GLN B 1 8 ? 53.558 20.436 -12.770 1.00 123.02 2 GLN B N 1
ATOM 1335 C CA . GLN B 1 8 ? 54.457 20.191 -13.894 1.00 101.19 2 GLN B CA 1
ATOM 1336 C C . GLN B 1 8 ? 54.440 18.735 -14.330 1.00 94.25 2 GLN B C 1
ATOM 1337 O O . GLN B 1 8 ? 54.963 17.870 -13.630 1.00 97.34 2 GLN B O 1
ATOM 1339 N N . ALA B 1 9 ? 53.851 18.466 -15.494 1.00 92.69 3 ALA B N 1
ATOM 1340 C CA . ALA B 1 9 ? 53.773 17.103 -16.012 1.00 77.77 3 ALA B CA 1
ATOM 1341 C C . ALA B 1 9 ? 55.119 16.648 -16.543 1.00 93.86 3 ALA B C 1
ATOM 1342 O O . ALA B 1 9 ? 55.774 17.369 -17.288 1.00 109.01 3 ALA B O 1
ATOM 1344 N N . ILE B 1 10 ? 55.525 15.449 -16.145 1.00 87.74 4 ILE B N 1
ATOM 1345 C CA . ILE B 1 10 ? 56.758 14.839 -16.624 1.00 69.79 4 ILE B CA 1
ATOM 1346 C C . ILE B 1 10 ? 56.404 13.453 -17.141 1.00 60.01 4 ILE B C 1
ATOM 1347 O O . ILE B 1 10 ? 55.884 12.618 -16.398 1.00 85.21 4 ILE B O 1
ATOM 1352 N N . LYS B 1 11 ? 56.670 13.206 -18.417 1.00 70.91 5 LYS B N 1
ATOM 1353 C CA . LYS B 1 11 ? 56.363 11.906 -19.018 1.00 63.49 5 LYS B CA 1
ATOM 1354 C C . LYS B 1 11 ? 57.610 11.004 -19.021 1.00 66.68 5 LYS B C 1
ATOM 1355 O O . LYS B 1 11 ? 58.698 11.446 -19.411 1.00 66.45 5 LYS B O 1
ATOM 1361 N N . CYS B 1 12 ? 57.444 9.756 -18.576 1.00 57.04 6 CYS B N 1
ATOM 1362 C CA . CYS B 1 12 ? 58.555 8.810 -18.445 1.00 49.84 6 CYS B CA 1
ATOM 1363 C C . CYS B 1 12 ? 58.213 7.465 -19.065 1.00 51.49 6 CYS B C 1
ATOM 1364 O O . CYS B 1 12 ? 57.189 6.858 -18.732 1.00 55.59 6 CYS B O 1
ATOM 1367 N N . VAL B 1 13 ? 59.069 6.993 -19.967 1.00 38.96 7 VAL B N 1
ATOM 1368 C CA . VAL B 1 13 ? 58.792 5.734 -20.648 1.00 42.02 7 VAL B CA 1
ATOM 1369 C C . VAL B 1 13 ? 59.842 4.688 -20.317 1.00 61.17 7 VAL B C 1
ATOM 1370 O O . VAL B 1 13 ? 61.046 4.976 -20.288 1.00 55.21 7 VAL B O 1
ATOM 1374 N N . VAL B 1 14 ? 59.373 3.467 -20.083 1.00 42.29 8 VAL B N 1
ATOM 1375 C CA . VAL B 1 14 ? 60.238 2.389 -19.638 1.00 54.67 8 VAL B CA 1
ATOM 1376 C C . VAL B 1 14 ? 60.355 1.331 -20.726 1.00 56.19 8 VAL B C 1
ATOM 1377 O O . VAL B 1 14 ? 59.383 0.640 -21.016 1.00 48.49 8 VAL B O 1
ATOM 1381 N N . VAL B 1 15 ? 61.543 1.201 -21.315 1.00 39.95 9 VAL B N 1
ATOM 1382 C CA . VAL B 1 15 ? 61.781 0.225 -22.370 1.00 50.51 9 VAL B CA 1
ATOM 1383 C C . VAL B 1 15 ? 62.916 -0.740 -22.015 1.00 61.24 9 VAL B C 1
ATOM 1384 O O . VAL B 1 15 ? 63.676 -0.504 -21.071 1.00 51.55 9 VAL B O 1
ATOM 1388 N N . GLY B 1 16 ? 63.019 -1.835 -22.765 1.00 46.92 10 GLY B N 1
ATOM 1389 C CA . GLY B 1 16 ? 63.964 -2.877 -22.425 1.00 31.50 10 GLY B CA 1
ATOM 1390 C C . GLY B 1 16 ? 63.471 -4.298 -22.635 1.00 42.22 10 GLY B C 1
ATOM 1391 O O . GLY B 1 16 ? 62.275 -4.549 -22.722 1.00 56.67 10 GLY B O 1
ATOM 1392 N N . ASP B 1 17 ? 64.414 -5.233 -22.674 1.00 47.45 11 ASP B N 1
ATOM 1393 C CA . ASP B 1 17 ? 64.138 -6.623 -23.016 1.00 51.59 11 ASP B CA 1
ATOM 1394 C C . ASP B 1 17 ? 63.026 -7.309 -22.245 1.00 52.86 11 ASP B C 1
ATOM 1395 O O . ASP B 1 17 ? 62.734 -6.991 -21.093 1.00 68.55 11 ASP B O 1
ATOM 1400 N N . VAL B 1 18 ? 62.438 -8.299 -22.898 1.00 59.91 12 VAL B N 1
ATOM 1401 C CA . VAL B 1 18 ? 61.479 -9.164 -22.252 1.00 49.33 12 VAL B CA 1
ATOM 1402 C C . VAL B 1 18 ? 61.932 -9.553 -20.845 1.00 65.70 12 VAL B C 1
ATOM 1403 O O . VAL B 1 18 ? 63.108 -9.830 -20.611 1.00 63.55 12 VAL B O 1
ATOM 1407 N N . ALA B 1 19 ? 60.982 -9.524 -19.912 1.00 60.29 13 ALA B N 1
ATOM 1408 C CA . ALA B 1 19 ? 61.143 -10.036 -18.541 1.00 40.77 13 ALA B CA 1
ATOM 1409 C C . ALA B 1 19 ? 62.310 -9.465 -17.727 1.00 51.50 13 ALA B C 1
ATOM 1410 O O . ALA B 1 19 ? 62.695 -10.045 -16.710 1.00 70.70 13 ALA B O 1
ATOM 1412 N N . VAL B 1 20 ? 62.860 -8.330 -18.157 1.00 59.12 14 VAL B N 1
ATOM 1413 C CA . VAL B 1 20 ? 63.867 -7.633 -17.360 1.00 41.75 14 VAL B CA 1
ATOM 1414 C C . VAL B 1 20 ? 63.300 -6.976 -16.092 1.00 59.79 14 VAL B C 1
ATOM 1415 O O . VAL B 1 20 ? 64.053 -6.480 -15.264 1.00 53.35 14 VAL B O 1
ATOM 1419 N N . GLY B 1 21 ? 61.977 -6.977 -15.939 1.00 77.66 15 GLY B N 1
ATOM 1420 C CA . GLY B 1 21 ? 61.357 -6.444 -14.738 1.00 61.84 15 GLY B CA 1
ATOM 1421 C C . GLY B 1 21 ? 60.879 -5.004 -14.811 1.00 46.93 15 GLY B C 1
ATOM 1422 O O . GLY B 1 21 ? 60.829 -4.310 -13.804 1.00 49.32 15 GLY B O 1
ATOM 1423 N N . LYS B 1 22 ? 60.503 -4.551 -16.000 1.00 57.66 16 LYS B N 1
ATOM 1424 C CA . LYS B 1 22 ? 59.996 -3.198 -16.161 1.00 42.08 16 LYS B CA 1
ATOM 1425 C C . LYS B 1 22 ? 58.680 -2.983 -15.394 1.00 58.97 16 LYS B C 1
ATOM 1426 O O . LYS B 1 22 ? 58.514 -1.976 -14.684 1.00 48.95 16 LYS B O 1
ATOM 1432 N N . THR B 1 23 ? 57.746 -3.928 -15.532 1.00 58.22 17 THR B N 1
ATOM 1433 C CA . THR B 1 23 ? 56.415 -3.771 -14.935 1.00 41.89 17 THR B CA 1
ATOM 1434 C C . THR B 1 23 ? 56.517 -3.734 -13.415 1.00 61.20 17 THR B C 1
ATOM 1435 O O . THR B 1 23 ? 55.986 -2.833 -12.767 1.00 57.42 17 THR B O 1
ATOM 1439 N N . CYS B 1 24 ? 57.227 -4.705 -12.857 1.00 52.43 18 CYS B N 1
ATOM 1440 C CA . CYS B 1 24 ? 57.436 -4.748 -11.423 1.00 48.97 18 CYS B CA 1
ATOM 1441 C C . CYS B 1 24 ? 58.048 -3.467 -10.870 1.00 55.40 18 CYS B C 1
ATOM 1442 O O . CYS B 1 24 ? 57.653 -2.997 -9.806 1.00 76.27 18 CYS B O 1
ATOM 1445 N N . LEU B 1 25 ? 59.009 -2.901 -11.586 1.00 53.50 19 LEU B N 1
ATOM 1446 C CA . LEU B 1 25 ? 59.612 -1.632 -11.169 1.00 50.70 19 LEU B CA 1
ATOM 1447 C C . LEU B 1 25 ? 58.529 -0.556 -11.006 1.00 65.08 19 LEU B C 1
ATOM 1448 O O . LEU B 1 25 ? 58.436 0.087 -9.951 1.00 75.36 19 LEU B O 1
ATOM 1453 N N . LEU B 1 26 ? 57.708 -0.373 -12.043 1.00 55.26 20 LEU B N 1
ATOM 1454 C CA . LEU B 1 26 ? 56.648 0.630 -12.006 1.00 41.98 20 LEU B CA 1
ATOM 1455 C C . LEU B 1 26 ? 55.647 0.299 -10.921 1.00 50.95 20 LEU B C 1
ATOM 1456 O O . LEU B 1 26 ? 55.225 1.191 -10.185 1.00 59.37 20 LEU B O 1
ATOM 1461 N N . ILE B 1 27 ? 55.270 -0.980 -10.830 1.00 61.69 21 ILE B N 1
ATOM 1462 C CA . ILE B 1 27 ? 54.281 -1.438 -9.861 1.00 78.09 21 ILE B CA 1
ATOM 1463 C C . ILE B 1 27 ? 54.832 -1.335 -8.442 1.00 114.67 21 ILE B C 1
ATOM 1464 O O . ILE B 1 27 ? 54.180 -0.781 -7.556 1.00 127.28 21 ILE B O 1
ATOM 1466 N N . SER B 1 28 ? 56.044 -1.848 -8.240 1.00 101.97 22 SER B N 1
ATOM 1467 C CA . SER B 1 28 ? 56.682 -1.840 -6.926 1.00 77.69 22 SER B CA 1
ATOM 1468 C C . SER B 1 28 ? 56.905 -0.431 -6.384 1.00 98.27 22 SER B C 1
ATOM 1469 O O . SER B 1 28 ? 56.900 -0.222 -5.161 1.00 88.90 22 SER B O 1
ATOM 1471 N N . TYR B 1 29 ? 57.106 0.526 -7.290 1.00 69.12 23 TYR B N 1
ATOM 1472 C CA . TYR B 1 29 ? 57.270 1.931 -6.908 1.00 68.48 23 TYR B CA 1
ATOM 1473 C C . TYR B 1 29 ? 55.941 2.665 -6.688 1.00 84.26 23 TYR B C 1
ATOM 1474 O O . TYR B 1 29 ? 55.839 3.513 -5.797 1.00 82.03 23 TYR B O 1
ATOM 1483 N N . THR B 1 30 ? 54.930 2.347 -7.498 1.00 62.73 24 THR B N 1
ATOM 1484 C CA . THR B 1 30 ? 53.648 3.047 -7.409 1.00 77.20 24 THR B CA 1
ATOM 1485 C C . THR B 1 30 ? 52.685 2.488 -6.362 1.00 80.42 24 THR B C 1
ATOM 1486 O O . THR B 1 30 ? 51.948 3.251 -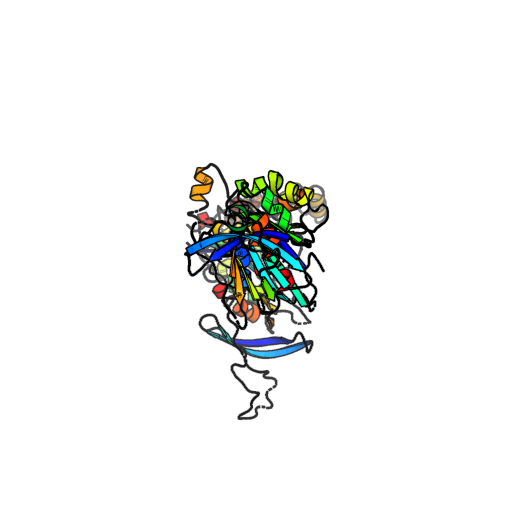5.749 1.00 85.42 24 THR B O 1
ATOM 1490 N N . THR B 1 31 ? 52.686 1.172 -6.150 1.00 74.75 25 THR B N 1
ATOM 1491 C CA . THR B 1 31 ? 51.786 0.585 -5.156 1.00 64.88 25 THR B CA 1
ATOM 1492 C C . THR B 1 31 ? 52.427 -0.150 -3.995 1.00 83.91 25 THR B C 1
ATOM 1493 O O . THR B 1 31 ? 51.864 2.047 -2.790 1.00 117.25 25 THR B O 1
ATOM 1497 N N . ASN B 1 32 ? 54.372 0.042 -3.902 1.00 90.58 26 ASN B N 1
ATOM 1498 C CA . ASN B 1 32 ? 54.970 -0.724 -2.824 1.00 89.98 26 ASN B CA 1
ATOM 1499 C C . ASN B 1 32 ? 54.445 -2.145 -2.671 1.00 80.62 26 ASN B C 1
ATOM 1500 O O . ASN B 1 32 ? 54.700 -2.793 -1.657 1.00 96.81 26 ASN B O 1
ATOM 1505 N N . ALA B 1 33 ? 53.724 -2.637 -3.665 1.00 80.81 27 ALA B N 1
ATOM 1506 C CA . ALA B 1 33 ? 53.362 -4.038 -3.675 1.00 82.92 27 ALA B CA 1
ATOM 1507 C C . ALA B 1 33 ? 54.017 -4.686 -4.897 1.00 100.75 27 ALA B C 1
ATOM 1508 O O . ALA B 1 33 ? 54.018 -4.110 -5.987 1.00 95.08 27 ALA B O 1
ATOM 1510 N N . PHE B 1 34 ? 54.583 -5.875 -4.711 1.00 109.02 28 PHE B N 1
ATOM 1511 C CA . PHE B 1 34 ? 55.267 -6.579 -5.791 1.00 99.45 28 PHE B CA 1
ATOM 1512 C C . PHE B 1 34 ? 54.349 -7.600 -6.447 1.00 92.42 28 PHE B C 1
ATOM 1513 O O . PHE B 1 34 ? 53.840 -8.501 -5.784 1.00 108.57 28 PHE B O 1
ATOM 1521 N N . PRO B 1 35 ? 54.150 -7.463 -7.762 1.00 95.13 29 PRO B N 1
ATOM 1522 C CA . PRO B 1 35 ? 53.228 -8.295 -8.535 1.00 109.25 29 PRO B CA 1
ATOM 1523 C C . PRO B 1 35 ? 53.819 -9.662 -8.830 1.00 120.89 29 PRO B C 1
ATOM 1524 O O . PRO B 1 35 ? 54.993 -9.757 -9.180 1.00 131.66 29 PRO B O 1
ATOM 1528 N N . GLY B 1 36 ? 53.018 -10.711 -8.710 1.00 109.14 30 GLY B N 1
ATOM 1529 C CA . GLY B 1 36 ? 53.471 -12.001 -9.184 1.00 109.99 30 GLY B CA 1
ATOM 1530 C C . GLY B 1 36 ? 52.302 -12.843 -9.601 1.00 94.67 30 GLY B C 1
ATOM 1531 O O . GLY B 1 36 ? 52.264 -13.998 -9.189 1.00 105.61 30 GLY B O 1
ATOM 1532 N N . GLU B 1 37 ? 51.436 -12.403 -10.522 1.00 109.07 31 GLU B N 1
ATOM 1533 C CA . GLU B 1 37 ? 51.696 -12.148 -11.954 1.00 89.19 31 GLU B CA 1
ATOM 1534 C C . GLU B 1 37 ? 52.251 -13.457 -12.574 1.00 95.74 31 GLU B C 1
ATOM 1535 O O . GLU B 1 37 ? 51.519 -14.444 -12.607 1.00 107.52 31 GLU B O 1
ATOM 1541 N N . TYR B 1 38 ? 53.435 -13.529 -13.170 1.00 57.55 32 TYR B N 1
ATOM 1542 C CA . TYR B 1 38 ? 53.990 -12.712 -14.238 1.00 59.91 32 TYR B CA 1
ATOM 1543 C C . TYR B 1 38 ? 53.151 -12.740 -15.514 1.00 51.73 32 TYR B C 1
ATOM 1544 O O . TYR B 1 38 ? 52.790 -13.804 -16.016 1.00 78.33 32 TYR B O 1
ATOM 1553 N N . ILE B 1 39 ? 52.927 -11.527 -16.059 1.00 63.63 33 ILE B N 1
ATOM 1554 C CA . ILE B 1 39 ? 52.048 -11.277 -17.216 1.00 66.77 33 ILE B CA 1
ATOM 1555 C C . ILE B 1 39 ? 52.711 -10.379 -18.248 1.00 61.74 33 ILE B C 1
ATOM 1556 O O . ILE B 1 39 ? 52.780 -9.167 -18.034 1.00 45.52 33 ILE B O 1
ATOM 1561 N N . PRO B 1 40 ? 53.164 -10.960 -19.378 1.00 46.14 34 PRO B N 1
ATOM 1562 C CA . PRO B 1 40 ? 53.767 -10.187 -20.468 1.00 38.35 34 PRO B CA 1
ATOM 1563 C C . PRO B 1 40 ? 52.958 -8.948 -20.799 1.00 43.18 34 PRO B C 1
ATOM 1564 O O . PRO B 1 40 ? 51.732 -8.982 -20.815 1.00 66.24 34 PRO B O 1
ATOM 1568 N N . THR B 1 41 ? 53.676 -7.863 -21.060 1.00 40.04 35 THR B N 1
ATOM 1569 C CA . THR B 1 41 ? 53.090 -6.576 -21.379 1.00 45.30 35 THR B CA 1
ATOM 1570 C C . THR B 1 41 ? 53.205 -6.365 -22.899 1.00 26.04 35 THR B C 1
ATOM 1571 O O . THR B 1 41 ? 55.891 -7.759 -24.425 1.00 61.66 35 THR B O 1
ATOM 1575 N N . VAL B 1 42 ? 51.449 -5.492 -23.032 1.00 62.36 36 VAL B N 1
ATOM 1576 C CA . VAL B 1 42 ? 51.380 -4.954 -24.366 1.00 56.16 36 VAL B CA 1
ATOM 1577 C C . VAL B 1 42 ? 51.739 -3.496 -24.264 1.00 47.59 36 VAL B C 1
ATOM 1578 O O . VAL B 1 42 ? 52.694 -3.034 -24.865 1.00 56.20 36 VAL B O 1
ATOM 1582 N N . PHE B 1 43 ? 50.957 -2.764 -23.488 1.00 41.65 37 PHE B N 1
ATOM 1583 C CA . PHE B 1 43 ? 51.373 -1.440 -23.052 1.00 36.24 37 PHE B CA 1
ATOM 1584 C C . PHE B 1 43 ? 50.531 -1.200 -21.831 1.00 42.10 37 PHE B C 1
ATOM 1585 O O . PHE B 1 43 ? 49.570 -1.936 -21.620 1.00 34.75 37 PHE B O 1
ATOM 1593 N N . ASP B 1 44 ? 50.926 -0.231 -21.007 1.00 45.81 38 ASP B N 1
ATOM 1594 C CA . ASP B 1 44 ? 50.177 0.114 -19.799 1.00 51.97 38 ASP B CA 1
ATOM 1595 C C . ASP B 1 44 ? 50.530 1.518 -19.302 1.00 49.67 38 ASP B C 1
ATOM 1596 O O . ASP B 1 44 ? 51.575 2.052 -19.661 1.00 43.81 38 ASP B O 1
ATOM 1601 N N . ASN B 1 45 ? 49.630 2.138 -18.537 1.00 61.25 39 ASN B N 1
ATOM 1602 C CA . ASN B 1 45 ? 49.846 3.505 -18.055 1.00 56.18 39 ASN B CA 1
ATOM 1603 C C . ASN B 1 45 ? 49.740 3.553 -16.540 1.00 64.56 39 ASN B C 1
ATOM 1604 O O . ASN B 1 45 ? 48.943 2.814 -15.954 1.00 58.90 39 ASN B O 1
ATOM 1609 N N . TYR B 1 46 ? 50.543 4.421 -15.919 1.00 42.66 40 TYR B N 1
ATOM 1610 C CA . TYR B 1 46 ? 50.622 4.519 -14.471 1.00 41.78 40 TYR B CA 1
ATOM 1611 C C . TYR B 1 46 ? 50.870 5.955 -14.119 1.00 53.31 40 TYR B C 1
ATOM 1612 O O . TYR B 1 46 ? 51.253 6.743 -14.972 1.00 56.68 40 TYR B O 1
ATOM 1621 N N . SER B 1 47 ? 50.646 6.291 -12.855 1.00 66.29 41 SER B N 1
ATOM 1622 C CA . SER B 1 47 ? 50.765 7.671 -12.419 1.00 74.29 41 SER B CA 1
ATOM 1623 C C . SER B 1 47 ? 51.391 7.751 -11.043 1.00 81.70 41 SER B C 1
ATOM 1624 O O . SER B 1 47 ? 51.245 6.837 -10.222 1.00 84.01 41 SER B O 1
ATOM 1627 N N . ALA B 1 48 ? 52.097 8.850 -10.801 1.00 75.92 42 ALA B N 1
ATOM 1628 C CA . ALA B 1 48 ? 52.565 9.163 -9.473 1.00 71.68 42 ALA B CA 1
ATOM 1629 C C . ALA B 1 48 ? 52.629 10.680 -9.329 1.00 86.74 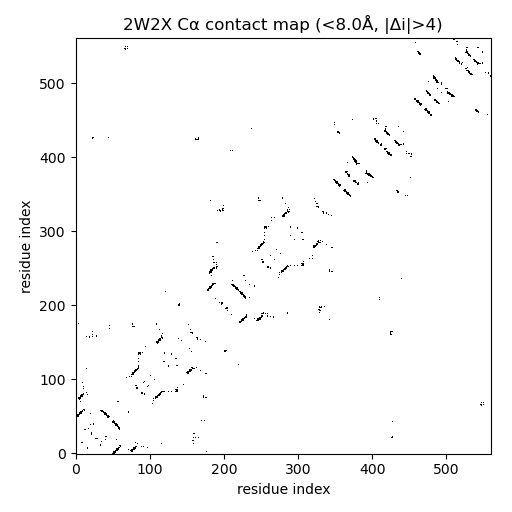42 ALA B C 1
ATOM 1630 O O . ALA B 1 48 ? 52.988 11.382 -10.272 1.00 94.69 42 ALA B O 1
ATOM 1632 N N . ASN B 1 49 ? 52.249 11.185 -8.162 1.00 93.67 43 ASN B N 1
ATOM 1633 C CA . ASN B 1 49 ? 52.413 12.599 -7.845 1.00 84.70 43 ASN B CA 1
ATOM 1634 C C . ASN B 1 49 ? 53.450 12.702 -6.747 1.00 94.56 43 ASN B C 1
ATOM 1635 O O . ASN B 1 49 ? 53.245 12.202 -5.641 1.00 110.32 43 ASN B O 1
ATOM 1640 N N . VAL B 1 50 ? 54.566 13.350 -7.051 1.00 94.78 44 VAL B N 1
ATOM 1641 C CA . VAL B 1 50 ? 55.698 13.350 -6.149 1.00 83.89 44 VAL B CA 1
ATOM 1642 C C . VAL B 1 50 ? 56.164 14.770 -5.811 1.00 92.04 44 VAL B C 1
ATOM 1643 O O . VAL B 1 50 ? 54.643 13.464 -9.562 1.00 107.30 44 VAL B O 1
ATOM 1645 N N . VAL B 1 57 ? 55.747 17.716 -8.725 1.00 100.96 51 VAL B N 1
ATOM 1646 C CA . VAL B 1 57 ? 55.724 16.941 -9.963 1.00 95.38 51 VAL B CA 1
ATOM 1647 C C . VAL B 1 57 ? 54.509 16.036 -9.954 1.00 69.60 51 VAL B C 1
ATOM 1648 O O . VAL B 1 57 ? 56.730 16.748 -12.927 1.00 156.75 51 VAL B O 1
ATOM 1652 N N . ASN B 1 58 ? 54.086 15.920 -11.953 1.00 70.35 52 ASN B N 1
ATOM 1653 C CA . ASN B 1 58 ? 53.098 14.882 -12.139 1.00 72.98 52 ASN B CA 1
ATOM 1654 C C . ASN B 1 58 ? 53.626 13.846 -13.125 1.00 74.18 52 ASN B C 1
ATOM 1655 O O . ASN B 1 58 ? 53.685 14.068 -14.341 1.00 102.65 52 ASN B O 1
ATOM 1660 N N . LEU B 1 59 ? 53.952 12.673 -12.564 1.00 73.59 53 LEU B N 1
ATOM 1661 C CA . LEU B 1 59 ? 54.753 11.672 -13.251 1.00 66.27 53 LEU B CA 1
ATOM 1662 C C . LEU B 1 59 ? 53.879 10.710 -14.015 1.00 67.07 53 LEU B C 1
ATOM 1663 O O . LEU B 1 59 ? 53.192 9.864 -13.432 1.00 77.67 53 LEU B O 1
ATOM 1668 N N . GLY B 1 60 ? 53.904 10.863 -15.333 1.00 69.99 54 GLY B N 1
ATOM 1669 C CA . GLY B 1 60 ? 53.261 9.928 -16.239 1.00 55.35 54 GLY B CA 1
ATOM 1670 C C . GLY B 1 60 ? 54.207 8.790 -16.550 1.00 71.08 54 GLY B C 1
ATOM 1671 O O . GLY B 1 60 ? 55.337 9.012 -17.006 1.00 93.51 54 GLY B O 1
ATOM 1672 N N . LEU B 1 61 ? 53.760 7.569 -16.285 1.00 58.41 55 LEU B N 1
ATOM 1673 C CA . LEU B 1 61 ? 54.620 6.401 -16.446 1.00 55.76 55 LEU B CA 1
ATOM 1674 C C . LEU B 1 61 ? 54.075 5.451 -17.504 1.00 49.20 55 LEU B C 1
ATOM 1675 O O . LEU B 1 61 ? 52.959 4.974 -17.408 1.00 71.60 55 LEU B O 1
ATOM 1680 N N . TRP B 1 62 ? 54.888 5.164 -18.509 1.00 47.71 56 TRP B N 1
ATOM 1681 C CA . TRP B 1 62 ? 54.438 4.382 -19.626 1.00 39.35 56 TRP B CA 1
ATOM 1682 C C . TRP B 1 62 ? 55.190 3.090 -19.664 1.00 43.78 56 TRP B C 1
ATOM 1683 O O . TRP B 1 62 ? 56.393 3.069 -19.879 1.00 60.01 56 TRP B O 1
ATOM 1694 N N . ASP B 1 63 ? 54.485 2.006 -19.407 1.00 30.63 57 ASP B N 1
ATOM 1695 C CA . ASP B 1 63 ? 55.085 0.687 -19.489 1.00 32.89 57 ASP B CA 1
ATOM 1696 C C . ASP B 1 63 ? 54.980 0.230 -20.950 1.00 57.16 57 ASP B C 1
ATOM 1697 O O . ASP B 1 63 ? 53.902 0.306 -21.543 1.00 50.74 57 ASP B O 1
ATOM 1702 N N . THR B 1 64 ? 56.104 -0.202 -21.532 1.00 42.27 58 THR B N 1
ATOM 1703 C CA . THR B 1 64 ? 56.141 -0.713 -22.914 1.00 24.09 58 THR B CA 1
ATOM 1704 C C . THR B 1 64 ? 56.343 -2.232 -22.936 1.00 34.78 58 THR B C 1
ATOM 1705 O O . THR B 1 64 ? 56.700 -2.828 -21.922 1.00 46.16 58 THR B O 1
ATOM 1709 N N . ALA B 1 65 ? 56.093 -2.862 -24.077 1.00 39.06 59 ALA B N 1
ATOM 1710 C CA . ALA B 1 65 ? 56.324 -4.298 -24.200 1.00 53.16 59 ALA B CA 1
ATOM 1711 C C . ALA B 1 65 ? 57.759 -4.591 -24.625 1.00 56.36 59 ALA B C 1
ATOM 1712 O O . ALA B 1 65 ? 58.312 -3.902 -25.488 1.00 47.85 59 ALA B O 1
ATOM 1714 N N . GLY B 1 66 ? 58.336 -5.629 -24.022 1.00 52.79 60 GLY B N 1
ATOM 1715 C CA . GLY B 1 66 ? 59.667 -6.090 -24.357 1.00 47.06 60 GLY B CA 1
ATOM 1716 C C . GLY B 1 66 ? 59.715 -6.951 -25.607 1.00 50.75 60 GLY B C 1
ATOM 1717 O O . GLY B 1 66 ? 60.700 -6.907 -26.327 1.00 58.67 60 GLY B O 1
ATOM 1718 N N . GLN B 1 67 ? 58.658 -7.730 -25.860 1.00 55.71 61 GLN B N 1
ATOM 1719 C CA . GLN B 1 67 ? 58.561 -8.588 -27.051 1.00 53.55 61 GLN B CA 1
ATOM 1720 C C . GLN B 1 67 ? 58.707 -7.780 -28.324 1.00 67.97 61 GLN B C 1
ATOM 1721 O O . GLN B 1 67 ? 58.107 -6.716 -28.456 1.00 58.75 61 GLN B O 1
ATOM 1727 N N . GLU B 1 68 ? 59.497 -8.286 -29.265 1.00 66.48 62 GLU B N 1
ATOM 1728 C CA . GLU B 1 68 ? 59.729 -7.552 -30.498 1.00 61.31 62 GLU B CA 1
ATOM 1729 C C . GLU B 1 68 ? 58.487 -7.565 -31.392 1.00 72.66 62 GLU B C 1
ATOM 1730 O O . GLU B 1 68 ? 58.300 -6.682 -32.226 1.00 56.32 62 GLU B O 1
ATOM 1736 N N . ASP B 1 69 ? 57.625 -8.560 -31.202 1.00 65.06 63 ASP B N 1
ATOM 1737 C CA . ASP B 1 69 ? 56.332 -8.583 -31.891 1.00 71.59 63 ASP B CA 1
ATOM 1738 C C . ASP B 1 69 ? 55.581 -7.245 -31.809 1.00 68.64 63 ASP B C 1
ATOM 1739 O O . ASP B 1 69 ? 54.930 -6.820 -32.762 1.00 58.45 63 ASP B O 1
ATOM 1744 N N . TYR B 1 70 ? 55.679 -6.570 -30.676 1.00 58.31 64 TYR B N 1
ATOM 1745 C CA . TYR B 1 70 ? 55.022 -5.284 -30.540 1.00 46.70 64 TYR B CA 1
ATOM 1746 C C . TYR B 1 70 ? 55.912 -4.113 -30.952 1.00 47.96 64 TYR B C 1
ATOM 1747 O O . TYR B 1 70 ? 55.668 -2.969 -30.571 1.00 51.31 64 TYR B O 1
ATOM 1756 N N . ASP B 1 71 ? 56.931 -4.397 -31.757 1.00 54.69 65 ASP B N 1
ATOM 1757 C CA . ASP B 1 71 ? 57.858 -3.354 -32.210 1.00 50.42 65 ASP B CA 1
ATOM 1758 C C . ASP B 1 71 ? 57.194 -2.202 -32.948 1.00 49.69 65 ASP B C 1
ATOM 1759 O O . ASP B 1 71 ? 57.729 -1.084 -32.962 1.00 45.99 65 ASP B O 1
ATOM 1764 N N . ARG B 1 72 ? 56.043 -2.473 -33.566 1.00 72.35 66 ARG B N 1
ATOM 1765 C CA . ARG B 1 72 ? 55.291 -1.436 -34.280 1.00 55.24 66 ARG B CA 1
ATOM 1766 C C . ARG B 1 72 ? 54.491 -0.569 -33.316 1.00 69.95 66 ARG B C 1
ATOM 1767 O O . ARG B 1 72 ? 54.356 0.635 -33.535 1.00 67.87 66 ARG B O 1
ATOM 1769 N N . LEU B 1 73 ? 53.987 -1.192 -32.245 1.00 75.33 67 LEU B N 1
ATOM 1770 C CA . LEU B 1 73 ? 53.239 -0.524 -31.164 1.00 61.37 67 LEU B CA 1
ATOM 1771 C C . LEU B 1 73 ? 54.131 0.422 -30.360 1.00 77.65 67 LEU B C 1
ATOM 1772 O O . LEU B 1 73 ? 53.808 1.598 -30.148 1.00 56.03 67 LEU B O 1
ATOM 1777 N N . ARG B 1 74 ? 55.264 -0.112 -29.916 1.00 67.04 68 ARG B N 1
ATOM 1778 C CA . ARG B 1 74 ? 56.078 0.547 -28.910 1.00 36.44 68 ARG B CA 1
ATOM 1779 C C . ARG B 1 74 ? 56.293 2.040 -29.157 1.00 48.94 68 ARG B C 1
ATOM 1780 O O . ARG B 1 74 ? 56.032 2.868 -28.268 1.00 53.25 68 ARG B O 1
ATOM 1788 N N . PRO B 1 75 ? 56.767 2.396 -30.362 1.00 48.13 69 PRO B N 1
ATOM 1789 C CA . PRO B 1 75 ? 57.119 3.796 -30.634 1.00 51.10 69 PRO B CA 1
ATOM 1790 C C . PRO B 1 75 ? 55.935 4.754 -30.519 1.00 69.38 69 PRO B C 1
ATOM 1791 O O . PRO B 1 75 ? 56.138 5.979 -30.444 1.00 57.21 69 PRO B O 1
ATOM 1795 N N . LEU B 1 76 ? 54.719 4.211 -30.511 1.00 59.64 70 LEU B N 1
ATOM 1796 C CA . LEU B 1 76 ? 53.530 5.036 -30.287 1.00 70.09 70 LEU B CA 1
ATOM 1797 C C . LEU B 1 76 ? 53.564 5.743 -28.928 1.00 63.84 70 LEU B C 1
ATOM 1798 O O . LEU B 1 76 ? 52.987 6.821 -28.774 1.00 57.18 70 LEU B O 1
ATOM 1803 N N . SER B 1 77 ? 54.266 5.158 -27.958 1.00 72.83 71 SER B N 1
ATOM 1804 C CA . SER B 1 77 ? 54.412 5.792 -26.641 1.00 52.88 71 SER B CA 1
ATOM 1805 C C . SER B 1 77 ? 55.431 6.925 -26.613 1.00 53.20 71 SER B C 1
ATOM 1806 O O . SER B 1 77 ? 55.408 7.746 -25.695 1.00 73.08 71 SER B O 1
ATOM 1809 N N . TYR B 1 78 ? 56.316 6.983 -27.612 1.00 60.01 72 TYR B N 1
ATOM 1810 C CA . TYR B 1 78 ? 57.479 7.887 -27.555 1.00 43.15 72 TYR B CA 1
ATOM 1811 C C . TYR B 1 78 ? 57.233 9.408 -27.730 1.00 52.49 72 TYR B C 1
ATOM 1812 O O . TYR B 1 78 ? 57.988 10.226 -27.196 1.00 56.11 72 TYR B O 1
ATOM 1821 N N . PRO B 1 79 ? 56.200 9.804 -28.488 1.00 70.16 73 PRO B N 1
ATOM 1822 C CA . PRO B 1 79 ? 55.995 11.260 -28.622 1.00 71.93 73 PRO B CA 1
ATOM 1823 C C . PRO B 1 79 ? 55.873 12.027 -27.288 1.00 80.72 73 PRO B C 1
ATOM 1824 O O . PRO B 1 79 ? 55.167 11.595 -26.374 1.00 72.97 73 PRO B O 1
ATOM 1828 N N . GLN B 1 80 ? 56.571 13.157 -27.197 1.00 74.44 74 GLN B N 1
ATOM 1829 C CA . GLN B 1 80 ? 56.481 14.052 -26.046 1.00 69.49 74 GLN B CA 1
ATOM 1830 C C . GLN B 1 80 ? 57.243 13.570 -24.806 1.00 85.64 74 GLN B C 1
ATOM 1831 O O . GLN B 1 80 ? 57.314 14.276 -23.799 1.00 76.28 74 GLN B O 1
ATOM 1837 N N . THR B 1 81 ? 57.821 12.377 -24.882 1.00 84.27 75 THR B N 1
ATOM 1838 C CA . THR B 1 81 ? 58.554 11.821 -23.749 1.00 48.51 75 THR B CA 1
ATOM 1839 C C . THR B 1 81 ? 59.623 12.781 -23.265 1.00 63.66 75 THR B C 1
ATOM 1840 O O . THR B 1 81 ? 60.301 13.419 -24.068 1.00 71.36 75 THR B O 1
ATOM 1844 N N . ASP B 1 82 ? 59.751 12.891 -21.947 1.00 51.10 76 ASP B N 1
ATOM 1845 C CA . ASP B 1 82 ? 60.689 13.815 -21.328 1.00 57.87 76 ASP B CA 1
ATOM 1846 C C . ASP B 1 82 ? 61.945 13.083 -20.880 1.00 68.20 76 ASP B C 1
ATOM 1847 O O . ASP B 1 82 ? 63.033 13.648 -20.862 1.00 66.27 76 ASP B O 1
ATOM 1852 N N . VAL B 1 83 ? 61.778 11.824 -20.495 1.00 71.37 77 VAL B N 1
ATOM 1853 C CA . VAL B 1 83 ? 62.878 11.034 -19.969 1.00 63.66 77 VAL B CA 1
ATOM 1854 C C . VAL B 1 83 ? 62.600 9.546 -20.160 1.00 55.50 77 VAL B C 1
ATOM 1855 O O . VAL B 1 83 ? 61.488 9.085 -19.958 1.00 60.70 77 VAL B O 1
ATOM 1859 N N . PHE B 1 84 ? 63.629 8.808 -20.555 1.00 62.98 78 PHE B N 1
ATOM 1860 C CA . PHE B 1 84 ? 63.528 7.372 -20.754 1.00 57.64 78 PHE B CA 1
ATOM 1861 C C . PHE B 1 84 ? 64.223 6.585 -19.653 1.00 64.22 78 PHE B C 1
ATOM 1862 O O . PHE B 1 84 ? 65.213 7.032 -19.086 1.00 64.25 78 PHE B O 1
ATOM 1870 N N . LEU B 1 85 ? 63.683 5.409 -19.362 1.00 56.76 79 LEU B N 1
ATOM 1871 C CA . LEU B 1 85 ? 64.349 4.436 -18.514 1.00 42.55 79 LEU B CA 1
ATOM 1872 C C . LEU B 1 85 ? 64.700 3.275 -19.417 1.00 51.09 79 LEU B C 1
ATOM 1873 O O . LEU B 1 85 ? 63.810 2.542 -19.856 1.00 56.75 79 LEU B O 1
ATOM 1878 N N . ILE B 1 86 ? 65.981 3.107 -19.734 1.00 47.87 80 ILE B N 1
ATOM 1879 C CA . ILE B 1 86 ? 66.355 1.924 -20.482 1.00 39.17 80 ILE B CA 1
ATOM 1880 C C . ILE B 1 86 ? 66.819 0.900 -19.482 1.00 48.75 80 ILE B C 1
ATOM 1881 O O . ILE B 1 86 ? 67.741 1.153 -18.722 1.00 50.81 80 ILE B O 1
ATOM 1886 N N . CYS B 1 87 ? 66.183 -0.262 -19.500 1.00 42.71 81 CYS B N 1
ATOM 1887 C CA . CYS B 1 87 ? 66.424 -1.271 -18.485 1.00 26.89 81 CYS B CA 1
ATOM 1888 C C . CYS B 1 87 ? 67.102 -2.510 -19.033 1.00 53.62 81 CYS B C 1
ATOM 1889 O O . CYS B 1 87 ? 66.878 -2.888 -20.180 1.00 52.92 81 CYS B O 1
ATOM 1892 N N . PHE B 1 88 ? 67.943 -3.128 -18.204 1.00 43.96 82 PHE B N 1
ATOM 1893 C CA . PHE B 1 88 ? 68.394 -4.494 -18.457 1.00 41.57 82 PHE B CA 1
ATOM 1894 C C . PHE B 1 88 ? 68.484 -5.198 -17.116 1.00 40.41 82 PHE B C 1
ATOM 1895 O O . PHE B 1 88 ? 68.681 -4.535 -16.096 1.00 37.57 82 PHE B O 1
ATOM 1903 N N . SER B 1 89 ? 68.312 -6.520 -17.101 1.00 48.01 83 SER B N 1
ATOM 1904 C CA . SER B 1 89 ? 68.574 -7.287 -15.879 1.00 39.26 83 SER B CA 1
ATOM 1905 C C . SER B 1 89 ? 70.080 -7.498 -15.616 1.00 65.13 83 SER B C 1
ATOM 1906 O O . SER B 1 89 ? 70.869 -7.867 -16.504 1.00 46.06 83 SER B O 1
ATOM 1909 N N . LEU B 1 90 ? 70.461 -7.197 -14.366 1.00 65.48 84 LEU B N 1
ATOM 1910 C CA . LEU B 1 90 ? 71.809 -7.412 -13.860 1.00 55.49 84 LEU B CA 1
ATOM 1911 C C . LEU B 1 90 ? 72.180 -8.887 -13.931 1.00 57.43 84 LEU B C 1
ATOM 1912 O O . LEU B 1 90 ? 73.351 -9.245 -13.922 1.00 73.40 84 LEU B O 1
ATOM 1917 N N . VAL B 1 91 ? 71.177 -9.748 -14.017 1.00 51.75 85 VAL B N 1
ATOM 1918 C CA . VAL B 1 91 ? 71.439 -11.181 -14.094 1.00 46.19 85 VAL B CA 1
ATOM 1919 C C . VAL B 1 91 ? 71.073 -11.742 -15.467 1.00 62.03 85 VAL B C 1
ATOM 1920 O O . VAL B 1 91 ? 70.672 -12.901 -15.592 1.00 54.84 85 VAL B O 1
ATOM 1924 N N . SER B 1 92 ? 71.207 -10.904 -16.493 1.00 77.40 86 SER B N 1
ATOM 1925 C CA . SER B 1 92 ? 70.919 -11.308 -17.873 1.00 64.88 86 SER B CA 1
ATOM 1926 C C . SER B 1 92 ? 71.762 -10.520 -18.892 1.00 75.75 86 SER B C 1
ATOM 1927 O O . SER B 1 92 ? 71.324 -9.477 -19.395 1.00 62.49 86 SER B O 1
ATOM 1930 N N . PRO B 1 93 ? 73.006 -11.021 -19.199 1.00 90.29 87 PRO B N 1
ATOM 1931 C CA . PRO B 1 93 ? 73.903 -10.297 -20.118 1.00 76.38 87 PRO B CA 1
ATOM 1932 C C . PRO B 1 93 ? 73.328 -10.133 -21.521 1.00 76.42 87 PRO B C 1
ATOM 1933 O O . PRO B 1 93 ? 73.811 -9.279 -22.279 1.00 54.44 87 PRO B O 1
ATOM 1937 N N . ALA B 1 94 ? 72.317 -10.927 -21.867 1.00 58.28 88 ALA B N 1
ATOM 1938 C CA . ALA B 1 94 ? 71.688 -10.752 -23.161 1.00 60.63 88 ALA B CA 1
ATOM 1939 C C . ALA B 1 94 ? 71.021 -9.378 -23.176 1.00 66.73 88 ALA B C 1
ATOM 1940 O O . ALA B 1 94 ? 71.258 -8.570 -24.073 1.00 49.62 88 ALA B O 1
ATOM 1942 N N . SER B 1 95 ? 70.210 -9.111 -22.156 1.00 71.77 89 SER B N 1
ATOM 1943 C CA . SER B 1 95 ? 69.460 -7.860 -22.079 1.00 49.29 89 SER B CA 1
ATOM 1944 C C . SER B 1 95 ? 70.415 -6.676 -21.968 1.00 54.15 89 SER B C 1
ATOM 1945 O O . SER B 1 95 ? 70.091 -5.563 -22.355 1.00 67.50 89 SER B O 1
ATOM 1948 N N . TYR B 1 96 ? 71.593 -6.922 -21.417 1.00 62.70 90 TYR B N 1
ATOM 1949 C CA . TYR B 1 96 ? 72.619 -5.881 -21.317 1.00 53.84 90 TYR B CA 1
ATOM 1950 C C . TYR B 1 96 ? 73.144 -5.555 -22.713 1.00 49.80 90 TYR B C 1
ATOM 1951 O O . TYR B 1 96 ? 73.250 -4.392 -23.097 1.00 55.54 90 TYR B O 1
ATOM 1960 N N . GLU B 1 97 ? 73.443 -6.595 -23.484 1.00 51.80 91 GLU B N 1
ATOM 1961 C CA . GLU B 1 97 ? 73.929 -6.397 -24.841 1.00 70.49 91 GLU B CA 1
ATOM 1962 C C . GLU B 1 97 ? 72.857 -5.716 -25.693 1.00 60.14 91 GLU B C 1
ATOM 1963 O O . GLU B 1 97 ? 73.155 -4.805 -26.460 1.00 69.30 91 GLU B O 1
ATOM 1965 N N . ASN B 1 98 ? 71.603 -6.135 -25.542 1.00 71.68 92 ASN B N 1
ATOM 1966 C CA . ASN B 1 98 ? 70.522 -5.565 -26.349 1.00 49.50 92 ASN B CA 1
ATOM 1967 C C . ASN B 1 98 ? 70.309 -4.055 -26.189 1.00 54.88 92 ASN B C 1
ATOM 1968 O O . ASN B 1 98 ? 69.785 -3.396 -27.080 1.00 57.56 92 ASN B O 1
ATOM 1973 N N . VAL B 1 99 ? 70.732 -3.509 -25.059 1.00 47.05 93 VAL B N 1
ATOM 1974 C CA . VAL B 1 99 ? 70.750 -2.066 -24.872 1.00 43.95 93 VAL B CA 1
ATOM 1975 C C . VAL B 1 99 ? 71.537 -1.357 -25.995 1.00 55.80 93 VAL B C 1
ATOM 1976 O O . VAL B 1 99 ? 71.075 -0.383 -26.588 1.00 48.50 93 VAL B O 1
ATOM 1980 N N . ARG B 1 100 ? 72.742 -1.836 -26.272 1.00 63.46 94 ARG B N 1
ATOM 1981 C CA . ARG B 1 100 ? 73.565 -1.222 -27.309 1.00 66.38 94 ARG B CA 1
ATOM 1982 C C . ARG B 1 100 ? 73.067 -1.645 -28.695 1.00 69.23 94 ARG B C 1
ATOM 1983 O O . ARG B 1 100 ? 73.077 -0.848 -29.629 1.00 56.85 94 ARG B O 1
ATOM 1985 N N . ALA B 1 101 ? 72.618 -2.893 -28.820 1.00 37.29 95 ALA B N 1
ATOM 1986 C CA . ALA B 1 101 ? 72.034 -3.371 -30.073 1.00 60.96 95 ALA B CA 1
ATOM 1987 C C . ALA B 1 101 ? 70.680 -2.712 -30.423 1.00 81.86 95 ALA B C 1
ATOM 1988 O O . ALA B 1 101 ? 70.583 -2.000 -31.421 1.00 88.60 95 ALA B O 1
ATOM 1990 N N . LYS B 1 102 ? 69.646 -2.933 -29.609 1.00 70.68 96 LYS B N 1
ATOM 1991 C CA . LYS B 1 102 ? 68.303 -2.460 -29.960 1.00 55.69 96 LYS B CA 1
ATOM 1992 C C . LYS B 1 102 ? 67.851 -1.175 -29.281 1.00 54.41 96 LYS B C 1
ATOM 1993 O O . LYS B 1 102 ? 67.533 -0.197 -29.960 1.00 54.38 96 LYS B O 1
ATOM 1995 N N . TRP B 1 103 ? 67.812 -1.182 -27.946 1.00 54.52 97 TRP B N 1
ATOM 1996 C CA . TRP B 1 103 ? 67.023 -0.194 -27.185 1.00 55.30 97 TRP B CA 1
ATOM 1997 C C . TRP B 1 103 ? 67.482 1.245 -27.292 1.00 54.35 97 TRP B C 1
ATOM 1998 O O . TRP B 1 103 ? 66.663 2.167 -27.379 1.00 60.03 97 TRP B O 1
ATOM 2009 N N . PHE B 1 104 ? 68.792 1.441 -27.271 1.00 70.02 98 PHE B N 1
ATOM 2010 C CA . PHE B 1 104 ? 69.333 2.783 -27.359 1.00 40.29 98 PHE B CA 1
ATOM 2011 C C . PHE B 1 104 ? 69.257 3.296 -28.795 1.00 58.87 98 PHE B C 1
ATOM 2012 O O . PHE B 1 104 ? 68.982 4.472 -29.022 1.00 66.96 98 PHE B O 1
ATOM 2020 N N . PRO B 1 105 ? 69.493 2.415 -29.773 1.00 57.44 99 PRO B N 1
ATOM 2021 C CA . PRO B 1 105 ? 69.297 2.865 -31.152 1.00 61.79 99 PRO B CA 1
ATOM 2022 C C . PRO B 1 105 ? 67.841 3.229 -31.412 1.00 69.33 99 PRO B C 1
ATOM 2023 O O . PRO B 1 105 ? 67.574 4.324 -31.908 1.00 67.53 99 PRO B O 1
ATOM 2027 N N . GLU B 1 106 ? 66.914 2.331 -31.075 1.00 69.29 100 GLU B N 1
ATOM 2028 C CA . GLU B 1 106 ? 65.487 2.596 -31.270 1.00 63.04 100 GLU B CA 1
ATOM 2029 C C . GLU B 1 106 ? 65.062 3.878 -30.576 1.00 51.87 100 GLU B C 1
ATOM 2030 O O . GLU B 1 106 ? 64.426 4.746 -31.171 1.00 73.45 100 GLU B O 1
ATOM 2036 N N . VAL B 1 107 ? 65.420 4.002 -29.310 1.00 51.96 101 VAL B N 1
ATOM 2037 C CA . VAL B 1 107 ? 65.052 5.201 -28.580 1.00 51.33 101 VAL B CA 1
ATOM 2038 C C . VAL B 1 107 ? 65.597 6.471 -29.233 1.00 58.44 101 VAL B C 1
ATOM 2039 O O . VAL B 1 107 ? 64.896 7.481 -29.305 1.00 88.08 101 VAL B O 1
ATOM 2043 N N . ARG B 1 108 ? 66.840 6.421 -29.712 1.00 65.02 102 ARG B N 1
ATOM 2044 C CA . ARG B 1 108 ? 67.460 7.584 -30.342 1.00 47.36 102 ARG B CA 1
ATOM 2045 C C . ARG B 1 108 ? 66.902 7.844 -31.743 1.00 67.10 102 ARG B C 1
ATOM 2046 O O . ARG B 1 108 ? 66.828 8.992 -32.196 1.00 63.99 102 ARG B O 1
ATOM 2054 N N . HIS B 1 109 ? 66.518 6.779 -32.437 1.00 65.26 103 HIS B N 1
ATOM 2055 C CA . HIS B 1 109 ? 65.949 6.950 -33.761 1.00 68.65 103 HIS B CA 1
ATOM 2056 C C . HIS B 1 109 ? 64.730 7.858 -33.643 1.00 89.78 103 HIS B C 1
ATOM 2057 O O . HIS B 1 109 ? 64.518 8.731 -34.490 1.00 73.00 103 HIS B O 1
ATOM 2064 N N . HIS B 1 110 ? 63.949 7.666 -32.575 1.00 77.44 104 HIS B N 1
ATOM 2065 C CA . HIS B 1 110 ? 62.706 8.420 -32.387 1.00 73.86 104 HIS B CA 1
ATOM 2066 C C . HIS B 1 110 ? 62.907 9.711 -31.606 1.00 70.93 104 HIS B C 1
ATOM 2067 O O . HIS B 1 110 ? 62.404 10.765 -31.989 1.00 85.29 104 HIS B O 1
ATOM 2074 N N . CYS B 1 111 ? 63.645 9.632 -30.510 1.00 80.84 105 CYS B N 1
ATOM 2075 C CA . CYS B 1 111 ? 63.796 10.794 -29.648 1.00 104.12 105 CYS B CA 1
ATOM 2076 C C . CYS B 1 111 ? 65.265 11.146 -29.453 1.00 96.80 105 CYS B C 1
ATOM 2077 O O . CYS B 1 111 ? 65.864 10.830 -28.427 1.00 92.03 105 CYS B O 1
ATOM 2080 N N . PRO B 1 112 ? 65.839 11.808 -30.465 1.00 80.94 106 PRO B N 1
ATOM 2081 C CA . PRO B 1 112 ? 67.256 12.172 -30.571 1.00 82.81 106 PRO B CA 1
ATOM 2082 C C . PRO B 1 112 ? 67.762 13.009 -29.406 1.00 80.81 106 PRO B C 1
ATOM 2083 O O . PRO B 1 112 ? 68.973 13.200 -29.308 1.00 79.99 106 PRO B O 1
ATOM 2087 N N . SER B 1 113 ? 66.880 13.503 -28.542 1.00 83.91 107 SER B N 1
ATOM 2088 C CA . SER B 1 113 ? 67.332 14.517 -27.599 1.00 80.82 107 SER B CA 1
ATOM 2089 C C . SER B 1 113 ? 67.000 14.308 -26.122 1.00 69.69 107 SER B C 1
ATOM 2090 O O . SER B 1 113 ? 67.565 14.981 -25.262 1.00 71.26 107 SER B O 1
ATOM 2093 N N . THR B 1 114 ? 66.089 13.392 -25.822 1.00 72.35 108 THR B N 1
ATOM 2094 C CA . THR B 1 114 ? 65.576 13.292 -24.457 1.00 72.59 108 THR B CA 1
ATOM 2095 C C . THR B 1 114 ? 66.507 12.494 -23.523 1.00 67.90 108 THR B C 1
ATOM 2096 O O . THR B 1 114 ? 67.046 11.457 -23.897 1.00 60.82 108 THR B O 1
ATOM 2100 N N . PRO B 1 115 ? 66.712 12.998 -22.305 1.00 57.73 109 PRO B N 1
ATOM 2101 C CA . PRO B 1 115 ? 67.582 12.310 -21.345 1.00 61.75 109 PRO B CA 1
ATOM 2102 C C . PRO B 1 115 ? 67.282 10.814 -21.239 1.00 71.32 109 PRO B C 1
ATOM 2103 O O . PRO B 1 115 ? 66.120 10.405 -21.318 1.00 79.50 109 PRO B O 1
ATOM 2107 N N . ILE B 1 116 ? 68.327 10.011 -21.063 1.00 68.15 110 ILE B N 1
ATOM 2108 C CA . ILE B 1 116 ? 68.162 8.584 -20.816 1.00 62.41 110 ILE B CA 1
ATOM 2109 C C . ILE B 1 116 ? 68.717 8.233 -19.453 1.00 70.24 110 ILE B C 1
ATOM 2110 O O . ILE B 1 116 ? 69.656 8.866 -18.980 1.00 61.48 110 ILE B O 1
ATOM 2115 N N . ILE B 1 117 ? 68.143 7.218 -18.824 1.00 58.26 111 ILE B N 1
ATOM 2116 C CA . ILE B 1 117 ? 68.623 6.777 -17.530 1.00 52.02 111 ILE B CA 1
ATOM 2117 C C . ILE B 1 117 ? 68.782 5.268 -17.557 1.00 56.80 111 ILE B C 1
ATOM 2118 O O . ILE B 1 117 ? 67.805 4.533 -17.536 1.00 57.17 111 ILE B O 1
ATOM 2123 N N . LEU B 1 118 ? 70.024 4.806 -17.642 1.00 53.41 112 LEU B N 1
ATOM 2124 C CA . LEU B 1 118 ? 70.267 3.380 -17.724 1.00 39.84 112 LEU B CA 1
ATOM 2125 C C . LEU B 1 118 ? 70.021 2.748 -16.371 1.00 45.21 112 LEU B C 1
ATOM 2126 O O . LEU B 1 118 ? 70.499 3.247 -15.353 1.00 49.24 112 LEU B O 1
ATOM 2131 N N . VAL B 1 119 ? 69.255 1.656 -16.370 1.00 50.03 113 VAL B N 1
ATOM 2132 C CA . VAL B 1 119 ? 68.829 1.011 -15.133 1.00 36.84 113 VAL B CA 1
ATOM 2133 C C . VAL B 1 119 ? 69.063 -0.489 -15.099 1.00 52.20 113 VAL B C 1
ATOM 2134 O O . VAL B 1 119 ? 68.549 -1.238 -15.925 1.00 44.27 113 VAL B O 1
ATOM 2138 N N . GLY B 1 120 ? 69.823 -0.927 -14.105 1.00 52.55 114 GLY B N 1
ATOM 2139 C CA . GLY B 1 120 ? 70.112 -2.333 -13.935 1.00 34.10 114 GLY B CA 1
ATOM 2140 C C . GLY B 1 120 ? 69.190 -2.870 -12.885 1.00 51.26 114 GLY B C 1
ATOM 2141 O O . GLY B 1 120 ? 69.129 -2.360 -11.755 1.00 58.12 114 GLY B O 1
ATOM 2142 N N . THR B 1 121 ? 68.484 -3.926 -13.257 1.00 46.47 115 THR B N 1
ATOM 2143 C CA . THR B 1 121 ? 67.377 -4.414 -12.460 1.00 55.81 115 THR B CA 1
ATOM 2144 C C . THR B 1 121 ? 67.683 -5.784 -11.881 1.00 54.07 115 THR B C 1
ATOM 2145 O O . THR B 1 121 ? 68.583 -6.475 -12.339 1.00 60.05 115 THR B O 1
ATOM 2149 N N . LYS B 1 122 ? 66.892 -6.177 -10.892 1.00 74.41 116 LYS B N 1
ATOM 2150 C CA . LYS B 1 122 ? 67.023 -7.480 -10.263 1.00 72.08 116 LYS B CA 1
ATOM 2151 C C . LYS B 1 122 ? 68.296 -7.500 -9.435 1.00 70.20 116 LYS B C 1
ATOM 2152 O O . LYS B 1 122 ? 68.933 -8.548 -9.250 1.00 74.18 116 LYS B O 1
ATOM 2154 N N . LEU B 1 123 ? 68.623 -6.324 -8.904 1.00 51.38 117 LEU B N 1
ATOM 2155 C CA . LEU B 1 123 ? 69.830 -6.128 -8.094 1.00 69.75 117 LEU B CA 1
ATOM 2156 C C . LEU B 1 123 ? 70.004 -7.216 -7.061 1.00 65.54 117 LEU B C 1
ATOM 2157 O O . LEU B 1 123 ? 71.122 -7.531 -6.682 1.00 52.38 117 LEU B O 1
ATOM 2162 N N . ASP B 1 124 ? 68.882 -7.773 -6.612 1.00 53.13 118 ASP B N 1
ATOM 2163 C CA . ASP B 1 124 ? 68.849 -8.733 -5.512 1.00 77.36 118 ASP B CA 1
ATOM 2164 C C . ASP B 1 124 ? 69.303 -10.126 -5.944 1.00 87.13 118 ASP B C 1
ATOM 2165 O O . ASP B 1 124 ? 69.527 -10.998 -5.105 1.00 79.33 118 ASP B O 1
ATOM 2170 N N . LEU B 1 125 ? 69.414 -10.344 -7.251 1.00 82.55 119 LEU B N 1
ATOM 2171 C CA . LEU B 1 125 ? 69.845 -11.645 -7.754 1.00 83.71 119 LEU B CA 1
ATOM 2172 C C . LEU B 1 125 ? 71.333 -11.588 -8.113 1.00 88.79 119 LEU B C 1
ATOM 2173 O O . LEU B 1 125 ? 71.971 -12.610 -8.392 1.00 79.22 119 LEU B O 1
ATOM 2178 N N . ARG B 1 126 ? 71.881 -10.378 -8.084 1.00 68.91 120 ARG B N 1
ATOM 2179 C CA . ARG B 1 126 ? 73.286 -10.156 -8.401 1.00 86.34 120 ARG B CA 1
ATOM 2180 C C . ARG B 1 126 ? 74.143 -11.169 -7.658 1.00 87.64 120 ARG B C 1
ATOM 2181 O O . ARG B 1 126 ? 74.903 -11.930 -8.262 1.00 80.46 120 ARG B O 1
ATOM 2189 N N . ASP B 1 127 ? 73.979 -11.200 -6.343 1.00 81.56 121 ASP B N 1
ATOM 2190 C CA . ASP B 1 127 ? 74.778 -12.063 -5.493 1.00 85.88 121 ASP B CA 1
ATOM 2191 C C . ASP B 1 127 ? 74.003 -13.282 -5.048 1.00 96.75 121 ASP B C 1
ATOM 2192 O O . ASP B 1 127 ? 74.184 -13.757 -3.929 1.00 120.11 121 ASP B O 1
ATOM 2197 N N . ASP B 1 128 ? 73.145 -13.796 -5.922 1.00 98.11 122 ASP B N 1
ATOM 2198 C CA . ASP B 1 128 ? 72.317 -14.955 -5.579 1.00 96.69 122 ASP B CA 1
ATOM 2199 C C . ASP B 1 128 ? 72.956 -16.286 -5.974 1.00 117.10 122 ASP B C 1
ATOM 2200 O O . ASP B 1 128 ? 73.269 -16.514 -7.146 1.00 121.59 122 ASP B O 1
ATOM 2205 N N . LYS B 1 129 ? 73.132 -17.165 -4.991 1.00 126.42 123 LYS B N 1
ATOM 2206 C CA . LYS B 1 129 ? 73.800 -18.442 -5.209 1.00 123.20 123 LYS B CA 1
ATOM 2207 C C . LYS B 1 129 ? 73.143 -19.207 -6.348 1.00 116.10 123 LYS B C 1
ATOM 2208 O O . LYS B 1 129 ? 73.798 -19.607 -7.311 1.00 126.25 123 LYS B O 1
ATOM 2210 N N . ASP B 1 130 ? 71.836 -19.392 -6.230 1.00 120.40 124 ASP B N 1
ATOM 2211 C CA . ASP B 1 130 ? 71.068 -20.186 -7.180 1.00 122.38 124 ASP B CA 1
ATOM 2212 C C . ASP B 1 130 ? 71.047 -19.543 -8.598 1.00 110.57 124 ASP B C 1
ATOM 2213 O O . ASP B 1 130 ? 70.892 -20.243 -9.600 1.00 94.57 124 ASP B O 1
ATOM 2218 N N . THR B 1 131 ? 71.202 -18.207 -8.689 1.00 111.32 125 THR B N 1
ATOM 2219 C CA . THR B 1 131 ? 71.309 -17.551 -10.008 1.00 104.23 125 THR B CA 1
ATOM 2220 C C . THR B 1 131 ? 72.715 -17.681 -10.606 1.00 117.50 125 THR B C 1
ATOM 2221 O O . THR B 1 131 ? 72.854 -18.124 -11.752 1.00 117.49 125 THR B O 1
ATOM 2225 N N . ILE B 1 132 ? 73.751 -17.309 -9.846 1.00 88.07 126 ILE B N 1
ATOM 2226 C CA . ILE B 1 132 ? 75.103 -17.345 -10.403 1.00 88.40 126 ILE B CA 1
ATOM 2227 C C . ILE B 1 132 ? 75.414 -18.764 -10.850 1.00 106.07 126 ILE B C 1
ATOM 2228 O O . ILE B 1 132 ? 76.224 -18.977 -11.749 1.00 117.15 126 ILE B O 1
ATOM 2233 N N . GLU B 1 133 ? 74.749 -19.731 -10.230 1.00 116.20 127 GLU B N 1
ATOM 2234 C CA . GLU B 1 133 ? 74.907 -21.121 -10.624 1.00 127.27 127 GLU B CA 1
ATOM 2235 C C . GLU B 1 133 ? 74.468 -21.311 -12.067 1.00 128.10 127 GLU B C 1
ATOM 2236 O O . GLU B 1 133 ? 75.287 -21.638 -12.927 1.00 147.33 127 GLU B O 1
ATOM 2238 N N . LYS B 1 134 ? 73.180 -21.096 -12.329 1.00 90.11 128 LYS B N 1
ATOM 2239 C CA . LYS B 1 134 ? 72.631 -21.275 -13.676 1.00 107.26 128 LYS B CA 1
ATOM 2240 C C . LYS B 1 134 ? 73.322 -20.369 -14.692 1.00 107.57 128 LYS B C 1
ATOM 2241 O O . LYS B 1 134 ? 73.625 -20.790 -15.811 1.00 100.41 128 LYS B O 1
ATOM 2243 N N . LEU B 1 135 ? 73.580 -19.128 -14.299 1.00 103.07 129 LEU B N 1
ATOM 2244 C CA . LEU B 1 135 ? 74.289 -18.211 -15.177 1.00 99.46 129 LEU B CA 1
ATOM 2245 C C . LEU B 1 135 ? 75.635 -18.787 -15.610 1.00 125.69 129 LEU B C 1
ATOM 2246 O O . LEU B 1 135 ? 75.912 -18.920 -16.805 1.00 135.15 129 LEU B O 1
ATOM 2251 N N . LYS B 1 136 ? 76.462 -19.136 -14.631 1.00 141.42 130 LYS B N 1
ATOM 2252 C CA . LYS B 1 136 ? 77.750 -19.755 -14.910 1.00 162.74 130 LYS B CA 1
ATOM 2253 C C . LYS B 1 136 ? 77.593 -20.974 -15.833 1.00 152.49 130 LYS B C 1
ATOM 2254 O O . LYS B 1 136 ? 78.438 -21.175 -16.705 1.00 163.75 130 LYS B O 1
ATOM 2256 N N . GLU B 1 137 ? 76.495 -21.747 -15.679 1.00 117.24 131 GLU B N 1
ATOM 2257 C CA . GLU B 1 137 ? 76.249 -22.959 -16.496 1.00 124.67 131 GLU B CA 1
ATOM 2258 C C . GLU B 1 137 ? 76.103 -22.664 -17.995 1.00 134.86 131 GLU B C 1
ATOM 2259 O O . GLU B 1 137 ? 76.141 -23.579 -18.821 1.00 135.34 131 GLU B O 1
ATOM 2261 N N . LYS B 1 138 ? 75.921 -21.393 -18.343 1.00 127.44 132 LYS B N 1
ATOM 2262 C CA . LYS B 1 138 ? 75.919 -20.982 -19.745 1.00 106.21 132 LYS B CA 1
ATOM 2263 C C . LYS B 1 138 ? 77.237 -20.272 -20.047 1.00 109.31 132 LYS B C 1
ATOM 2264 O O . LYS B 1 138 ? 77.357 -19.531 -21.022 1.00 101.80 132 LYS B O 1
ATOM 2266 N N . LYS B 1 139 ? 78.228 -20.515 -19.198 1.00 96.85 133 LYS B N 1
ATOM 2267 C CA . LYS B 1 139 ? 79.509 -19.825 -19.289 1.00 113.09 133 LYS B CA 1
ATOM 2268 C C . LYS B 1 139 ? 79.277 -18.323 -19.244 1.00 123.30 133 LYS B C 1
ATOM 2269 O O . LYS B 1 139 ? 79.967 -17.565 -19.930 1.00 111.68 133 LYS B O 1
ATOM 2271 N N . LEU B 1 140 ? 78.300 -17.907 -18.436 1.00 103.06 134 LEU B N 1
ATOM 2272 C CA . LEU B 1 140 ? 77.980 -16.490 -18.257 1.00 91.66 134 LEU B CA 1
ATOM 2273 C C . LEU B 1 140 ? 78.189 -15.954 -16.835 1.00 95.85 134 LEU B C 1
ATOM 2274 O O . LEU B 1 140 ? 78.468 -16.703 -15.896 1.00 92.78 134 LEU B O 1
ATOM 2279 N N . ALA B 1 141 ? 78.024 -14.645 -16.683 1.00 72.48 135 ALA B N 1
ATOM 2280 C CA . ALA B 1 141 ? 78.204 -14.014 -15.386 1.00 78.67 135 ALA B CA 1
ATOM 2281 C C . ALA B 1 141 ? 77.289 -12.823 -15.251 1.00 78.24 135 ALA B C 1
ATOM 2282 O O . ALA B 1 141 ? 77.123 -12.065 -16.211 1.00 73.43 135 ALA B O 1
ATOM 2284 N N . PRO B 1 142 ? 76.703 -12.646 -14.051 1.00 88.48 136 PRO B N 1
ATOM 2285 C CA . PRO B 1 142 ? 75.978 -11.420 -13.692 1.00 65.18 136 PRO B CA 1
ATOM 2286 C C . PRO B 1 142 ? 76.763 -10.185 -14.111 1.00 70.27 136 PRO B C 1
ATOM 2287 O O . PRO B 1 142 ? 78.010 -10.190 -14.111 1.00 69.23 136 PRO B O 1
ATOM 2291 N N . ILE B 1 143 ? 76.037 -9.140 -14.485 1.00 51.38 137 ILE B N 1
ATOM 2292 C CA . ILE B 1 143 ? 76.671 -7.884 -14.826 1.00 43.36 137 ILE B CA 1
ATOM 2293 C C . ILE B 1 143 ? 77.082 -7.166 -13.553 1.00 56.78 137 ILE B C 1
ATOM 2294 O O . ILE B 1 143 ? 76.365 -7.193 -12.553 1.00 57.07 137 ILE B O 1
ATOM 2299 N N . THR B 1 144 ? 78.231 -6.506 -13.593 1.00 52.11 138 THR B N 1
ATOM 2300 C CA . THR B 1 144 ? 78.782 -5.921 -12.384 1.00 66.22 138 THR B CA 1
ATOM 2301 C C . THR B 1 144 ? 78.594 -4.427 -12.417 1.00 70.70 138 THR B C 1
ATOM 2302 O O . THR B 1 144 ? 78.366 -3.842 -13.486 1.00 49.48 138 THR B O 1
ATOM 2306 N N . TYR B 1 145 ? 78.706 -3.805 -11.248 1.00 38.54 139 TYR B N 1
ATOM 2307 C CA . TYR B 1 145 ? 78.587 -2.365 -11.206 1.00 45.29 139 TYR B CA 1
ATOM 2308 C C . TYR B 1 145 ? 79.476 -1.608 -12.215 1.00 43.59 139 TYR B C 1
ATOM 2309 O O . TYR B 1 145 ? 78.994 -0.674 -12.859 1.00 60.50 139 TYR B O 1
ATOM 2318 N N . PRO B 1 146 ? 80.775 -1.995 -12.350 1.00 68.90 140 PRO B N 1
ATOM 2319 C CA . PRO B 1 146 ? 81.674 -1.323 -13.304 1.00 34.86 140 PRO B CA 1
ATOM 2320 C C . PRO B 1 146 ? 81.244 -1.580 -14.752 1.00 45.74 140 PRO B C 1
ATOM 2321 O O . PRO B 1 146 ? 81.260 -0.652 -15.560 1.00 45.01 140 PRO B O 1
ATOM 2325 N N . GLN B 1 147 ? 80.824 -2.805 -15.065 1.00 47.07 141 GLN B N 1
ATOM 2326 C CA . GLN B 1 147 ? 80.211 -3.066 -16.375 1.00 60.76 141 GLN B CA 1
ATOM 2327 C C . GLN B 1 147 ? 79.038 -2.158 -16.707 1.00 48.84 141 GLN B C 1
ATOM 2328 O O . GLN B 1 147 ? 78.987 -1.582 -17.788 1.00 67.64 141 GLN B O 1
ATOM 2334 N N . GLY B 1 148 ? 78.099 -2.025 -15.783 1.00 57.58 142 GLY B N 1
ATOM 2335 C CA . GLY B 1 148 ? 76.916 -1.220 -16.043 1.00 61.78 142 GLY B CA 1
ATOM 2336 C C . GLY B 1 148 ? 77.327 0.216 -16.255 1.00 62.41 142 GLY B C 1
ATOM 2337 O O . GLY B 1 148 ? 76.833 0.926 -17.133 1.00 61.93 142 GLY B O 1
ATOM 2338 N N . LEU B 1 149 ? 78.277 0.640 -15.440 1.00 67.08 143 LEU B N 1
ATOM 2339 C CA . LEU B 1 149 ? 78.763 2.007 -15.482 1.00 59.72 143 LEU B CA 1
ATOM 2340 C C . LEU B 1 149 ? 79.365 2.335 -16.858 1.00 69.49 143 LEU B C 1
ATOM 2341 O O . LEU B 1 149 ? 79.310 3.485 -17.329 1.00 59.54 143 LEU B O 1
ATOM 2346 N N . ALA B 1 150 ? 79.933 1.315 -17.501 1.00 41.89 144 ALA B N 1
ATOM 2347 C CA . ALA B 1 150 ? 80.641 1.503 -18.756 1.00 61.60 144 ALA B CA 1
ATOM 2348 C C . ALA B 1 150 ? 79.666 1.556 -19.921 1.00 62.06 144 ALA B C 1
ATOM 2349 O O . ALA B 1 150 ? 79.896 2.264 -20.905 1.00 56.41 144 ALA B O 1
ATOM 2351 N N . LEU B 1 151 ? 78.580 0.802 -19.806 1.00 66.51 145 LEU B N 1
ATOM 2352 C CA . LEU B 1 151 ? 77.509 0.867 -20.787 1.00 63.29 145 LEU B CA 1
ATOM 2353 C C . LEU B 1 151 ? 76.861 2.243 -20.755 1.00 46.58 145 LEU B C 1
ATOM 2354 O O . LEU B 1 151 ? 76.513 2.795 -21.793 1.00 67.20 145 LEU B O 1
ATOM 2359 N N . ALA B 1 152 ? 76.712 2.798 -19.558 1.00 32.55 146 ALA B N 1
ATOM 2360 C CA . ALA B 1 152 ? 76.137 4.123 -19.411 1.00 34.48 146 ALA B CA 1
ATOM 2361 C C . ALA B 1 152 ? 76.955 5.133 -20.186 1.00 53.84 146 ALA B C 1
ATOM 2362 O O . ALA B 1 152 ? 76.402 5.991 -20.873 1.00 70.04 146 ALA B O 1
ATOM 2364 N N . LYS B 1 153 ? 78.276 5.028 -20.071 1.00 56.31 147 LYS B N 1
ATOM 2365 C CA . LYS B 1 153 ? 79.182 5.941 -20.764 1.00 68.82 147 LYS B CA 1
ATOM 2366 C C . LYS B 1 153 ? 78.971 5.815 -22.284 1.00 45.55 147 LYS B C 1
ATOM 2367 O O . LYS B 1 153 ? 78.696 6.804 -22.962 1.00 93.85 147 LYS B O 1
ATOM 2369 N N . GLU B 1 154 ? 79.056 4.575 -22.805 1.00 46.69 148 GLU B N 1
ATOM 2370 C CA . GLU B 1 154 ? 78.871 4.337 -24.246 1.00 53.46 148 GLU B CA 1
ATOM 2371 C C . GLU B 1 154 ? 77.636 5.054 -24.789 1.00 72.43 148 GLU B C 1
ATOM 2372 O O . GLU B 1 154 ? 77.689 5.668 -25.865 1.00 64.69 148 GLU B O 1
ATOM 2378 N N . ILE B 1 155 ? 76.529 4.979 -24.046 1.00 52.89 149 ILE B N 1
ATOM 2379 C CA . ILE B 1 155 ? 75.268 5.544 -24.528 1.00 56.54 149 ILE B CA 1
ATOM 2380 C C . ILE B 1 155 ? 75.016 6.945 -24.018 1.00 57.95 149 ILE B C 1
ATOM 2381 O O . ILE B 1 155 ? 74.007 7.564 -24.352 1.00 72.04 149 ILE B O 1
ATOM 2386 N N . ASP B 1 156 ? 75.939 7.447 -23.211 1.00 69.28 150 ASP B N 1
ATOM 2387 C CA . ASP B 1 156 ? 75.829 8.813 -22.737 1.00 66.38 150 ASP B CA 1
ATOM 2388 C C . ASP B 1 156 ? 74.496 8.992 -22.006 1.00 68.71 150 ASP B C 1
ATOM 2389 O O . ASP B 1 156 ? 73.784 9.983 -22.202 1.00 83.13 150 ASP B O 1
ATOM 2394 N N . SER B 1 157 ? 74.157 8.013 -21.174 1.00 57.03 151 SER B N 1
ATOM 2395 C CA . SER B 1 157 ? 72.980 8.118 -20.326 1.00 65.90 151 SER B CA 1
ATOM 2396 C C . SER B 1 157 ? 73.258 9.133 -19.229 1.00 58.57 151 SER B C 1
ATOM 2397 O O . SER B 1 157 ? 74.363 9.220 -18.718 1.00 59.35 151 SER B O 1
ATOM 2400 N N . VAL B 1 158 ? 72.248 9.904 -18.867 1.00 75.19 152 VAL B N 1
ATOM 2401 C CA . VAL B 1 158 ? 72.397 10.892 -17.816 1.00 51.23 152 VAL B CA 1
ATOM 2402 C C . VAL B 1 158 ? 72.885 10.236 -16.519 1.00 64.80 152 VAL B C 1
ATOM 2403 O O . VAL B 1 158 ? 73.510 10.889 -15.675 1.00 51.49 152 VAL B O 1
ATOM 2407 N N . LYS B 1 159 ? 72.639 8.937 -16.368 1.00 64.88 153 LYS B N 1
ATOM 2408 C CA . LYS B 1 159 ? 72.953 8.285 -15.099 1.00 49.71 153 LYS B CA 1
ATOM 2409 C C . LYS B 1 159 ? 72.736 6.782 -15.141 1.00 39.00 153 LYS B C 1
ATOM 2410 O O . LYS B 1 159 ? 71.861 6.285 -15.858 1.00 85.50 153 LYS B O 1
ATOM 2416 N N . TYR B 1 160 ? 73.515 6.054 -14.358 1.00 48.81 154 TYR B N 1
ATOM 2417 C CA . TYR B 1 160 ? 73.334 4.609 -14.233 1.00 50.77 154 TYR B CA 1
ATOM 2418 C C . TYR B 1 160 ? 72.906 4.264 -12.823 1.00 48.29 154 TYR B C 1
ATOM 2419 O O . TYR B 1 160 ? 73.450 4.781 -11.862 1.00 54.62 154 TYR B O 1
ATOM 2428 N N . LEU B 1 161 ? 71.890 3.425 -12.707 1.00 68.34 155 LEU B N 1
ATOM 2429 C CA . LEU B 1 161 ? 71.316 3.102 -11.414 1.00 54.56 155 LEU B CA 1
ATOM 2430 C C . LEU B 1 161 ? 70.958 1.633 -11.413 1.00 35.26 155 LEU B C 1
ATOM 2431 O O . LEU B 1 161 ? 70.478 1.098 -12.391 1.00 60.79 155 LEU B O 1
ATOM 2436 N N . GLU B 1 162 ? 71.268 0.974 -10.321 1.00 52.71 156 GLU B N 1
ATOM 2437 C CA . GLU B 1 162 ? 70.886 -0.396 -10.162 1.00 57.97 156 GLU B CA 1
ATOM 2438 C C . GLU B 1 162 ? 69.843 -0.394 -9.066 1.00 69.31 156 GLU B C 1
ATOM 2439 O O . GLU B 1 162 ? 69.753 0.555 -8.261 1.00 43.18 156 GLU B O 1
ATOM 2445 N N . CYS B 1 163 ? 69.048 -1.453 -9.040 1.00 56.22 157 CYS B N 1
ATOM 2446 C CA . CYS B 1 163 ? 67.925 -1.513 -8.116 1.00 77.73 157 CYS B CA 1
ATOM 2447 C C . CYS B 1 163 ? 67.200 -2.848 -8.177 1.00 56.28 157 CYS B C 1
ATOM 2448 O O . CYS B 1 163 ? 67.304 -3.592 -9.162 1.00 59.91 157 CYS B O 1
ATOM 2451 N N . SER B 1 164 ? 66.489 -3.144 -7.094 1.00 56.25 158 SER B N 1
ATOM 2452 C CA . SER B 1 164 ? 65.613 -4.305 -7.017 1.00 67.49 158 SER B CA 1
ATOM 2453 C C . SER B 1 164 ? 64.218 -3.824 -6.705 1.00 72.80 158 SER B C 1
ATOM 2454 O O . SER B 1 164 ? 64.010 -3.117 -5.713 1.00 59.65 158 SER B O 1
ATOM 2457 N N . ALA B 1 165 ? 63.265 -4.197 -7.549 1.00 49.84 159 ALA B N 1
ATOM 2458 C CA . ALA B 1 165 ? 61.846 -3.914 -7.267 1.00 72.33 159 ALA B CA 1
ATOM 2459 C C . ALA B 1 165 ? 61.287 -4.756 -6.126 1.00 53.33 159 ALA B C 1
ATOM 2460 O O . ALA B 1 165 ? 60.368 -4.339 -5.436 1.00 73.77 159 ALA B O 1
ATOM 2462 N N . LEU B 1 166 ? 61.842 -5.953 -5.964 1.00 75.98 160 LEU B N 1
ATOM 2463 C CA . LEU B 1 166 ? 61.347 -6.931 -5.012 1.00 59.07 160 LEU B CA 1
ATOM 2464 C C . LEU B 1 166 ? 61.699 -6.558 -3.579 1.00 67.17 160 LEU B C 1
ATOM 2465 O O . LEU B 1 166 ? 60.905 -6.766 -2.665 1.00 107.41 160 LEU B O 1
ATOM 2470 N N . THR B 1 167 ? 62.902 -6.029 -3.392 1.00 67.62 161 THR B N 1
ATOM 2471 C CA . THR B 1 167 ? 63.369 -5.609 -2.092 1.00 86.09 161 THR B CA 1
ATOM 2472 C C . THR B 1 167 ? 63.190 -4.101 -1.974 1.00 92.65 161 THR B C 1
ATOM 2473 O O . THR B 1 167 ? 63.071 -3.563 -0.871 1.00 81.61 161 THR B O 1
ATOM 2477 N N . GLN B 1 168 ? 63.190 -3.430 -3.124 1.00 88.44 162 GLN B N 1
ATOM 2478 C CA . GLN B 1 168 ? 63.080 -1.968 -3.211 1.00 85.37 162 GLN B CA 1
ATOM 2479 C C . GLN B 1 168 ? 64.384 -1.198 -2.992 1.00 77.26 162 GLN B C 1
ATOM 2480 O O . GLN B 1 168 ? 64.373 0.036 -2.917 1.00 66.47 162 GLN B O 1
ATOM 2486 N N . ARG B 1 169 ? 65.495 -1.924 -2.900 1.00 69.36 163 ARG B N 1
ATOM 2487 C CA . ARG B 1 169 ? 66.795 -1.285 -2.832 1.00 67.31 163 ARG B CA 1
ATOM 2488 C C . ARG B 1 169 ? 66.953 -0.403 -4.072 1.00 69.19 163 ARG B C 1
ATOM 2489 O O . ARG B 1 169 ? 66.852 -0.889 -5.206 1.00 58.14 163 ARG B O 1
ATOM 2491 N N . GLY B 1 170 ? 67.140 0.900 -3.848 1.00 69.60 164 GLY B N 1
ATOM 2492 C CA . GLY B 1 170 ? 67.447 1.847 -4.915 1.00 77.14 164 GLY B CA 1
ATOM 2493 C C . GLY B 1 170 ? 66.321 2.191 -5.884 1.00 72.70 164 GLY B C 1
ATOM 2494 O O . GLY B 1 170 ? 66.535 2.845 -6.910 1.00 64.58 164 GLY B O 1
ATOM 2495 N N . LEU B 1 171 ? 65.111 1.765 -5.558 1.00 72.14 165 LEU B N 1
ATOM 2496 C CA . LEU B 1 171 ? 63.956 2.016 -6.420 1.00 73.68 165 LEU B CA 1
ATOM 2497 C C . LEU B 1 171 ? 63.515 3.492 -6.452 1.00 67.31 165 LEU B C 1
ATOM 2498 O O . LEU B 1 171 ? 63.478 4.119 -7.521 1.00 63.22 165 LEU B O 1
ATOM 2503 N N . LYS B 1 172 ? 63.186 4.036 -5.278 1.00 60.17 166 LYS B N 1
ATOM 2504 C CA . LYS B 1 172 ? 62.823 5.451 -5.155 1.00 71.49 166 LYS B CA 1
ATOM 2505 C C . LYS B 1 172 ? 63.823 6.317 -5.913 1.00 68.94 166 LYS B C 1
ATOM 2506 O O . LYS B 1 172 ? 63.464 7.292 -6.578 1.00 77.88 166 LYS B O 1
ATOM 2508 N N . THR B 1 173 ? 65.087 5.923 -5.822 1.00 81.74 167 THR B N 1
ATOM 2509 C CA . THR B 1 173 ? 66.185 6.695 -6.381 1.00 59.85 167 THR B CA 1
ATOM 2510 C C . THR B 1 173 ? 66.144 6.729 -7.917 1.00 65.40 167 THR B C 1
ATOM 2511 O O . THR B 1 173 ? 66.486 7.746 -8.527 1.00 73.73 167 THR B O 1
ATOM 2515 N N . VAL B 1 174 ? 65.714 5.634 -8.543 1.00 64.33 168 VAL B N 1
ATOM 2516 C CA . VAL B 1 174 ? 65.625 5.602 -9.999 1.00 53.61 168 VAL B CA 1
ATOM 2517 C C . VAL B 1 174 ? 64.694 6.698 -10.479 1.00 67.68 168 VAL B C 1
ATOM 2518 O O . VAL B 1 174 ? 64.996 7.428 -11.416 1.00 62.12 168 VAL B O 1
ATOM 2522 N N . PHE B 1 175 ? 63.551 6.817 -9.821 1.00 83.60 169 PHE B N 1
ATOM 2523 C CA . PHE B 1 175 ? 62.552 7.778 -10.251 1.00 67.13 169 PHE B CA 1
ATOM 2524 C C . PHE B 1 175 ? 62.857 9.183 -9.762 1.00 74.67 169 PHE B C 1
ATOM 2525 O O . PHE B 1 175 ? 62.691 10.157 -10.505 1.00 77.76 169 PHE B O 1
ATOM 2533 N N . ASP B 1 176 ? 63.316 9.287 -8.519 1.00 65.28 170 ASP B N 1
ATOM 2534 C CA . ASP B 1 176 ? 63.630 10.591 -7.948 1.00 62.07 170 ASP B CA 1
ATOM 2535 C C . ASP B 1 176 ? 64.816 11.163 -8.700 1.00 47.04 170 ASP B C 1
ATOM 2536 O O . ASP B 1 176 ? 64.759 12.781 -10.296 1.00 77.48 170 ASP B O 1
ATOM 2538 N N . GLU B 1 177 ? 66.385 9.656 -10.067 1.00 67.14 171 GLU B N 1
ATOM 2539 C CA . GLU B 1 177 ? 66.940 10.838 -10.715 1.00 68.90 171 GLU B CA 1
ATOM 2540 C C . GLU B 1 177 ? 66.267 11.087 -12.062 1.00 81.05 171 GLU B C 1
ATOM 2541 O O . GLU B 1 177 ? 66.655 11.994 -12.795 1.00 73.31 171 GLU B O 1
ATOM 2543 N N . ALA B 1 178 ? 65.250 10.289 -12.385 1.00 66.41 172 ALA B N 1
ATOM 2544 C CA . ALA B 1 178 ? 64.539 10.471 -13.643 1.00 58.11 172 ALA B CA 1
ATOM 2545 C C . ALA B 1 178 ? 63.931 11.874 -13.707 1.00 69.09 172 ALA B C 1
ATOM 2546 O O . ALA B 1 178 ? 64.084 12.593 -14.695 1.00 78.92 172 ALA B O 1
ATOM 2548 N N . ILE B 1 179 ? 63.242 12.263 -12.644 1.00 76.52 173 ILE B N 1
ATOM 2549 C CA . ILE B 1 179 ? 62.653 13.594 -12.560 1.00 70.98 173 ILE B CA 1
ATOM 2550 C C . ILE B 1 179 ? 63.709 14.708 -12.540 1.00 75.66 173 ILE B C 1
ATOM 2551 O O . ILE B 1 179 ? 63.518 15.766 -13.141 1.00 81.29 173 ILE B O 1
ATOM 2556 N N . ARG B 1 180 ? 64.825 14.460 -11.857 1.00 71.42 174 ARG B N 1
ATOM 2557 C CA . ARG B 1 180 ? 65.883 15.458 -11.726 1.00 77.37 174 ARG B CA 1
ATOM 2558 C C . ARG B 1 180 ? 66.561 15.681 -13.073 1.00 72.30 174 ARG B C 1
ATOM 2559 O O . ARG B 1 180 ? 67.100 16.754 -13.346 1.00 87.58 174 ARG B O 1
ATOM 2567 N N . ALA B 1 181 ? 66.526 14.659 -13.918 1.00 87.11 175 ALA B N 1
ATOM 2568 C CA . ALA B 1 181 ? 67.085 14.766 -15.260 1.00 66.20 175 ALA B CA 1
ATOM 2569 C C . ALA B 1 181 ? 66.197 15.639 -16.150 1.00 79.95 175 ALA B C 1
ATOM 2570 O O . ALA B 1 181 ? 66.605 16.067 -17.234 1.00 68.73 175 ALA B O 1
ATOM 2572 N N . VAL B 1 182 ? 64.976 15.897 -15.690 1.00 88.59 176 VAL B N 1
ATOM 2573 C CA . VAL B 1 182 ? 64.053 16.718 -16.459 1.00 67.74 176 VAL B CA 1
ATOM 2574 C C . VAL B 1 182 ? 63.995 18.167 -15.967 1.00 94.37 176 VAL B C 1
ATOM 2575 O O . VAL B 1 182 ? 64.296 19.100 -16.721 1.00 108.93 176 VAL B O 1
ATOM 2579 N N . LEU B 1 183 ? 63.607 18.344 -14.706 1.00 112.23 177 LEU B N 1
ATOM 2580 C CA . LEU B 1 183 ? 63.531 19.669 -14.104 1.00 110.06 177 LEU B CA 1
ATOM 2581 C C . LEU B 1 183 ? 64.928 20.219 -13.825 1.00 133.40 177 LEU B C 1
ATOM 2582 O O . LEU B 1 183 ? 65.627 20.672 -14.735 1.00 134.14 177 LEU B O 1
ATOM 2584 N N . LYS C 2 13 ? 37.961 13.991 -34.060 1.00 49.81 7 LYS C N 1
ATOM 2585 C CA . LYS C 2 13 ? 38.796 13.529 -32.957 1.00 71.91 7 LYS C CA 1
ATOM 2586 C C . LYS C 2 13 ? 38.856 12.007 -32.951 1.00 71.41 7 LYS C C 1
ATOM 2587 O O . LYS C 2 13 ? 39.401 11.398 -33.866 1.00 70.59 7 LYS C O 1
ATOM 2589 N N . GLN C 2 14 ? 38.288 11.384 -31.920 1.00 68.76 8 GLN C N 1
ATOM 2590 C CA . GLN C 2 14 ? 38.356 9.925 -31.813 1.00 57.42 8 GLN C CA 1
ATOM 2591 C C . GLN C 2 14 ? 37.086 9.288 -32.334 1.00 46.56 8 GLN C C 1
ATOM 2592 O O . GLN C 2 14 ? 35.997 9.589 -31.859 1.00 69.56 8 GLN C O 1
ATOM 2598 N N . GLN C 2 15 ? 37.227 8.401 -33.307 1.00 47.11 9 GLN C N 1
ATOM 2599 C CA . GLN C 2 15 ? 36.059 7.814 -33.949 1.00 59.16 9 GLN C CA 1
ATOM 2600 C C . GLN C 2 15 ? 36.464 6.505 -34.579 1.00 51.17 9 GLN C C 1
ATOM 2601 O O . GLN C 2 15 ? 37.636 6.286 -34.831 1.00 50.11 9 GLN C O 1
ATOM 2607 N N . GLY C 2 16 ? 35.517 5.619 -34.838 1.00 50.06 10 GLY C N 1
ATOM 2608 C CA . GLY C 2 16 ? 35.880 4.406 -35.550 1.00 33.76 10 GLY C CA 1
ATOM 2609 C C . GLY C 2 16 ? 35.029 3.215 -35.193 1.00 41.15 10 GLY C C 1
ATOM 2610 O O . GLY C 2 16 ? 34.231 3.263 -34.267 1.00 50.71 10 GLY C O 1
ATOM 2611 N N . GLU C 2 17 ? 35.215 2.128 -35.926 1.00 34.50 11 GLU C N 1
ATOM 2612 C CA . GLU C 2 17 ? 34.452 0.927 -35.670 1.00 41.95 11 GLU C CA 1
ATOM 2613 C C . GLU C 2 17 ? 35.054 0.123 -34.514 1.00 50.28 11 GLU C C 1
ATOM 2614 O O . GLU C 2 17 ? 36.262 -0.007 -34.399 1.00 48.10 11 GLU C O 1
ATOM 2620 N N . LEU C 2 18 ? 34.182 -0.389 -33.654 1.00 47.02 12 LEU C N 1
ATOM 2621 C CA . LEU C 2 18 ? 34.558 -1.206 -32.514 1.00 42.47 12 LEU C CA 1
ATOM 2622 C C . LEU C 2 18 ? 33.630 -2.397 -32.457 1.00 39.52 12 LEU C C 1
ATOM 2623 O O . LEU C 2 18 ? 32.494 -2.306 -32.870 1.00 56.41 12 LEU C O 1
ATOM 2628 N N . TYR C 2 19 ? 34.109 -3.526 -31.973 1.00 38.33 13 TYR C N 1
ATOM 2629 C CA . TYR C 2 19 ? 33.193 -4.582 -31.625 1.00 45.83 13 TYR C CA 1
ATOM 2630 C C . TYR C 2 19 ? 32.688 -4.244 -30.229 1.00 53.88 13 TYR C C 1
ATOM 2631 O O . TYR C 2 19 ? 33.424 -3.691 -29.411 1.00 70.62 13 TYR C O 1
ATOM 2640 N N . MET C 2 20 ? 31.432 -4.571 -29.963 1.00 58.27 14 MET C N 1
ATOM 2641 C CA . MET C 2 20 ? 30.856 -4.452 -28.630 1.00 45.86 14 MET C CA 1
ATOM 2642 C C . MET C 2 20 ? 30.335 -5.823 -28.238 1.00 38.12 14 MET C C 1
ATOM 2643 O O . MET C 2 20 ? 29.897 -6.599 -29.080 1.00 48.53 14 MET C O 1
ATOM 2648 N N . TRP C 2 21 ? 30.387 -6.124 -26.956 1.00 33.69 15 TRP C N 1
ATOM 2649 C CA . TRP C 2 21 ? 30.065 -7.456 -26.489 1.00 55.86 15 TRP C CA 1
ATOM 2650 C C . TRP C 2 21 ? 28.693 -7.497 -25.831 1.00 51.77 15 TRP C C 1
ATOM 2651 O O . TRP C 2 21 ? 28.392 -6.680 -24.956 1.00 68.70 15 TRP C O 1
ATOM 2662 N N . ASP C 2 22 ? 27.865 -8.449 -26.258 1.00 59.35 16 ASP C N 1
ATOM 2663 C CA . ASP C 2 22 ? 26.526 -8.610 -25.684 1.00 52.84 16 ASP C CA 1
ATOM 2664 C C . ASP C 2 22 ? 26.542 -9.694 -24.625 1.00 57.80 16 ASP C C 1
ATOM 2665 O O . ASP C 2 22 ? 26.681 -10.873 -24.953 1.00 64.33 16 ASP C O 1
ATOM 2670 N N . SER C 2 23 ? 26.397 -9.288 -23.360 1.00 77.32 17 SER C N 1
ATOM 2671 C CA . SER C 2 23 ? 26.316 -10.225 -22.235 1.00 82.06 17 SER C CA 1
ATOM 2672 C C . SER C 2 23 ? 25.217 -11.257 -22.474 1.00 85.86 17 SER C C 1
ATOM 2673 O O . SER C 2 23 ? 25.389 -12.427 -22.160 1.00 90.08 17 SER C O 1
ATOM 2676 N N . ILE C 2 24 ? 24.094 -10.816 -23.039 1.00 82.52 18 ILE C N 1
ATOM 2677 C CA . ILE C 2 24 ? 22.925 -11.678 -23.198 1.00 84.64 18 ILE C CA 1
ATOM 2678 C C . ILE C 2 24 ? 23.051 -12.670 -24.356 1.00 59.77 18 ILE C C 1
ATOM 2679 O O . ILE C 2 24 ? 22.873 -13.873 -24.166 1.00 68.44 18 ILE C O 1
ATOM 2684 N N . ASP C 2 25 ? 23.372 -12.171 -25.547 1.00 70.17 19 ASP C N 1
ATOM 2685 C CA . ASP C 2 25 ? 23.496 -13.035 -26.729 1.00 81.65 19 ASP C CA 1
ATOM 2686 C C . ASP C 2 25 ? 24.851 -13.731 -26.833 1.00 83.87 19 ASP C C 1
ATOM 2687 O O . ASP C 2 25 ? 25.015 -14.651 -27.637 1.00 65.77 19 ASP C O 1
ATOM 2692 N N . GLN C 2 26 ? 25.812 -13.287 -26.022 1.00 77.80 20 GLN C N 1
ATOM 2693 C CA . GLN C 2 26 ? 27.143 -13.888 -26.003 1.00 71.69 20 GLN C CA 1
ATOM 2694 C C . GLN C 2 26 ? 27.826 -13.774 -27.363 1.00 74.17 20 GLN C C 1
ATOM 2695 O O . GLN C 2 26 ? 28.448 -14.715 -27.850 1.00 73.51 20 GLN C O 1
ATOM 2701 N N . LYS C 2 27 ? 27.703 -12.603 -27.968 1.00 77.93 21 LYS C N 1
ATOM 2702 C CA . LYS C 2 27 ? 28.242 -12.370 -29.292 1.00 49.10 21 LYS C CA 1
ATOM 2703 C C . LYS C 2 27 ? 28.850 -10.985 -29.315 1.00 68.37 21 LYS C C 1
ATOM 2704 O O . LYS C 2 27 ? 28.526 -10.142 -28.470 1.00 64.63 21 LYS C O 1
ATOM 2706 N N . TRP C 2 28 ? 29.742 -10.762 -30.273 1.00 59.38 22 TRP C N 1
ATOM 2707 C CA . TRP C 2 28 ? 30.346 -9.459 -30.468 1.00 57.86 22 TRP C CA 1
ATOM 2708 C C . TRP C 2 28 ? 29.608 -8.899 -31.673 1.00 57.70 22 TRP C C 1
ATOM 2709 O O . TRP C 2 28 ? 29.206 -9.653 -32.535 1.00 47.82 22 TRP C O 1
ATOM 2720 N N . THR C 2 29 ? 29.430 -7.589 -31.749 1.00 39.81 23 THR C N 1
ATOM 2721 C CA . THR C 2 29 ? 28.817 -6.984 -32.916 1.00 33.03 23 THR C CA 1
ATOM 2722 C C . THR C 2 29 ? 29.513 -5.674 -33.189 1.00 56.50 23 THR C C 1
ATOM 2723 O O . THR C 2 29 ? 30.083 -5.073 -32.284 1.00 58.42 23 THR C O 1
ATOM 2727 N N . ARG C 2 30 ? 29.469 -5.239 -34.441 1.00 48.82 24 ARG C N 1
ATOM 2728 C CA . ARG C 2 30 ? 30.250 -4.096 -34.881 1.00 34.99 24 ARG C CA 1
ATOM 2729 C C . ARG C 2 30 ? 29.430 -2.817 -34.824 1.00 42.43 24 ARG C C 1
ATOM 2730 O O . ARG C 2 30 ? 28.256 -2.800 -35.184 1.00 82.39 24 ARG C O 1
ATOM 2738 N N . HIS C 2 31 ? 30.061 -1.744 -34.377 1.00 44.66 25 HIS C N 1
ATOM 2739 C CA . HIS C 2 31 ? 29.383 -0.477 -34.241 1.00 47.70 25 HIS C CA 1
ATOM 2740 C C . HIS C 2 31 ? 30.351 0.622 -34.602 1.00 43.88 25 HIS C C 1
ATOM 2741 O O . HIS C 2 31 ? 31.504 0.581 -34.222 1.00 72.78 25 HIS C O 1
ATOM 2748 N N . PHE C 2 32 ? 29.886 1.591 -35.363 1.00 46.88 26 PHE C N 1
ATOM 2749 C CA . PHE C 2 32 ? 30.638 2.810 -35.516 1.00 43.95 26 PHE C CA 1
ATOM 2750 C C . PHE C 2 32 ? 30.504 3.594 -34.236 1.00 42.95 26 PHE C C 1
ATOM 2751 O O . PHE C 2 32 ? 29.376 3.897 -33.810 1.00 57.19 26 PHE C O 1
ATOM 2759 N N . CYS C 2 33 ? 31.636 3.965 -33.646 1.00 43.12 27 CYS C N 1
ATOM 2760 C CA . CYS C 2 33 ? 31.633 4.734 -32.407 1.00 33.79 27 CYS C CA 1
ATOM 2761 C C . CYS C 2 33 ? 32.440 6.015 -32.526 1.00 45.41 27 CYS C C 1
ATOM 2762 O O . CYS C 2 33 ? 33.421 6.088 -33.275 1.00 52.56 27 CYS C O 1
ATOM 2765 N N . ALA C 2 34 ? 32.025 7.020 -31.766 1.00 43.91 28 ALA C N 1
ATOM 2766 C CA . ALA C 2 34 ? 32.734 8.288 -31.745 1.00 50.05 28 ALA C CA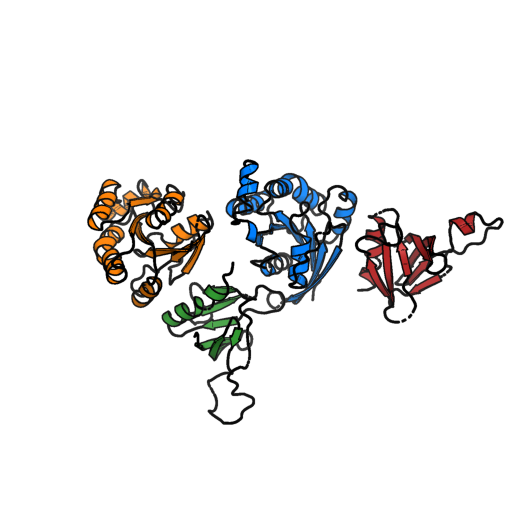 1
ATOM 2767 C C . ALA C 2 34 ? 32.743 8.965 -30.348 1.00 50.57 28 ALA C C 1
ATOM 2768 O O . ALA C 2 34 ? 31.939 8.634 -29.489 1.00 59.39 28 ALA C O 1
ATOM 2770 N N . ILE C 2 35 ? 33.654 9.915 -30.148 1.00 35.77 29 ILE C N 1
ATOM 2771 C CA . ILE C 2 35 ? 33.781 10.628 -28.891 1.00 42.24 29 ILE C CA 1
ATOM 2772 C C . ILE C 2 35 ? 33.696 12.115 -29.139 1.00 53.73 29 ILE C C 1
ATOM 2773 O O . ILE C 2 35 ? 34.276 12.619 -30.076 1.00 58.23 29 ILE C O 1
ATOM 2778 N N . ALA C 2 36 ? 32.959 12.814 -28.292 1.00 62.75 30 ALA C N 1
ATOM 2779 C CA . ALA C 2 36 ? 32.861 14.256 -28.382 1.00 57.25 30 ALA C CA 1
ATOM 2780 C C . ALA C 2 36 ? 32.681 14.826 -26.979 1.00 74.53 30 ALA C C 1
ATOM 2781 O O . ALA C 2 36 ? 31.909 14.293 -26.180 1.00 83.21 30 ALA C O 1
ATOM 2783 N N . ASP C 2 37 ? 33.397 15.907 -26.681 1.00 95.36 31 ASP C N 1
ATOM 2784 C CA . ASP C 2 37 ? 33.587 16.329 -25.294 1.00 86.56 31 ASP C CA 1
ATOM 2785 C C . ASP C 2 37 ? 33.975 15.107 -24.464 1.00 88.91 31 ASP C C 1
ATOM 2786 O O . ASP C 2 37 ? 35.111 14.636 -24.550 1.00 104.04 31 ASP C O 1
ATOM 2791 N N . ALA C 2 38 ? 33.021 14.559 -23.691 1.00 72.18 32 ALA C N 1
ATOM 2792 C CA . ALA C 2 38 ? 33.303 13.362 -22.893 1.00 58.19 32 ALA C CA 1
ATOM 2793 C C . ALA C 2 38 ? 32.171 12.352 -22.952 1.00 73.20 32 ALA C C 1
ATOM 2794 O O . ALA C 2 38 ? 31.913 11.622 -21.989 1.00 82.89 32 ALA C O 1
ATOM 2796 N N . LYS C 2 39 ? 31.492 12.323 -24.088 1.00 73.20 33 LYS C N 1
ATOM 2797 C CA . LYS C 2 39 ? 30.402 11.391 -24.298 1.00 80.22 33 LYS C CA 1
ATOM 2798 C C . LYS C 2 39 ? 30.628 10.774 -25.644 1.00 57.79 33 LYS C C 1
ATOM 2799 O O . LYS C 2 39 ? 32.323 10.853 -26.600 1.00 52.10 33 LYS C O 1
ATOM 2805 N N . LEU C 2 40 ? 30.875 8.971 -25.239 1.00 50.24 34 LEU C N 1
ATOM 2806 C CA . LEU C 2 40 ? 31.057 8.068 -26.334 1.00 41.57 34 LEU C CA 1
ATOM 2807 C C . LEU C 2 40 ? 29.684 7.688 -26.911 1.00 55.44 34 LEU C C 1
ATOM 2808 O O . LEU C 2 40 ? 28.830 7.209 -26.173 1.00 51.97 34 LEU C O 1
ATOM 2813 N N . SER C 2 41 ? 29.475 7.946 -28.206 1.00 38.29 35 SER C N 1
ATOM 2814 C CA . SER C 2 41 ? 28.429 7.310 -28.975 1.00 49.00 35 SER C CA 1
ATOM 2815 C C . SER C 2 41 ? 29.128 6.226 -29.761 1.00 39.77 35 SER C C 1
ATOM 2816 O O . SER C 2 41 ? 31.760 6.115 -29.485 1.00 331.45 35 SER C O 1
ATOM 2818 N N . PHE C 2 42 ? 27.542 4.945 -29.581 1.00 44.25 36 PHE C N 1
ATOM 2819 C CA . PHE C 2 42 ? 27.846 3.908 -30.540 1.00 44.70 36 PHE C CA 1
ATOM 2820 C C . PHE C 2 42 ? 26.648 3.747 -31.441 1.00 56.18 36 PHE C C 1
ATOM 2821 O O . PHE C 2 42 ? 25.512 3.924 -30.992 1.00 58.39 36 PHE C O 1
ATOM 2829 N N . SER C 2 43 ? 26.882 3.405 -32.705 1.00 52.13 37 SER C N 1
ATOM 2830 C CA . SER C 2 43 ? 25.767 3.231 -33.636 1.00 47.24 37 SER C CA 1
ATOM 2831 C C . SER C 2 43 ? 25.045 1.915 -33.379 1.00 53.36 37 SER C C 1
ATOM 2832 O O . SER C 2 43 ? 25.367 1.173 -32.448 1.00 50.75 37 SER C O 1
ATOM 2835 N N . ASP C 2 44 ? 24.072 1.633 -34.234 1.00 53.07 38 ASP C N 1
ATOM 2836 C CA . ASP C 2 44 ? 23.470 0.315 -34.320 1.00 55.19 38 ASP C CA 1
ATOM 2837 C C . ASP C 2 44 ? 24.449 -0.671 -34.936 1.00 53.02 38 ASP C C 1
ATOM 2838 O O . ASP C 2 44 ? 25.516 -0.288 -35.421 1.00 61.41 38 ASP C O 1
ATOM 2843 N N . ASP C 2 45 ? 24.069 -1.942 -34.923 1.00 49.74 39 ASP C N 1
ATOM 2844 C CA . ASP C 2 45 ? 24.865 -3.007 -35.523 1.00 36.37 39 ASP C CA 1
ATOM 2845 C C . ASP C 2 45 ? 25.035 -2.756 -37.016 1.00 67.48 39 ASP C C 1
ATOM 2846 O O . ASP C 2 45 ? 24.074 -2.421 -37.715 1.00 62.66 39 ASP C O 1
ATOM 2851 N N . ILE C 2 46 ? 26.268 -2.899 -37.498 1.00 50.29 40 ILE C N 1
ATOM 2852 C CA . ILE C 2 46 ? 26.573 -2.574 -38.888 1.00 60.69 40 ILE C CA 1
ATOM 2853 C C . ILE C 2 46 ? 26.306 -3.719 -39.870 1.00 56.97 40 ILE C C 1
ATOM 2854 O O . ILE C 2 46 ? 25.901 -3.487 -40.997 1.00 84.47 40 ILE C O 1
ATOM 2859 N N . GLU C 2 47 ? 26.537 -4.955 -39.440 1.00 69.94 41 GLU C N 1
ATOM 2860 C CA . GLU C 2 47 ? 26.241 -6.124 -40.268 1.00 71.16 41 GLU C CA 1
ATOM 2861 C C . GLU C 2 47 ? 24.731 -6.355 -40.408 1.00 75.36 41 GLU C C 1
ATOM 2862 O O . GLU C 2 47 ? 21.812 -5.010 -39.402 1.00 50.83 41 GLU C O 1
ATOM 2864 N N . GLN C 2 48 ? 23.523 -4.052 -41.120 1.00 74.46 42 GLN C N 1
ATOM 2865 C CA . GLN C 2 48 ? 22.832 -3.241 -42.112 1.00 103.05 42 GLN C CA 1
ATOM 2866 C C . GLN C 2 48 ? 22.487 -4.098 -43.328 1.00 112.32 42 GLN C C 1
ATOM 2867 O O . GLN C 2 48 ? 23.340 -4.812 -43.845 1.00 95.77 42 GLN C O 1
ATOM 2869 N N . THR C 2 49 ? 21.232 -4.025 -43.770 1.00 109.64 43 THR C N 1
ATOM 2870 C CA . THR C 2 49 ? 20.752 -4.791 -44.918 1.00 89.65 43 THR C CA 1
ATOM 2871 C C . THR C 2 49 ? 21.738 -4.757 -46.073 1.00 64.50 43 THR C C 1
ATOM 2872 O O . THR C 2 49 ? 21.018 -6.120 -48.053 1.00 93.97 43 THR C O 1
ATOM 2874 N N . MET C 2 50 ? 21.861 -2.005 -45.061 1.00 58.79 44 MET C N 1
ATOM 2875 C CA . MET C 2 50 ? 22.070 -1.326 -46.332 1.00 87.21 44 MET C CA 1
ATOM 2876 C C . MET C 2 50 ? 20.715 -0.950 -46.904 1.00 93.23 44 MET C C 1
ATOM 2877 O O . MET C 2 50 ? 20.521 -0.930 -48.122 1.00 113.16 44 MET C O 1
ATOM 2882 N N . GLU C 2 51 ? 19.778 -0.655 -46.006 1.00 82.37 45 GLU C N 1
ATOM 2883 C CA . GLU C 2 51 ? 18.421 -0.282 -46.404 1.00 98.66 45 GLU C CA 1
ATOM 2884 C C . GLU C 2 51 ? 17.968 1.049 -45.776 1.00 95.95 45 GLU C C 1
ATOM 2885 O O . GLU C 2 51 ? 17.939 1.197 -44.548 1.00 69.23 45 GLU C O 1
ATOM 2887 N N . GLU C 2 52 ? 17.617 2.006 -46.636 1.00 72.91 46 GLU C N 1
ATOM 2888 C CA . GLU C 2 52 ? 17.203 3.355 -46.218 1.00 106.35 46 GLU C CA 1
ATOM 2889 C C . GLU C 2 52 ? 16.014 3.456 -45.251 1.00 116.91 46 GLU C C 1
ATOM 2890 O O . GLU C 2 52 ? 15.171 2.561 -45.177 1.00 90.82 46 GLU C O 1
ATOM 2896 N N . ASP C 2 53 ? 15.953 4.590 -44.548 1.00 132.08 47 ASP C N 1
ATOM 2897 C CA . ASP C 2 53 ? 15.016 4.827 -43.441 1.00 109.83 47 ASP C CA 1
ATOM 2898 C C . ASP C 2 53 ? 14.585 3.561 -42.717 1.00 100.90 47 ASP C C 1
ATOM 2899 O O . ASP C 2 53 ? 13.689 2.832 -43.157 1.00 79.59 47 ASP C O 1
ATOM 2904 N N . ASN C 2 54 ? 15.221 3.344 -41.572 1.00 75.05 48 ASN C N 1
ATOM 2905 C CA . ASN C 2 54 ? 15.158 2.081 -40.872 1.00 87.90 48 ASN C CA 1
ATOM 2906 C C . ASN C 2 54 ? 15.363 2.282 -39.374 1.00 106.93 48 ASN C C 1
ATOM 2907 O O . ASN C 2 54 ? 16.398 2.812 -38.943 1.00 108.41 48 ASN C O 1
ATOM 2912 N N . PRO C 2 55 ? 14.373 1.849 -38.575 1.00 96.75 49 PRO C N 1
ATOM 2913 C CA . PRO C 2 55 ? 14.344 2.054 -37.113 1.00 97.32 49 PRO C CA 1
ATOM 2914 C C . PRO C 2 55 ? 15.671 1.586 -36.543 1.00 95.59 49 PRO C C 1
ATOM 2915 O O . PRO C 2 55 ? 16.109 1.931 -35.431 1.00 87.96 49 PRO C O 1
ATOM 2919 N N . LEU C 2 56 ? 16.321 0.776 -37.363 1.00 77.76 50 LEU C N 1
ATOM 2920 C CA . LEU C 2 56 ? 17.514 0.078 -36.944 1.00 114.44 50 LEU C CA 1
ATOM 2921 C C . LEU C 2 56 ? 18.853 0.552 -37.525 1.00 111.59 50 LEU C C 1
ATOM 2922 O O . LEU C 2 56 ? 19.882 0.114 -37.026 1.00 73.24 50 LEU C O 1
ATOM 2927 N N . GLY C 2 57 ? 18.880 1.428 -38.541 1.00 127.46 51 GLY C N 1
ATOM 2928 C CA . GLY C 2 57 ? 20.167 2.011 -38.863 1.00 110.75 51 GLY C CA 1
ATOM 2929 C C . GLY C 2 57 ? 20.463 3.345 -38.194 1.00 69.07 51 GLY C C 1
ATOM 2930 O O . GLY C 2 57 ? 20.586 4.363 -38.868 1.00 70.02 51 GLY C O 1
ATOM 2931 N N . SER C 2 58 ? 20.569 3.357 -36.872 1.00 57.84 52 SER C N 1
ATOM 2932 C CA . SER C 2 58 ? 20.955 4.567 -36.163 1.00 61.26 52 SER C CA 1
ATOM 2933 C C . SER C 2 58 ? 22.467 4.604 -36.019 1.00 47.02 52 SER C C 1
ATOM 2934 O O . SER C 2 58 ? 23.058 3.829 -35.304 1.00 46.76 52 SER C O 1
ATOM 2937 N N . LEU C 2 59 ? 23.121 6.296 -36.296 1.00 37.60 53 LEU C N 1
ATOM 2938 C CA . LEU C 2 59 ? 24.506 6.520 -36.026 1.00 62.96 53 LEU C CA 1
ATOM 2939 C C . LEU C 2 59 ? 24.673 6.449 -34.530 1.00 51.14 53 LEU C C 1
ATOM 2940 O O . LEU C 2 59 ? 25.739 6.129 -34.027 1.00 66.43 53 LEU C O 1
ATOM 2945 N N . CYS C 2 60 ? 23.593 6.729 -33.815 1.00 62.52 54 CYS C N 1
ATOM 2946 C CA . CYS C 2 60 ? 23.684 6.908 -32.368 1.00 55.83 54 CYS C CA 1
ATOM 2947 C C . CYS C 2 60 ? 22.577 6.204 -31.586 1.00 49.57 54 CYS C C 1
ATOM 2948 O O . CYS C 2 60 ? 21.506 6.777 -31.362 1.00 92.11 54 CYS C O 1
ATOM 2951 N N . ARG C 2 61 ? 22.827 4.962 -31.173 1.00 43.56 55 ARG C N 1
ATOM 2952 C CA . ARG C 2 61 ? 21.752 4.112 -30.653 1.00 69.97 55 ARG C CA 1
ATOM 2953 C C . ARG C 2 61 ? 21.279 4.496 -29.246 1.00 56.07 55 ARG C C 1
ATOM 2954 O O . ARG C 2 61 ? 18.136 4.367 -28.517 1.00 66.14 55 ARG C O 1
ATOM 2962 N N . GLY C 2 62 ? 23.389 4.088 -28.275 1.00 55.69 56 GLY C N 1
ATOM 2963 C CA . GLY C 2 62 ? 23.280 5.341 -27.553 1.00 67.94 56 GLY C CA 1
ATOM 2964 C C . GLY C 2 62 ? 24.591 5.990 -27.159 1.00 54.65 56 GLY C C 1
ATOM 2965 O O . GLY C 2 62 ? 25.599 5.870 -27.848 1.00 83.60 56 GLY C O 1
ATOM 2966 N N . ILE C 2 63 ? 24.562 6.676 -26.025 1.00 52.14 57 ILE C N 1
ATOM 2967 C CA . ILE C 2 63 ? 25.653 7.540 -25.585 1.00 45.34 57 ILE C CA 1
ATOM 2968 C C . ILE C 2 63 ? 26.099 7.197 -24.143 1.00 52.90 57 ILE C C 1
ATOM 2969 O O . ILE C 2 63 ? 25.270 7.126 -23.242 1.00 54.76 57 ILE C O 1
ATOM 2974 N N . LEU C 2 64 ? 27.393 6.939 -23.931 1.00 50.04 58 LEU C N 1
ATOM 2975 C CA . LEU C 2 64 ? 27.903 6.749 -22.563 1.00 60.62 58 LEU C CA 1
ATOM 2976 C C . LEU C 2 64 ? 28.528 8.038 -22.109 1.00 54.07 58 LEU C C 1
ATOM 2977 O O . LEU C 2 64 ? 28.987 8.845 -22.918 1.00 62.30 58 LEU C O 1
ATOM 2982 N N . ASP C 2 65 ? 28.495 8.250 -20.806 1.00 63.95 59 ASP C N 1
ATOM 2983 C CA . ASP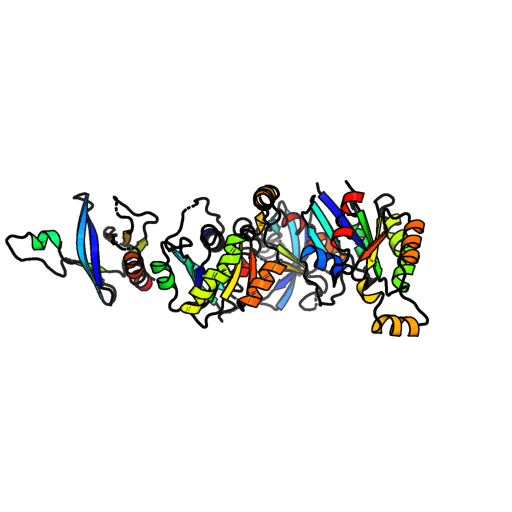 C 2 65 ? 29.048 9.454 -20.212 1.00 46.09 59 ASP C CA 1
ATOM 2984 C C . ASP C 2 65 ? 30.370 9.093 -19.555 1.00 66.82 59 ASP C C 1
ATOM 2985 O O . ASP C 2 65 ? 30.426 8.611 -18.413 1.00 63.89 59 ASP C O 1
ATOM 2990 N N . LEU C 2 66 ? 31.433 9.325 -20.308 1.00 60.31 60 LEU C N 1
ATOM 2991 C C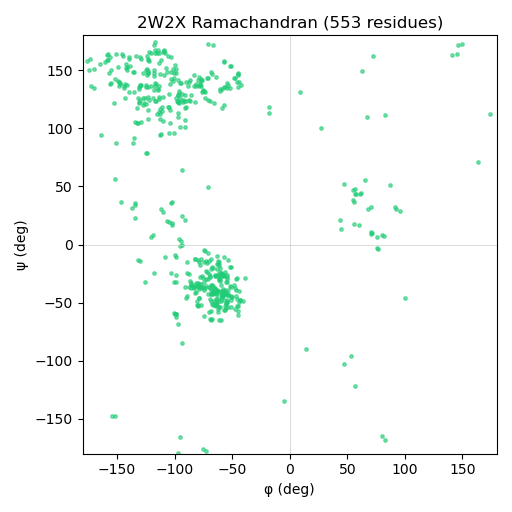A . LEU C 2 66 ? 32.770 8.917 -19.927 1.00 61.59 60 LEU C CA 1
ATOM 2992 C C . LEU C 2 66 ? 33.182 9.442 -18.554 1.00 71.62 60 LEU C C 1
ATOM 2993 O O . LEU C 2 66 ? 33.987 8.822 -17.861 1.00 76.08 60 LEU C O 1
ATOM 2998 N N . ASN C 2 67 ? 32.619 10.578 -18.165 1.00 66.23 61 ASN C N 1
ATOM 2999 C CA . ASN C 2 67 ? 32.837 11.122 -16.833 1.00 66.72 61 ASN C CA 1
ATOM 3000 C C . ASN C 2 67 ? 32.432 10.163 -15.726 1.00 69.26 61 ASN C C 1
ATOM 3001 O O . ASN C 2 67 ? 32.937 10.255 -14.620 1.00 58.32 61 ASN C O 1
ATOM 3006 N N . THR C 2 68 ? 31.512 9.250 -16.019 1.00 68.48 62 THR C N 1
ATOM 3007 C CA . THR C 2 68 ? 31.055 8.313 -15.003 1.00 53.85 62 THR C CA 1
ATOM 3008 C C . THR C 2 68 ? 31.689 6.942 -15.184 1.00 60.16 62 THR C C 1
ATOM 3009 O O . THR C 2 68 ? 31.205 5.948 -14.653 1.00 74.65 62 THR C O 1
ATOM 3013 N N . TYR C 2 69 ? 32.787 6.894 -15.925 1.00 54.67 63 TYR C N 1
ATOM 3014 C CA . TYR C 2 69 ? 33.450 5.628 -16.198 1.00 31.61 63 TYR C CA 1
ATOM 3015 C C . TYR C 2 69 ? 34.987 5.682 -16.002 1.00 63.29 63 TYR C C 1
ATOM 3016 O O . TYR C 2 69 ? 35.595 6.754 -15.964 1.00 62.79 63 TYR C O 1
ATOM 3025 N N . ASN C 2 70 ? 35.595 4.509 -15.868 1.00 45.55 64 ASN C N 1
ATOM 3026 C CA . ASN C 2 70 ? 37.037 4.333 -15.945 1.00 60.12 64 ASN C CA 1
ATOM 3027 C C . ASN C 2 70 ? 37.340 3.297 -17.015 1.00 48.60 64 ASN C C 1
ATOM 3028 O O . ASN C 2 70 ? 36.697 2.253 -17.048 1.00 71.33 64 ASN C O 1
ATOM 3033 N N . VAL C 2 71 ? 38.328 3.564 -17.871 1.00 56.93 65 VAL C N 1
ATOM 3034 C CA . VAL C 2 71 ? 38.788 2.574 -18.848 1.00 47.60 65 VAL C CA 1
ATOM 3035 C C . VAL C 2 71 ? 39.651 1.516 -18.183 1.00 49.84 65 VAL C C 1
ATOM 3036 O O . VAL C 2 71 ? 40.448 1.814 -17.316 1.00 47.08 65 VAL C O 1
ATOM 3040 N N . VAL C 2 72 ? 39.502 0.278 -18.605 1.00 46.12 66 VAL C N 1
ATOM 3041 C CA . VAL C 2 72 ? 40.366 -0.766 -18.125 1.00 43.75 66 VAL C CA 1
ATOM 3042 C C . VAL C 2 72 ? 40.690 -1.650 -19.305 1.00 68.38 66 VAL C C 1
ATOM 3043 O O . VAL C 2 72 ? 39.800 -2.027 -20.062 1.00 65.89 66 VAL C O 1
ATOM 3047 N N . LYS C 2 73 ? 41.968 -1.939 -19.496 1.00 60.10 67 LYS C N 1
ATOM 3048 C CA . LYS C 2 73 ? 42.360 -2.791 -20.594 1.00 45.57 67 LYS C CA 1
ATOM 3049 C C . LYS C 2 73 ? 42.526 -4.205 -20.069 1.00 38.15 67 LYS C C 1
ATOM 3050 O O . LYS C 2 73 ? 43.209 -4.430 -19.071 1.00 86.61 67 LYS C O 1
ATOM 3056 N N . ALA C 2 74 ? 41.872 -5.153 -20.736 1.00 34.48 68 ALA C N 1
ATOM 3057 C CA . ALA C 2 74 ? 42.065 -6.575 -20.470 1.00 69.17 68 ALA C CA 1
ATOM 3058 C C . ALA C 2 74 ? 43.487 -7.000 -20.847 1.00 72.73 68 ALA C C 1
ATOM 3059 O O . ALA C 2 74 ? 43.899 -6.822 -21.994 1.00 66.68 68 ALA C O 1
ATOM 3061 N N . PRO C 2 75 ? 44.237 -7.549 -19.869 1.00 69.24 69 PRO C N 1
ATOM 3062 C CA . PRO C 2 75 ? 45.645 -7.942 -20.035 1.00 59.97 69 PRO C CA 1
ATOM 3063 C C . PRO C 2 75 ? 45.826 -8.885 -21.216 1.00 63.97 69 PRO C C 1
ATOM 3064 O O . PRO C 2 75 ? 46.762 -8.725 -22.007 1.00 72.05 69 PRO C O 1
ATOM 3068 N N . GLN C 2 76 ? 44.924 -9.852 -21.340 1.00 54.28 70 GLN C N 1
ATOM 3069 C CA . GLN C 2 76 ? 45.052 -10.864 -22.374 1.00 50.27 70 GLN C CA 1
ATOM 3070 C C . GLN C 2 76 ? 43.739 -11.131 -23.107 1.00 75.59 70 GLN C C 1
ATOM 3071 O O . GLN C 2 76 ? 43.467 -12.259 -23.519 1.00 59.49 70 GLN C O 1
ATOM 3077 N N . GLY C 2 77 ? 42.928 -10.092 -23.271 1.00 68.77 71 GLY C N 1
ATOM 3078 C CA . GLY C 2 77 ? 41.691 -10.228 -24.007 1.00 63.08 71 GLY C CA 1
ATOM 3079 C C . GLY C 2 77 ? 40.542 -10.787 -23.191 1.00 70.81 71 GLY C C 1
ATOM 3080 O O . GLY C 2 77 ? 40.623 -10.881 -21.969 1.00 73.22 71 GLY C O 1
ATOM 3081 N N . LYS C 2 78 ? 39.468 -11.151 -23.887 1.00 75.14 72 LYS C N 1
ATOM 3082 C CA . LYS C 2 78 ? 38.246 -11.639 -23.264 1.00 59.47 72 LYS C CA 1
ATOM 3083 C C . LYS C 2 78 ? 37.347 -12.186 -24.377 1.00 71.38 72 LYS C C 1
ATOM 3084 O O . LYS C 2 78 ? 37.209 -11.568 -25.440 1.00 62.48 72 LYS C O 1
ATOM 3090 N N . ASN C 2 79 ? 36.765 -13.357 -24.149 1.00 67.96 73 ASN C N 1
ATOM 3091 C CA . ASN C 2 79 ? 35.799 -13.915 -25.087 1.00 70.74 73 ASN C CA 1
ATOM 3092 C C . ASN C 2 79 ? 36.323 -14.091 -26.519 1.00 74.04 73 ASN C C 1
ATOM 3093 O O . ASN C 2 79 ? 35.668 -13.682 -27.476 1.00 54.05 73 ASN C O 1
ATOM 3098 N N . GLN C 2 80 ? 37.514 -14.683 -26.641 1.00 73.00 74 GLN C N 1
ATOM 3099 C CA . GLN C 2 80 ? 38.055 -15.197 -27.912 1.00 54.47 74 GLN C CA 1
ATOM 3100 C C . GLN C 2 80 ? 38.475 -14.157 -28.950 1.00 39.39 74 GLN C C 1
ATOM 3101 O O . GLN C 2 80 ? 39.812 -14.207 -31.314 1.00 82.17 74 GLN C O 1
ATOM 3103 N N . LYS C 2 81 ? 38.450 -12.203 -28.203 1.00 45.97 75 LYS C N 1
ATOM 3104 C CA . LYS C 2 81 ? 39.119 -11.112 -28.863 1.00 55.67 75 LYS C CA 1
ATOM 3105 C C . LYS C 2 81 ? 40.421 -10.887 -28.122 1.00 65.10 75 LYS C C 1
ATOM 3106 O O . LYS C 2 81 ? 40.483 -11.106 -26.916 1.00 62.33 75 LYS C O 1
ATOM 3112 N N . SER C 2 82 ? 41.451 -10.455 -28.844 1.00 67.53 76 SER C N 1
ATOM 3113 C CA . SER C 2 82 ? 42.763 -10.232 -28.239 1.00 59.70 76 SER C CA 1
ATOM 3114 C C . SER C 2 82 ? 42.846 -8.845 -27.640 1.00 63.99 76 SER C C 1
ATOM 3115 O O . SER C 2 82 ? 43.429 -8.656 -26.576 1.00 58.46 76 SER C O 1
ATOM 3118 N N . PHE C 2 83 ? 42.237 -7.880 -28.319 1.00 57.79 77 PHE C N 1
ATOM 3119 C CA . PHE C 2 83 ? 42.360 -6.492 -27.924 1.00 46.78 77 PHE C CA 1
ATOM 3120 C C . PHE C 2 83 ? 41.051 -5.948 -27.425 1.00 52.19 77 PHE C C 1
ATOM 3121 O O . PHE C 2 83 ? 40.223 -5.481 -28.196 1.00 54.74 77 PHE C O 1
ATOM 3129 N N . VAL C 2 84 ? 40.868 -5.996 -26.115 1.00 62.19 78 VAL C N 1
ATOM 3130 C CA . VAL C 2 84 ? 39.634 -5.529 -25.530 1.00 34.71 78 VAL C CA 1
ATOM 3131 C C . VAL C 2 84 ? 39.865 -4.553 -24.394 1.00 47.11 78 VAL C C 1
ATOM 3132 O O . VAL C 2 84 ? 40.771 -4.726 -23.590 1.00 65.27 78 VAL C O 1
ATOM 3136 N N . PHE C 2 85 ? 39.072 -3.491 -24.372 1.00 42.62 79 PHE C N 1
ATOM 3137 C CA . PHE C 2 85 ? 39.008 -2.633 -23.204 1.00 49.60 79 PHE C CA 1
ATOM 3138 C C . PHE C 2 85 ? 37.578 -2.521 -22.691 1.00 69.72 79 PHE C C 1
ATOM 3139 O O . PHE C 2 85 ? 36.614 -2.774 -23.413 1.00 49.82 79 PHE C O 1
ATOM 3147 N N . ILE C 2 86 ? 37.462 -2.126 -21.432 1.00 66.49 80 ILE C N 1
ATOM 3148 C CA . ILE C 2 86 ? 36.193 -2.137 -20.733 1.00 51.42 80 ILE C CA 1
ATOM 3149 C C . ILE C 2 86 ? 35.931 -0.812 -20.033 1.00 51.95 80 ILE C C 1
ATOM 3150 O O . ILE C 2 86 ? 36.813 -0.238 -19.396 1.00 60.08 80 ILE C O 1
ATOM 3155 N N . LEU C 2 87 ? 34.722 -0.304 -20.195 1.00 54.26 81 LEU C N 1
ATOM 3156 C CA . LEU C 2 87 ? 34.317 0.867 -19.456 1.00 58.58 81 LEU C CA 1
ATOM 3157 C C . LEU C 2 87 ? 33.667 0.401 -18.147 1.00 56.98 81 LEU C C 1
ATOM 3158 O O . LEU C 2 87 ? 32.515 -0.035 -18.144 1.00 72.54 81 LEU C O 1
ATOM 3163 N N . GLU C 2 88 ? 34.430 0.477 -17.056 1.00 63.93 82 GLU C N 1
ATOM 3164 C CA . GLU C 2 88 ? 33.997 0.032 -15.730 1.00 65.26 82 GLU C CA 1
ATOM 3165 C C . GLU C 2 88 ? 33.670 1.249 -14.916 1.00 33.35 82 GLU C C 1
ATOM 3166 O O . GLU C 2 88 ? 33.712 3.206 -15.501 1.00 39.75 82 GLU C O 1
ATOM 3168 N N . PRO C 2 89 ? 31.661 1.263 -14.900 1.00 54.90 83 PRO C N 1
ATOM 3169 C CA . PRO C 2 89 ? 30.977 2.381 -14.253 1.00 61.29 83 PRO C CA 1
ATOM 3170 C C . PRO C 2 89 ? 31.585 2.747 -12.907 1.00 79.07 83 PRO C C 1
ATOM 3171 O O . PRO C 2 89 ? 32.031 1.859 -12.182 1.00 69.49 83 PRO C O 1
ATOM 3175 N N . LYS C 2 90 ? 31.579 4.036 -12.573 1.00 86.42 84 LYS C N 1
ATOM 3176 C CA . LYS C 2 90 ? 31.917 4.474 -11.223 1.00 85.52 84 LYS C CA 1
ATOM 3177 C C . LYS C 2 90 ? 30.662 4.513 -10.354 1.00 77.20 84 LYS C C 1
ATOM 3178 O O . LYS C 2 90 ? 30.739 4.393 -9.132 1.00 90.22 84 LYS C O 1
ATOM 3184 N N . GLN C 2 91 ? 29.506 4.663 -10.991 1.00 69.75 85 GLN C N 1
ATOM 3185 C CA . GLN C 2 91 ? 28.254 4.853 -10.266 1.00 94.37 85 GLN C CA 1
ATOM 3186 C C . GLN C 2 91 ? 27.435 3.595 -10.060 1.00 88.18 85 GLN C C 1
ATOM 3187 O O . GLN C 2 91 ? 27.819 2.494 -10.449 1.00 106.33 85 GLN C O 1
ATOM 3193 N N . GLN C 2 92 ? 26.300 3.792 -9.420 1.00 65.62 86 GLN C N 1
ATOM 3194 C CA . GLN C 2 92 ? 25.368 2.720 -9.127 1.00 87.49 86 GLN C CA 1
ATOM 3195 C C . GLN C 2 92 ? 24.417 2.574 -10.285 1.00 79.48 86 GLN C C 1
ATOM 3196 O O . GLN C 2 92 ? 23.920 3.568 -10.811 1.00 77.36 86 GLN C O 1
ATOM 3202 N N . GLY C 2 93 ? 24.147 1.341 -10.685 1.00 69.83 87 GLY C N 1
ATOM 3203 C CA . GLY C 2 93 ? 23.116 1.130 -11.679 1.00 96.62 87 GLY C CA 1
ATOM 3204 C C . GLY C 2 93 ? 23.594 0.922 -13.102 1.00 82.72 87 GLY C C 1
ATOM 3205 O O . GLY C 2 93 ? 23.098 0.026 -13.770 1.00 65.40 87 GLY C O 1
ATOM 3206 N N . ASP C 2 94 ? 24.521 1.752 -13.579 1.00 84.71 88 ASP C N 1
ATOM 3207 C CA . ASP C 2 94 ? 25.183 1.488 -14.865 1.00 71.73 88 ASP C CA 1
ATOM 3208 C C . ASP C 2 94 ? 25.885 0.095 -14.886 1.00 52.34 88 ASP C C 1
ATOM 3209 O O . ASP C 2 94 ? 26.173 -0.479 -13.820 1.00 62.02 88 ASP C O 1
ATOM 3214 N N . PRO C 2 95 ? 26.113 -0.484 -16.112 1.00 84.29 89 PRO C N 1
ATOM 3215 C CA . PRO C 2 95 ? 26.850 -1.749 -16.288 1.00 91.88 89 PRO C CA 1
ATOM 3216 C C . PRO C 2 95 ? 28.152 -1.501 -17.044 1.00 60.36 89 PRO C C 1
ATOM 3217 O O . PRO C 2 95 ? 28.300 -0.397 -17.599 1.00 36.74 89 PRO C O 1
ATOM 3221 N N . PRO C 2 96 ? 29.069 -2.491 -17.066 1.00 55.57 90 PRO C N 1
ATOM 3222 C CA . PRO C 2 96 ? 30.275 -2.337 -17.881 1.00 64.10 90 PRO C CA 1
ATOM 3223 C C . PRO C 2 96 ? 29.891 -2.372 -19.361 1.00 68.88 90 PRO C C 1
ATOM 3224 O O . PRO C 2 96 ? 28.908 -3.021 -19.743 1.00 46.88 90 PRO C O 1
ATOM 3228 N N . VAL C 2 97 ? 30.641 -1.655 -20.184 1.00 41.59 91 VAL C N 1
ATOM 3229 C CA . VAL C 2 97 ? 30.567 -1.863 -21.614 1.00 47.47 91 VAL C CA 1
ATOM 3230 C C . VAL C 2 97 ? 31.905 -2.421 -22.078 1.00 60.73 91 VAL C C 1
ATOM 3231 O O . VAL C 2 97 ? 32.958 -1.861 -21.779 1.00 66.86 91 VAL C O 1
ATOM 3235 N N . GLU C 2 98 ? 31.861 -3.539 -22.786 1.00 55.17 92 GLU C N 1
ATOM 3236 C CA . GLU C 2 98 ? 33.069 -4.178 -23.265 1.00 38.38 92 GLU C CA 1
ATOM 3237 C C . GLU C 2 98 ? 33.273 -3.987 -24.774 1.00 56.66 92 GLU C C 1
ATOM 3238 O O . GLU C 2 98 ? 32.448 -4.415 -25.572 1.00 43.71 92 GLU C O 1
ATOM 3244 N N . PHE C 2 99 ? 34.369 -3.322 -25.145 1.00 45.84 93 PHE C N 1
ATOM 3245 C CA . PHE C 2 99 ? 34.716 -3.097 -26.547 1.00 41.64 93 PHE C CA 1
ATOM 3246 C C . PHE C 2 99 ? 35.922 -3.919 -26.993 1.00 50.66 93 PHE C C 1
ATOM 3247 O O . PHE C 2 99 ? 36.632 -4.481 -26.171 1.00 52.53 93 PHE C O 1
ATOM 3255 N N . ALA C 2 100 ? 36.141 -3.985 -28.304 1.00 49.91 94 ALA C N 1
ATOM 3256 C CA . ALA C 2 100 ? 37.270 -4.721 -28.860 1.00 44.87 94 ALA C CA 1
ATOM 3257 C C . ALA C 2 100 ? 37.661 -4.171 -30.229 1.00 51.23 94 ALA C C 1
ATOM 3258 O O . ALA C 2 100 ? 36.820 -3.635 -30.937 1.00 58.99 94 ALA C O 1
ATOM 3260 N N . THR C 2 101 ? 38.946 -4.277 -30.571 1.00 48.29 95 THR C N 1
ATOM 3261 C CA . THR C 2 101 ? 39.456 -3.870 -31.878 1.00 28.34 95 THR C CA 1
ATOM 3262 C C . THR C 2 101 ? 40.095 -5.050 -32.573 1.00 41.77 95 THR C C 1
ATOM 3263 O O . THR C 2 101 ? 40.381 -6.070 -31.936 1.00 59.64 95 THR C O 1
ATOM 3267 N N . ASP C 2 102 ? 40.323 -4.904 -33.880 1.00 54.79 96 ASP C N 1
ATOM 3268 C CA . ASP C 2 102 ? 41.068 -5.893 -34.658 1.00 63.78 96 ASP C CA 1
ATOM 3269 C C . ASP C 2 102 ? 42.582 -5.742 -34.435 1.00 65.78 96 ASP C C 1
ATOM 3270 O O . ASP C 2 102 ? 43.313 -6.722 -34.361 1.00 64.26 96 ASP C O 1
ATOM 3275 N N . ARG C 2 103 ? 43.054 -4.507 -34.336 1.00 47.42 97 ARG C N 1
ATOM 3276 C CA . ARG C 2 103 ? 44.491 -4.227 -34.342 1.00 52.99 97 ARG C CA 1
ATOM 3277 C C . ARG C 2 103 ? 44.946 -3.576 -33.031 1.00 49.34 97 ARG C C 1
ATOM 3278 O O . ARG C 2 103 ? 44.337 -2.612 -32.571 1.00 62.13 97 ARG C O 1
ATOM 3286 N N . VAL C 2 104 ? 46.031 -4.060 -32.444 1.00 50.94 98 VAL C N 1
ATOM 3287 C CA . VAL C 2 104 ? 46.476 -3.457 -31.191 1.00 55.21 98 VAL C CA 1
ATOM 3288 C C . VAL C 2 104 ? 46.697 -1.942 -31.272 1.00 40.59 98 VAL C C 1
ATOM 3289 O O . VAL C 2 104 ? 46.480 -1.230 -30.299 1.00 45.34 98 VAL C O 1
ATOM 3293 N N . GLU C 2 105 ? 47.110 -1.435 -32.423 1.00 38.57 99 GLU C N 1
ATOM 3294 C CA . GLU C 2 105 ? 47.241 0.011 -32.558 1.00 41.31 99 GLU C CA 1
ATOM 3295 C C . GLU C 2 105 ? 45.909 0.759 -32.407 1.00 50.99 99 GLU C C 1
ATOM 3296 O O . GLU C 2 105 ? 45.913 1.952 -32.095 1.00 55.34 99 GLU C O 1
ATOM 3302 N N . GLU C 2 106 ? 44.773 0.079 -32.600 1.00 56.39 100 GLU C N 1
ATOM 3303 C CA . GLU C 2 106 ? 43.467 0.725 -32.362 1.00 46.89 100 GLU C CA 1
ATOM 3304 C C . GLU C 2 106 ? 43.143 0.727 -30.875 1.00 44.02 100 GLU C C 1
ATOM 3305 O O . GLU C 2 106 ? 42.785 1.766 -30.297 1.00 41.16 100 GLU C O 1
ATOM 3311 N N . LEU C 2 107 ? 43.295 -0.440 -30.253 1.00 47.99 101 LEU C N 1
ATOM 3312 C CA . LEU C 2 107 ? 43.237 -0.550 -28.792 1.00 43.65 101 LEU C CA 1
ATOM 3313 C C . LEU C 2 107 ? 44.018 0.576 -28.120 1.00 35.35 101 LEU C C 1
ATOM 3314 O O . LEU C 2 107 ? 43.527 1.254 -27.220 1.00 53.04 101 LEU C O 1
ATOM 3319 N N . PHE C 2 108 ? 45.231 0.804 -28.589 1.00 52.48 102 PHE C N 1
ATOM 3320 C CA . PHE C 2 108 ? 46.064 1.817 -27.973 1.00 60.87 102 PHE C CA 1
ATOM 3321 C C . PHE C 2 108 ? 45.441 3.205 -28.079 1.00 54.62 102 PHE C C 1
ATOM 3322 O O . PHE C 2 108 ? 45.264 3.889 -27.064 1.00 49.03 102 PHE C O 1
ATOM 3330 N N . GLU C 2 109 ? 45.129 3.629 -29.307 1.00 64.48 103 GLU C N 1
ATOM 3331 C CA . GLU C 2 109 ? 44.623 4.986 -29.536 1.00 43.04 103 GLU C CA 1
ATOM 3332 C C . GLU C 2 109 ? 43.571 5.223 -28.464 1.00 50.30 103 GLU C C 1
ATOM 3333 O O . GLU C 2 109 ? 43.098 6.313 -28.189 1.00 51.29 103 GLU C O 1
ATOM 3339 N N . TRP C 2 110 ? 42.370 3.851 -28.881 1.00 34.11 104 TRP C N 1
ATOM 3340 C CA . TRP C 2 110 ? 41.088 4.164 -28.250 1.00 54.56 104 TRP C CA 1
ATOM 3341 C C . TRP C 2 110 ? 41.275 4.395 -26.757 1.00 51.45 104 TRP C C 1
ATOM 3342 O O . TRP C 2 110 ? 40.821 5.403 -26.210 1.00 54.38 104 TRP C O 1
ATOM 3353 N N . PHE C 2 111 ? 41.999 3.464 -26.133 1.00 55.74 105 PHE C N 1
ATOM 3354 C CA . PHE C 2 111 ? 42.269 3.463 -24.708 1.00 50.30 105 PHE C CA 1
ATOM 3355 C C . PHE C 2 111 ? 42.820 4.790 -24.187 1.00 55.96 105 PHE C C 1
ATOM 3356 O O . PHE C 2 111 ? 42.387 5.289 -23.151 1.00 58.60 105 PHE C O 1
ATOM 3364 N N . GLN C 2 112 ? 43.769 5.371 -24.909 1.00 48.00 106 GLN C N 1
ATOM 3365 C CA . GLN C 2 112 ? 44.373 6.632 -24.470 1.00 42.04 106 GLN C CA 1
ATOM 3366 C C . GLN C 2 112 ? 43.423 7.845 -24.520 1.00 57.89 106 GLN C C 1
ATOM 3367 O O . GLN C 2 112 ? 43.426 8.669 -23.604 1.00 68.50 106 GLN C O 1
ATOM 3373 N N . SER C 2 113 ? 42.632 7.961 -25.590 1.00 47.52 107 SER C N 1
ATOM 3374 C CA . SER C 2 113 ? 41.680 9.077 -25.759 1.00 77.98 107 SER C CA 1
ATOM 3375 C C . SER C 2 113 ? 40.865 9.448 -24.503 1.00 24.56 107 SER C C 1
ATOM 3376 O O . SER C 2 113 ? 40.751 11.856 -24.526 1.00 71.80 107 SER C O 1
ATOM 3378 N N . ILE C 2 114 ? 40.297 7.406 -24.173 1.00 44.02 108 ILE C N 1
ATOM 3379 C CA . ILE C 2 114 ? 39.317 7.565 -23.115 1.00 49.32 108 ILE C CA 1
ATOM 3380 C C . ILE C 2 114 ? 40.037 7.854 -21.792 1.00 74.11 108 ILE C C 1
ATOM 3381 O O . ILE C 2 114 ? 39.565 8.637 -20.963 1.00 59.99 108 ILE C O 1
ATOM 3386 N N . ARG C 2 115 ? 41.194 7.221 -21.610 1.00 70.58 109 ARG C N 1
ATOM 3387 C CA . ARG C 2 115 ? 41.948 7.332 -20.367 1.00 63.16 109 ARG C CA 1
ATOM 3388 C C . ARG C 2 115 ? 42.331 8.778 -20.057 1.00 69.50 109 ARG C C 1
ATOM 3389 O O . ARG C 2 115 ? 42.202 9.229 -18.920 1.00 63.36 109 ARG C O 1
ATOM 3397 N N . GLU C 2 116 ? 42.788 9.517 -21.059 1.00 44.84 110 GLU C N 1
ATOM 3398 C CA . GLU C 2 116 ? 43.019 10.946 -20.869 1.00 41.25 110 GLU C CA 1
ATOM 3399 C C . GLU C 2 116 ? 41.737 11.646 -20.386 1.00 62.04 110 GLU C C 1
ATOM 3400 O O . GLU C 2 116 ? 41.787 12.496 -19.503 1.00 78.61 110 GLU C O 1
ATOM 3402 N N . ILE C 2 117 ? 40.590 11.281 -20.956 1.00 69.96 111 ILE C N 1
ATOM 3403 C CA . ILE C 2 117 ? 39.308 11.841 -20.511 1.00 54.85 111 ILE C CA 1
ATOM 3404 C C . ILE C 2 117 ? 38.929 11.447 -19.074 1.00 54.18 111 ILE C C 1
ATOM 3405 O O . ILE C 2 117 ? 38.442 12.286 -18.315 1.00 81.14 111 ILE C O 1
ATOM 3410 N N . THR C 2 118 ? 39.150 10.190 -18.693 1.00 52.68 112 THR C N 1
ATOM 3411 C CA . THR C 2 118 ? 38.740 9.747 -17.357 1.00 57.79 112 THR C CA 1
ATOM 3412 C C . THR C 2 118 ? 39.674 10.157 -16.212 1.00 58.62 112 THR C C 1
ATOM 3413 O O . THR C 2 118 ? 39.291 10.063 -15.046 1.00 85.41 112 THR C O 1
ATOM 3417 N N . TRP C 2 119 ? 40.892 10.595 -16.535 1.00 91.16 113 TRP C N 1
ATOM 3418 C CA . TRP C 2 119 ? 41.826 11.098 -15.516 1.00 90.45 113 TRP C CA 1
ATOM 3419 C C . TRP C 2 119 ? 41.653 12.609 -15.316 1.00 100.82 113 TRP C C 1
ATOM 3420 O O . TRP C 2 119 ? 41.857 13.398 -16.243 1.00 94.18 113 TRP C O 1
ATOM 3431 N N . LYS C 2 120 ? 41.271 13.003 -14.105 1.00 88.98 114 LYS C N 1
ATOM 3432 C CA . LYS C 2 120 ? 41.078 14.412 -13.784 1.00 95.97 114 LYS C CA 1
ATOM 3433 C C . LYS C 2 120 ? 40.271 14.608 -12.500 1.00 111.88 114 LYS C C 1
ATOM 3434 O O . LYS C 2 120 ? 39.111 15.021 -12.554 1.00 113.49 114 LYS C O 1
ATOM 3436 N N . ILE C 2 121 ? 40.869 14.297 -11.349 1.00 111.92 115 ILE C N 1
ATOM 3437 C CA . ILE C 2 121 ? 42.191 13.660 -11.267 1.00 142.81 115 ILE C CA 1
ATOM 3438 C C . ILE C 2 121 ? 42.229 12.593 -10.161 1.00 135.91 115 ILE C C 1
ATOM 3439 O O . ILE C 2 121 ? 41.284 11.814 -9.981 1.00 91.54 115 ILE C O 1
ATOM 3444 N N . LYS D 3 13 ? 5.738 -5.230 23.116 1.00 69.52 7 LYS D N 1
ATOM 3445 C CA . LYS D 3 13 ? 6.565 -4.820 21.985 1.00 69.09 7 LYS D CA 1
ATOM 3446 C C . LYS D 3 13 ? 7.052 -3.399 22.214 1.00 68.72 7 LYS D C 1
ATOM 3447 O O . LYS D 3 13 ? 7.779 -3.145 23.167 1.00 72.68 7 LYS D O 1
ATOM 3449 N N . GLN D 3 14 ? 6.643 -2.468 21.355 1.00 61.07 8 GLN D N 1
ATOM 3450 C CA . GLN D 3 14 ? 7.119 -1.088 21.459 1.00 53.54 8 GLN D CA 1
ATOM 3451 C C . GLN D 3 14 ? 6.136 -0.231 22.228 1.00 38.77 8 GLN D C 1
ATOM 3452 O O . GLN D 3 14 ? 4.977 -0.104 21.839 1.00 73.69 8 GLN D O 1
ATOM 3458 N N . GLN D 3 15 ? 6.592 0.372 23.318 1.00 33.95 9 GLN D N 1
ATOM 3459 C CA . GLN D 3 15 ? 5.684 1.120 24.184 1.00 59.60 9 GLN D CA 1
ATOM 3460 C C . GLN D 3 15 ? 6.506 2.106 25.001 1.00 52.60 9 GLN D C 1
ATOM 3461 O O . GLN D 3 15 ? 7.694 1.908 25.160 1.00 46.85 9 GLN D O 1
ATOM 3467 N N . GLY D 3 16 ? 5.890 3.161 25.530 1.00 41.43 10 GLY D N 1
ATOM 3468 C CA . GLY D 3 16 ? 6.630 4.090 26.355 1.00 23.77 10 GLY D CA 1
ATOM 3469 C C . GLY D 3 16 ? 6.171 5.517 26.236 1.00 41.95 10 GLY D C 1
ATOM 3470 O O . GLY D 3 16 ? 5.355 5.839 25.396 1.00 27.56 10 GLY D O 1
ATOM 3471 N N . GLU D 3 17 ? 6.695 6.379 27.091 1.00 29.49 11 GLU D N 1
ATOM 3472 C CA . GLU D 3 17 ? 6.294 7.778 27.059 1.00 34.97 11 GLU D CA 1
ATOM 3473 C C . GLU D 3 17 ? 6.986 8.576 25.950 1.00 42.96 11 GLU D C 1
ATOM 3474 O O . GLU D 3 17 ? 8.168 8.379 25.648 1.00 55.11 11 GLU D O 1
ATOM 3480 N N . LEU D 3 18 ? 6.231 9.478 25.343 1.00 49.00 12 LEU D N 1
ATOM 3481 C CA . LEU D 3 18 ? 6.730 10.346 24.308 1.00 35.75 12 LEU D CA 1
ATOM 3482 C C . LEU D 3 18 ? 6.203 11.716 24.600 1.00 33.23 12 LEU D C 1
A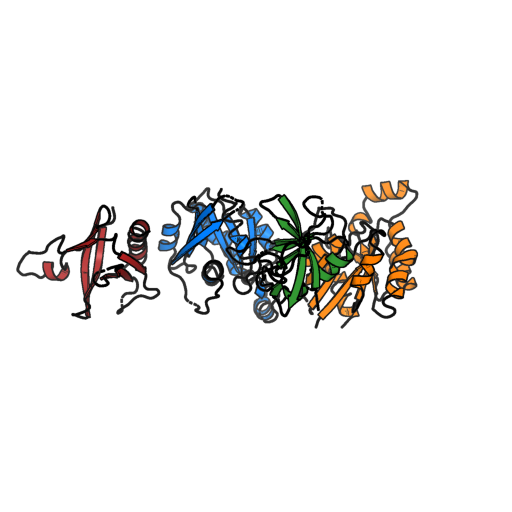TOM 3483 O O . LEU D 3 18 ? 5.124 11.851 25.177 1.00 51.13 12 LEU D O 1
ATOM 3488 N N . TYR D 3 19 ? 6.955 12.745 24.245 1.00 31.42 13 TYR D N 1
ATOM 3489 C CA . TYR D 3 19 ? 6.340 14.062 24.106 1.00 52.65 13 TYR D CA 1
ATOM 3490 C C . TYR D 3 19 ? 5.630 14.109 22.763 1.00 42.58 13 TYR D C 1
ATOM 3491 O O . TYR D 3 19 ? 6.100 13.524 21.800 1.00 46.77 13 TYR D O 1
ATOM 3500 N N . MET D 3 20 ? 4.486 14.790 22.728 1.00 66.51 14 MET D N 1
ATOM 3501 C CA . MET D 3 20 ? 3.751 15.067 21.503 1.00 40.90 14 MET D CA 1
ATOM 3502 C C . MET D 3 20 ? 3.584 16.565 21.372 1.00 48.34 14 MET D C 1
ATOM 3503 O O . MET D 3 20 ? 3.486 17.258 22.371 1.00 57.65 14 MET D O 1
ATOM 3508 N N . TRP D 3 21 ? 3.536 17.070 20.137 1.00 51.00 15 TRP D N 1
ATOM 3509 C CA . TRP D 3 21 ? 3.622 18.507 19.934 1.00 49.84 15 TRP D CA 1
ATOM 3510 C C . TRP D 3 21 ? 2.292 19.064 19.470 1.00 46.30 15 TRP D C 1
ATOM 3511 O O . TRP D 3 21 ? 1.729 18.583 18.492 1.00 68.94 15 TRP D O 1
ATOM 3522 N N . ASP D 3 22 ? 1.795 20.087 20.158 1.00 69.39 16 ASP D N 1
ATOM 3523 C CA . ASP D 3 22 ? 0.502 20.688 19.807 1.00 44.44 16 ASP D CA 1
ATOM 3524 C C . ASP D 3 22 ? 0.705 21.903 18.944 1.00 58.21 16 ASP D C 1
ATOM 3525 O O . ASP D 3 22 ? 1.236 22.907 19.416 1.00 79.86 16 ASP D O 1
ATOM 3530 N N . SER D 3 23 ? 0.273 21.816 17.686 1.00 63.89 17 SER D N 1
ATOM 3531 C CA . SER D 3 23 ? 0.431 22.909 16.739 1.00 68.82 17 SER D CA 1
ATOM 3532 C C . SER D 3 23 ? -0.272 24.140 17.263 1.00 74.39 17 SER D C 1
ATOM 3533 O O . SER D 3 23 ? 0.182 25.261 17.069 1.00 85.93 17 SER D O 1
ATOM 3536 N N . ILE D 3 24 ? -1.389 23.924 17.939 1.00 77.70 18 ILE D N 1
ATOM 3537 C CA . ILE D 3 24 ? -2.245 25.026 18.351 1.00 86.05 18 ILE D CA 1
ATOM 3538 C C . ILE D 3 24 ? -1.746 25.733 19.612 1.00 54.81 18 ILE D C 1
ATOM 3539 O O . ILE D 3 24 ? -1.617 26.956 19.624 1.00 74.47 18 ILE D O 1
ATOM 3544 N N . ASP D 3 25 ? -1.475 24.970 20.664 1.00 44.78 19 ASP D N 1
ATOM 3545 C CA . ASP D 3 25 ? -0.980 25.538 21.922 1.00 75.16 19 ASP D CA 1
ATOM 3546 C C . ASP D 3 25 ? 0.548 25.792 21.935 1.00 82.33 19 ASP D C 1
ATOM 3547 O O . ASP D 3 25 ? 1.069 26.461 22.829 1.00 66.16 19 ASP D O 1
ATOM 3552 N N . GLN D 3 26 ? 1.261 25.248 20.954 1.00 69.09 20 GLN D N 1
ATOM 3553 C CA . GLN D 3 26 ? 2.697 25.481 20.826 1.00 65.23 20 GLN D CA 1
ATOM 3554 C C . GLN D 3 26 ? 3.436 24.960 22.047 1.00 76.28 20 GLN D C 1
ATOM 3555 O O . GLN D 3 26 ? 4.323 25.613 22.592 1.00 66.39 20 GLN D O 1
ATOM 3561 N N . LYS D 3 27 ? 3.051 23.769 22.475 1.00 78.24 21 LYS D N 1
ATOM 3562 C CA . LYS D 3 27 ? 3.601 23.169 23.668 1.00 38.51 21 LYS D CA 1
ATOM 3563 C C . LYS D 3 27 ? 3.793 21.703 23.376 1.00 65.86 21 LYS D C 1
ATOM 3564 O O . LYS D 3 27 ? 3.199 21.161 22.443 1.00 72.96 21 LYS D O 1
ATOM 3566 N N . TRP D 3 28 ? 4.628 21.064 24.178 1.00 38.17 22 TRP D N 1
ATOM 3567 C CA . TRP D 3 28 ? 4.869 19.637 24.084 1.00 43.52 22 TRP D CA 1
ATOM 3568 C C . TRP D 3 28 ? 4.163 19.062 25.299 1.00 57.71 22 TRP D C 1
ATOM 3569 O O . TRP D 3 28 ? 4.071 19.732 26.323 1.00 61.69 22 TRP D O 1
ATOM 3580 N N . THR D 3 29 ? 3.703 17.820 25.222 1.00 31.84 23 THR D N 1
ATOM 3581 C CA . THR D 3 29 ? 2.975 17.235 26.335 1.00 45.59 23 THR D CA 1
ATOM 3582 C C . THR D 3 29 ? 3.251 15.776 26.305 1.00 54.47 23 THR D C 1
ATOM 3583 O O . THR D 3 29 ? 3.523 15.234 25.240 1.00 36.19 23 THR D O 1
ATOM 3587 N N . ARG D 3 30 ? 3.174 15.153 27.474 1.00 45.96 24 ARG D N 1
ATOM 3588 C CA . ARG D 3 30 ? 3.637 13.799 27.654 1.00 25.18 24 ARG D CA 1
ATOM 3589 C C . ARG D 3 30 ? 2.479 12.835 27.485 1.00 38.81 24 ARG D C 1
ATOM 3590 O O . ARG D 3 30 ? 1.375 13.094 27.948 1.00 66.52 24 ARG D O 1
ATOM 3598 N N . HIS D 3 31 ? 2.731 11.722 26.814 1.00 41.61 25 HIS D N 1
ATOM 3599 C CA . HIS D 3 31 ? 1.698 10.733 26.586 1.00 43.48 25 HIS D CA 1
ATOM 3600 C C . HIS D 3 31 ? 2.323 9.374 26.645 1.00 49.39 25 HIS D C 1
ATOM 3601 O O . HIS D 3 31 ? 3.383 9.162 26.071 1.00 73.70 25 HIS D O 1
ATOM 3608 N N . PHE D 3 32 ? 1.685 8.448 27.347 1.00 34.37 26 PHE D N 1
ATOM 3609 C CA . PHE D 3 32 ? 2.071 7.060 27.185 1.00 39.62 26 PHE D CA 1
ATOM 3610 C C . PHE D 3 32 ? 1.615 6.583 25.824 1.00 48.60 26 PHE D C 1
ATOM 3611 O O . PHE D 3 32 ? 0.423 6.665 25.523 1.00 48.45 26 PHE D O 1
ATOM 3619 N N . CYS D 3 33 ? 2.553 6.071 25.020 1.00 50.34 27 CYS D N 1
ATOM 3620 C CA . CYS D 3 33 ? 2.237 5.527 23.684 1.00 37.33 27 CYS D CA 1
ATOM 3621 C C . CYS D 3 33 ? 2.659 4.069 23.494 1.00 37.57 27 CYS D C 1
ATOM 3622 O O . CYS D 3 33 ? 3.540 3.563 24.186 1.00 58.99 27 CYS D O 1
ATOM 3625 N N . ALA D 3 34 ? 2.022 3.404 22.541 1.00 33.11 28 ALA D N 1
ATOM 3626 C CA . ALA D 3 34 ? 2.264 1.992 22.307 1.00 42.04 28 ALA D CA 1
ATOM 3627 C C . ALA D 3 34 ? 1.904 1.616 20.881 1.00 48.33 28 ALA D C 1
ATOM 3628 O O . ALA D 3 34 ? 1.165 2.320 20.199 1.00 48.99 28 ALA D O 1
ATOM 3630 N N . ILE D 3 35 ? 2.436 0.486 20.444 1.00 48.42 29 ILE D N 1
ATOM 3631 C CA . ILE D 3 35 ? 2.246 0.021 19.088 1.00 47.28 29 ILE D CA 1
ATOM 3632 C C . ILE D 3 35 ? 1.800 -1.416 19.119 1.00 63.08 29 ILE D C 1
ATOM 3633 O O . ILE D 3 35 ? 2.339 -2.231 19.872 1.00 63.25 29 ILE D O 1
ATOM 3638 N N . ALA D 3 36 ? 0.813 -1.724 18.288 1.00 58.94 30 ALA D N 1
ATOM 3639 C CA . ALA D 3 36 ? 0.318 -3.081 18.181 1.00 61.33 30 ALA D CA 1
ATOM 3640 C C . ALA D 3 36 ? -0.144 -3.329 16.753 1.00 76.02 30 ALA D C 1
ATOM 3641 O O . ALA D 3 36 ? -0.774 -2.471 16.131 1.00 73.35 30 ALA D O 1
ATOM 3643 N N . ASP D 3 37 ? 0.176 -4.520 16.258 1.00 93.82 31 ASP D N 1
ATOM 3644 C CA . ASP D 3 37 ? 0.121 -4.824 14.841 1.00 85.89 31 ASP D CA 1
ATOM 3645 C C . ASP D 3 37 ? 0.942 -3.765 14.138 1.00 86.25 31 ASP D C 1
ATOM 3646 O O . ASP D 3 37 ? 3.323 -3.405 14.804 1.00 83.13 31 ASP D O 1
ATOM 3648 N N . ALA D 3 38 ? -0.259 -2.356 13.515 1.00 74.09 32 ALA D N 1
ATOM 3649 C CA . ALA D 3 38 ? 0.494 -1.288 12.898 1.00 73.63 32 ALA D CA 1
ATOM 3650 C C . ALA D 3 38 ? -0.297 -0.068 13.244 1.00 73.21 32 ALA D C 1
ATOM 3651 O O . ALA D 3 38 ? -0.454 0.846 12.442 1.00 76.89 32 ALA D O 1
ATOM 3653 N N . LYS D 3 39 ? -0.836 -0.084 14.452 1.00 73.93 33 LYS D N 1
ATOM 3654 C CA . LYS D 3 39 ? -1.548 1.066 14.975 1.00 79.63 33 LYS D CA 1
ATOM 3655 C C . LYS D 3 39 ? -0.809 1.549 16.228 1.00 59.18 33 LYS D C 1
ATOM 3656 O O . LYS D 3 39 ? -0.439 0.753 17.087 1.00 78.26 33 LYS D O 1
ATOM 3658 N N . LEU D 3 40 ? -0.460 2.844 16.233 1.00 54.01 34 LEU D N 1
ATOM 3659 C CA . LEU D 3 40 ? 0.119 3.535 17.391 1.00 33.39 34 LEU D CA 1
ATOM 3660 C C . LEU D 3 40 ? -0.994 4.178 18.245 1.00 48.53 34 LEU D C 1
ATOM 3661 O O . LEU D 3 40 ? -1.798 4.979 17.752 1.00 52.08 34 LEU D O 1
ATOM 3666 N N . SER D 3 41 ? -1.058 3.833 19.524 1.00 52.36 35 SER D N 1
ATOM 3667 C CA . SER D 3 41 ? -1.949 4.560 20.441 1.00 53.33 35 SER D CA 1
ATOM 3668 C C . SER D 3 41 ? -1.211 5.514 21.349 1.00 49.78 35 SER D C 1
ATOM 3669 O O . SER D 3 41 ? -0.192 5.173 21.940 1.00 59.63 35 SER D O 1
ATOM 3672 N N . PHE D 3 42 ? -1.786 6.706 21.522 1.00 43.54 36 PHE D N 1
ATOM 3673 C CA . PHE D 3 42 ? -1.287 7.597 22.568 1.00 39.98 36 PHE D CA 1
ATOM 3674 C C . PHE D 3 42 ? -2.333 7.889 23.640 1.00 44.67 36 PHE D C 1
ATOM 3675 O O . PHE D 3 42 ? -3.484 8.127 23.329 1.00 54.36 36 PHE D O 1
ATOM 3683 N N . SER D 3 43 ? -1.926 7.909 24.901 1.00 52.72 37 SER D N 1
ATOM 3684 C CA . SER D 3 43 ? -2.843 8.237 25.990 1.00 36.45 37 SER D CA 1
ATOM 3685 C C . SER D 3 43 ? -3.199 9.724 26.031 1.00 50.20 37 SER D C 1
ATOM 3686 O O . SER D 3 43 ? -2.744 10.523 25.205 1.00 36.65 37 SER D O 1
ATOM 3689 N N . ASP D 3 44 ? -3.996 10.091 27.028 1.00 43.21 38 ASP D N 1
ATOM 3690 C CA . ASP D 3 44 ? -4.140 11.492 27.405 1.00 56.10 38 ASP D CA 1
ATOM 3691 C C . ASP D 3 44 ? -2.841 12.080 27.988 1.00 45.90 38 ASP D C 1
ATOM 3692 O O . ASP D 3 44 ? -1.878 11.359 28.239 1.00 43.04 38 ASP D O 1
ATOM 3697 N N . ASP D 3 45 ? -2.840 13.394 28.192 1.00 36.14 39 ASP D N 1
ATOM 3698 C CA . ASP D 3 45 ? -1.732 14.099 28.815 1.00 45.06 39 ASP D CA 1
ATOM 3699 C C . ASP D 3 45 ? -1.510 13.553 30.227 1.00 54.08 39 ASP D C 1
ATOM 3700 O O . ASP D 3 45 ? -2.447 13.405 30.997 1.00 72.85 39 ASP D O 1
ATOM 3705 N N . ILE D 3 46 ? -0.263 13.247 30.554 1.00 52.52 40 ILE D N 1
ATOM 3706 C CA . ILE D 3 46 ? 0.076 12.635 31.831 1.00 66.39 40 ILE D CA 1
ATOM 3707 C C . ILE D 3 46 ? 0.178 13.634 32.979 1.00 52.79 40 ILE D C 1
ATOM 3708 O O . ILE D 3 46 ? -0.171 13.323 34.111 1.00 74.08 40 ILE D O 1
ATOM 3713 N N . GLU D 3 47 ? 0.663 14.832 32.684 1.00 52.65 41 GLU D N 1
ATOM 3714 C CA . GLU D 3 47 ? 0.846 15.842 33.709 1.00 56.55 41 GLU D CA 1
ATOM 3715 C C . GLU D 3 47 ? -0.497 16.432 34.036 1.00 73.07 41 GLU D C 1
ATOM 3716 O O . GLU D 3 47 ? -0.785 16.788 35.174 1.00 93.78 41 GLU D O 1
ATOM 3722 N N . GLN D 3 48 ? -1.329 16.521 33.010 1.00 66.03 42 GLN D N 1
ATOM 3723 C CA . GLN D 3 48 ? -2.610 17.168 33.153 1.00 75.52 42 GLN D CA 1
ATOM 3724 C C . GLN D 3 48 ? -3.651 16.211 33.714 1.00 69.40 42 GLN D C 1
ATOM 3725 O O . GLN D 3 48 ? -4.479 16.621 34.506 1.00 69.09 42 GLN D O 1
ATOM 3731 N N . THR D 3 49 ? -3.601 14.936 33.337 1.00 58.70 43 THR D N 1
ATOM 3732 C CA . THR D 3 49 ? -4.471 13.956 33.991 1.00 34.61 43 THR D CA 1
ATOM 3733 C C . THR D 3 49 ? -4.041 13.747 35.452 1.00 73.31 43 THR D C 1
ATOM 3734 O O . THR D 3 49 ? -4.841 13.300 36.269 1.00 47.56 43 THR D O 1
ATOM 3738 N N . MET D 3 50 ? -2.789 14.085 35.785 1.00 63.02 44 MET D N 1
ATOM 3739 C CA . MET D 3 50 ? -2.314 13.926 37.165 1.00 62.98 44 MET D CA 1
ATOM 3740 C C . MET D 3 50 ? -2.540 15.126 38.078 1.00 73.03 44 MET D C 1
ATOM 3741 O O . MET D 3 50 ? -2.426 14.996 39.300 1.00 73.34 44 MET D O 1
ATOM 3746 N N . GLU D 3 51 ? -2.852 16.276 37.483 1.00 62.78 45 GLU D N 1
ATOM 3747 C CA . GLU D 3 51 ? -3.142 17.506 38.220 1.00 40.08 45 GLU D CA 1
ATOM 3748 C C . GLU D 3 51 ? -4.634 17.585 38.499 1.00 77.28 45 GLU D C 1
ATOM 3749 O O . GLU D 3 51 ? -5.071 18.085 39.537 1.00 92.99 45 GLU D O 1
ATOM 3751 N N . GLU D 3 52 ? -5.398 17.114 37.525 1.00 79.97 46 GLU D N 1
ATOM 3752 C CA . GLU D 3 52 ? -6.795 16.788 37.691 1.00 72.26 46 GLU D CA 1
ATOM 3753 C C . GLU D 3 52 ? -7.146 16.634 39.169 1.00 110.60 46 GLU D C 1
ATOM 3754 O O . GLU D 3 52 ? -6.658 15.718 39.843 1.00 94.27 46 GLU D O 1
ATOM 3760 N N . ASP D 3 53 ? -7.977 17.545 39.678 1.00 149.19 47 ASP D N 1
ATOM 3761 C CA . ASP D 3 53 ? -8.611 17.334 40.974 1.00 138.74 47 ASP D CA 1
ATOM 3762 C C . ASP D 3 53 ? -9.504 16.098 40.849 1.00 145.99 47 ASP D C 1
ATOM 3763 O O . ASP D 3 53 ? -10.008 15.565 41.837 1.00 131.00 47 ASP D O 1
ATOM 3768 N N . ASN D 3 54 ? -9.671 15.647 39.607 1.00 163.10 48 ASN D N 1
ATOM 3769 C CA . ASN D 3 54 ? -10.338 14.392 39.300 1.00 143.82 48 ASN D CA 1
ATOM 3770 C C . ASN D 3 54 ? -9.285 13.291 39.140 1.00 141.37 48 ASN D C 1
ATOM 3771 O O . ASN D 3 54 ? -8.132 13.455 39.548 1.00 136.98 48 ASN D O 1
ATOM 3776 N N . PRO D 3 55 ? -9.679 12.151 38.565 1.00 133.27 49 PRO D N 1
ATOM 3777 C CA . PRO D 3 55 ? -8.638 11.177 38.241 1.00 134.69 49 PRO D CA 1
ATOM 3778 C C . PRO D 3 55 ? -8.549 10.900 36.734 1.00 135.87 49 PRO D C 1
ATOM 3779 O O . PRO D 3 55 ? -7.482 10.503 36.274 1.00 107.96 49 PRO D O 1
ATOM 3783 N N . LEU D 3 56 ? -9.653 11.128 36.009 1.00 145.25 50 LEU D N 1
ATOM 3784 C CA . LEU D 3 56 ? -9.865 10.768 34.584 1.00 124.40 50 LEU D CA 1
ATOM 3785 C C . LEU D 3 56 ? -8.692 10.164 33.770 1.00 114.66 50 LEU D C 1
ATOM 3786 O O . LEU D 3 56 ? -8.024 9.232 34.237 1.00 85.01 50 LEU D O 1
ATOM 3788 N N . GLY D 3 57 ? -8.456 10.639 32.541 1.00 130.74 51 GLY D N 1
ATOM 3789 C CA . GLY D 3 57 ? -7.303 10.111 31.846 1.00 114.76 51 GLY D CA 1
ATOM 3790 C C . GLY D 3 57 ? -7.486 8.787 31.131 1.00 74.89 51 GLY D C 1
ATOM 3791 O O . GLY D 3 57 ? -7.644 7.728 31.748 1.00 65.19 51 GLY D O 1
ATOM 3792 N N . SER D 3 58 ? -7.446 8.841 29.806 1.00 54.37 52 SER D N 1
ATOM 3793 C CA . SER D 3 58 ? -7.451 7.600 29.059 1.00 46.24 52 SER D CA 1
ATOM 3794 C C . SER D 3 58 ? -6.067 7.162 28.526 1.00 53.62 52 SER D C 1
ATOM 3795 O O . SER D 3 58 ? -5.282 7.995 28.029 1.00 50.36 52 SER D O 1
ATOM 3798 N N . LEU D 3 59 ? -5.809 5.837 28.597 1.00 32.98 53 LEU D N 1
ATOM 3799 C CA . LEU D 3 59 ? -4.621 5.210 27.996 1.00 50.54 53 LEU D CA 1
ATOM 3800 C C . LEU D 3 59 ? -4.646 5.405 26.494 1.00 57.39 53 LEU D C 1
ATOM 3801 O O . LEU D 3 59 ? -3.600 5.435 25.850 1.00 53.33 53 LEU D O 1
ATOM 3806 N N . CYS D 3 60 ? -5.846 5.538 25.938 1.00 53.42 54 CYS D N 1
ATOM 3807 C CA . CYS D 3 60 ? -6.001 5.592 24.492 1.00 61.51 54 CYS D CA 1
ATOM 3808 C C . CYS D 3 60 ? -6.978 6.687 24.065 1.00 61.49 54 CYS D C 1
ATOM 3809 O O . CYS D 3 60 ? -8.168 6.442 23.896 1.00 81.01 54 CYS D O 1
ATOM 3812 N N . ARG D 3 61 ? -6.454 7.895 23.891 1.00 50.95 55 ARG D N 1
ATOM 3813 C CA . ARG D 3 61 ? -7.259 9.063 23.564 1.00 53.58 55 ARG D CA 1
ATOM 3814 C C . ARG D 3 61 ? -7.842 9.009 22.142 1.00 33.21 55 ARG D C 1
ATOM 3815 O O . ARG D 3 61 ? -10.923 10.200 21.874 1.00 70.72 55 ARG D O 1
ATOM 3823 N N . GLY D 3 62 ? -5.828 9.049 20.927 1.00 50.33 56 GLY D N 1
ATOM 3824 C CA . GLY D 3 62 ? -6.382 8.032 20.059 1.00 57.15 56 GLY D CA 1
ATOM 3825 C C . GLY D 3 62 ? -5.368 7.122 19.406 1.00 44.11 56 GLY D C 1
ATOM 3826 O O . GLY D 3 62 ? -4.308 6.840 19.970 1.00 82.88 56 GLY D O 1
ATOM 3827 N N . ILE D 3 63 ? -5.704 6.680 18.194 1.00 54.35 57 ILE D N 1
ATOM 3828 C CA . ILE D 3 63 ? -4.943 5.671 17.478 1.00 46.32 57 ILE D CA 1
ATOM 3829 C C . ILE D 3 63 ? -4.528 6.126 16.086 1.00 56.16 57 ILE D C 1
ATOM 3830 O O . ILE D 3 63 ? -5.369 6.562 15.316 1.00 62.22 57 ILE D O 1
ATOM 3835 N N . LEU D 3 64 ? -3.233 6.052 15.764 1.00 49.56 58 LEU D N 1
ATOM 3836 C CA . LEU D 3 64 ? -2.811 6.369 14.399 1.00 62.38 58 LEU D CA 1
ATOM 3837 C C . LEU D 3 64 ? -2.628 5.076 13.640 1.00 69.89 58 LEU D C 1
ATOM 3838 O O . LEU D 3 64 ? -2.268 4.053 14.230 1.00 72.77 58 LEU D O 1
ATOM 3843 N N . ASP D 3 65 ? -2.905 5.122 12.339 1.00 78.08 59 ASP D N 1
ATOM 3844 C CA . ASP D 3 65 ? -2.762 3.959 11.491 1.00 63.78 59 ASP D CA 1
ATOM 3845 C C . ASP D 3 65 ? -1.457 4.072 10.728 1.00 53.12 59 ASP D C 1
ATOM 3846 O O . ASP D 3 65 ? -1.389 4.705 9.678 1.00 71.80 59 ASP D O 1
ATOM 3851 N N . LEU D 3 66 ? -0.433 3.435 11.271 1.00 67.95 60 LEU D N 1
ATOM 3852 C CA . LEU D 3 66 ? 0.925 3.536 10.760 1.00 49.40 60 LEU D CA 1
ATOM 3853 C C . LEU D 3 66 ? 1.041 3.196 9.270 1.00 65.71 60 LEU D C 1
ATOM 3854 O O . LEU D 3 66 ? 1.896 3.741 8.571 1.00 75.13 60 LEU D O 1
ATOM 3859 N N . ASN D 3 67 ? 0.162 2.313 8.795 1.00 76.79 61 ASN D N 1
ATOM 3860 C CA . ASN D 3 67 ? 0.066 1.974 7.376 1.00 73.73 61 ASN D CA 1
ATOM 3861 C C . ASN D 3 67 ? -0.130 3.183 6.479 1.00 63.18 61 ASN D C 1
ATOM 3862 O O . ASN D 3 67 ? 0.248 3.161 5.311 1.00 74.43 61 ASN D O 1
ATOM 3867 N N . THR D 3 68 ? -0.715 4.239 7.022 1.00 53.39 62 THR D N 1
ATOM 3868 C CA . THR D 3 68 ? -0.969 5.432 6.230 1.00 56.11 62 THR D CA 1
ATOM 3869 C C . THR D 3 68 ? 0.048 6.534 6.534 1.00 66.26 62 THR D C 1
ATOM 3870 O O . THR D 3 68 ? -0.166 7.700 6.205 1.00 72.49 62 THR D O 1
ATOM 3874 N N . TYR D 3 69 ? 1.162 6.163 7.159 1.00 64.31 63 TYR D N 1
ATOM 3875 C CA . TYR D 3 69 ? 2.192 7.138 7.502 1.00 45.88 63 TYR D CA 1
ATOM 3876 C C . TYR D 3 69 ? 3.605 6.720 7.066 1.00 72.14 63 TYR D C 1
ATOM 3877 O O . TYR D 3 69 ? 3.860 5.546 6.794 1.00 73.67 63 TYR D O 1
ATOM 3886 N N . ASN D 3 70 ? 4.510 7.699 6.993 1.00 68.48 64 ASN D N 1
ATOM 3887 C CA . ASN D 3 70 ? 5.953 7.452 6.890 1.00 68.54 64 ASN D CA 1
ATOM 3888 C C . ASN D 3 70 ? 6.661 8.152 8.047 1.00 55.75 64 ASN D C 1
ATOM 3889 O O . ASN D 3 70 ? 6.366 9.319 8.326 1.00 73.14 64 ASN D O 1
ATOM 3894 N N . VAL D 3 71 ? 7.600 7.465 8.698 1.00 40.60 65 VAL D N 1
ATOM 3895 C CA . VAL D 3 71 ? 8.428 8.094 9.744 1.00 59.91 65 VAL D CA 1
ATOM 3896 C C . VAL D 3 71 ? 9.535 8.965 9.156 1.00 60.24 65 VAL D C 1
ATOM 3897 O O . VAL D 3 71 ? 10.211 8.580 8.209 1.00 48.36 65 VAL D O 1
ATOM 3901 N N . VAL D 3 72 ? 9.743 10.129 9.746 1.00 61.79 66 VAL D N 1
ATOM 3902 C CA . VAL D 3 72 ? 10.838 10.992 9.339 1.00 43.80 66 VAL D CA 1
ATOM 3903 C C . VAL D 3 72 ? 11.523 11.510 10.602 1.00 65.90 66 VAL D C 1
ATOM 3904 O O . VAL D 3 72 ? 10.876 11.932 11.554 1.00 58.49 66 VAL D O 1
ATOM 3908 N N . LYS D 3 73 ? 12.840 11.410 10.647 1.00 61.55 67 LYS D N 1
ATOM 3909 C CA . LYS D 3 73 ? 13.552 11.911 11.799 1.00 44.34 67 LYS D CA 1
ATOM 3910 C C . LYS D 3 73 ? 14.050 13.305 11.488 1.00 60.25 67 LYS D C 1
ATOM 3911 O O . LYS D 3 73 ? 14.661 13.527 10.431 1.00 84.42 67 LYS D O 1
ATOM 3917 N N . ALA D 3 74 ? 13.792 14.242 12.404 1.00 43.70 68 ALA D N 1
ATOM 3918 C CA . ALA D 3 74 ? 14.338 15.596 12.283 1.00 57.95 68 ALA D CA 1
ATOM 3919 C C . ALA D 3 74 ? 15.839 15.553 12.492 1.00 76.57 68 ALA D C 1
ATOM 3920 O O . ALA D 3 74 ? 16.301 15.064 13.530 1.00 73.93 68 ALA D O 1
ATOM 3922 N N . PRO D 3 75 ? 16.605 16.050 11.503 1.00 70.06 69 PRO D N 1
ATOM 3923 C CA . PRO D 3 75 ? 18.077 16.028 11.531 1.00 54.21 69 PRO D CA 1
ATOM 3924 C C . PRO D 3 75 ? 18.626 16.659 12.812 1.00 67.73 69 PRO D C 1
ATOM 3925 O O . PRO D 3 75 ? 19.543 16.119 13.446 1.00 63.93 69 PRO D O 1
ATOM 3929 N N . GLN D 3 76 ? 18.049 17.788 13.206 1.00 72.27 70 GLN D N 1
ATOM 3930 C CA . GLN D 3 76 ? 18.561 18.521 14.359 1.00 65.85 70 GLN D CA 1
ATOM 3931 C C . GLN D 3 76 ? 17.443 18.985 15.307 1.00 76.43 70 GLN D C 1
ATOM 3932 O O . GLN D 3 76 ? 17.517 20.061 15.899 1.00 62.55 70 GLN D O 1
ATOM 3938 N N . GLY D 3 77 ? 16.404 18.170 15.446 1.00 67.01 71 GLY D N 1
ATOM 3939 C CA . GLY D 3 77 ? 15.304 18.503 16.329 1.00 61.96 71 GLY D CA 1
ATOM 3940 C C . GLY D 3 77 ? 14.285 19.483 15.775 1.00 66.79 71 GLY D C 1
ATOM 3941 O O . GLY D 3 77 ? 14.221 19.752 14.573 1.00 62.95 71 GLY D O 1
ATOM 3942 N N . LYS D 3 78 ? 13.468 20.020 16.669 1.00 74.55 72 LYS D N 1
ATOM 3943 C CA . LYS D 3 78 ? 12.388 20.921 16.279 1.00 64.06 72 LYS D CA 1
ATOM 3944 C C . LYS D 3 78 ? 11.783 21.472 17.559 1.00 62.07 72 LYS D C 1
ATOM 3945 O O . LYS D 3 78 ? 11.599 20.728 18.533 1.00 62.46 72 LYS D O 1
ATOM 3951 N N . ASN D 3 79 ? 11.514 22.775 17.576 1.00 57.47 73 ASN D N 1
ATOM 3952 C CA . ASN D 3 79 ? 10.842 23.396 18.722 1.00 75.48 73 ASN D CA 1
ATOM 3953 C C . ASN D 3 79 ? 11.528 23.165 20.086 1.00 78.03 73 ASN D C 1
ATOM 3954 O O . ASN D 3 79 ? 10.866 22.789 21.062 1.00 64.07 73 ASN D O 1
ATOM 3959 N N . GLN D 3 80 ? 12.851 23.362 20.124 1.00 61.93 74 GLN D N 1
ATOM 3960 C CA . GLN D 3 80 ? 13.639 23.477 21.362 1.00 54.65 74 GLN D CA 1
ATOM 3961 C C . GLN D 3 80 ? 13.807 22.203 22.171 1.00 35.71 74 GLN D C 1
ATOM 3962 O O . GLN D 3 80 ? 15.358 21.441 24.386 1.00 86.93 74 GLN D O 1
ATOM 3968 N N . LYS D 3 81 ? 13.128 20.472 21.041 1.00 52.06 75 LYS D N 1
ATOM 3969 C CA . LYS D 3 81 ? 13.561 19.165 21.481 1.00 44.65 75 LYS D CA 1
ATOM 3970 C C . LYS D 3 81 ? 14.692 18.744 20.577 1.00 62.72 75 LYS D C 1
ATOM 3971 O O . LYS D 3 81 ? 14.750 19.162 19.430 1.00 71.45 75 LYS D O 1
ATOM 3977 N N . SER D 3 82 ? 15.604 17.927 21.085 1.00 67.36 76 SER D N 1
ATOM 3978 C CA . SER D 3 82 ? 16.724 17.499 20.270 1.00 51.60 76 SER D CA 1
ATOM 3979 C C . SER D 3 82 ? 16.363 16.267 19.483 1.00 65.23 76 SER D C 1
ATOM 3980 O O . SER D 3 82 ? 16.786 16.114 18.333 1.00 58.73 76 SER D O 1
ATOM 3983 N N . PHE D 3 83 ? 15.578 15.388 20.104 1.00 61.20 77 PHE D N 1
ATOM 3984 C CA . PHE D 3 83 ? 15.257 14.106 19.491 1.00 58.36 77 PHE D CA 1
ATOM 3985 C C . PHE D 3 83 ? 13.806 14.025 19.102 1.00 51.62 77 PHE D C 1
ATOM 3986 O O . PHE D 3 83 ? 12.961 13.674 19.899 1.00 54.05 77 PHE D O 1
ATOM 3994 N N . VAL D 3 84 ? 13.526 14.346 17.853 1.00 52.87 78 VAL D N 1
ATOM 3995 C CA . VAL D 3 84 ? 12.167 14.332 17.375 1.00 41.30 78 VAL D CA 1
ATOM 3996 C C . VAL D 3 84 ? 12.003 13.569 16.067 1.00 44.98 78 VAL D C 1
ATOM 3997 O O . VAL D 3 84 ? 12.836 13.656 15.163 1.00 57.86 78 VAL D O 1
ATOM 4001 N N . PHE D 3 85 ? 10.938 12.780 16.005 1.00 62.06 79 PHE D N 1
ATOM 4002 C CA . PHE D 3 85 ? 10.517 12.172 14.758 1.00 49.89 79 PHE D CA 1
ATOM 4003 C C . PHE D 3 85 ? 9.086 12.551 14.436 1.00 71.75 79 PHE D C 1
ATOM 4004 O O . PHE D 3 85 ? 8.318 12.943 15.309 1.00 53.20 79 PHE D O 1
ATOM 4012 N N . ILE D 3 86 ? 8.753 12.429 13.158 1.00 66.31 80 ILE D N 1
ATOM 4013 C CA . ILE D 3 86 ? 7.499 12.902 12.638 1.00 48.44 80 ILE D CA 1
ATOM 4014 C C . ILE D 3 86 ? 6.800 11.846 11.803 1.00 59.20 80 ILE D C 1
ATOM 4015 O O . ILE D 3 86 ? 7.430 11.179 10.995 1.00 57.63 80 ILE D O 1
ATOM 4020 N N . LEU D 3 87 ? 5.494 11.687 12.016 1.00 59.73 81 LEU D N 1
ATOM 4021 C CA . LEU D 3 87 ? 4.699 10.797 11.194 1.00 45.15 81 LEU D CA 1
ATOM 4022 C C . LEU D 3 87 ? 4.073 11.646 10.108 1.00 55.52 81 LEU D C 1
ATOM 4023 O O . LEU D 3 87 ? 3.110 12.363 10.356 1.00 63.27 81 LEU D O 1
ATOM 4028 N N . GLU D 3 88 ? 4.655 11.594 8.913 1.00 69.11 82 GLU D N 1
ATOM 4029 C CA . GLU D 3 88 ? 4.175 12.378 7.774 1.00 70.93 82 GLU D CA 1
ATOM 4030 C C . GLU D 3 88 ? 3.147 11.533 6.995 1.00 56.37 82 GLU D C 1
ATOM 4031 O O . GLU D 3 88 ? 3.474 10.439 6.540 1.00 50.21 82 GLU D O 1
ATOM 4037 N N . PRO D 3 89 ? 1.867 12.010 6.917 1.00 58.22 83 PRO D N 1
ATOM 4038 C CA . PRO D 3 89 ? 0.749 11.228 6.337 1.00 80.38 83 PRO D CA 1
ATOM 4039 C C . PRO D 3 89 ? 0.982 10.954 4.858 0.70 81.42 83 PRO D C 1
ATOM 4040 O O . PRO D 3 89 ? 1.518 11.812 4.158 1.00 61.03 83 PRO D O 1
ATOM 4044 N N . LYS D 3 90 ? 0.578 9.787 4.373 1.00 91.36 84 LYS D N 1
ATOM 4045 C CA . LYS D 3 90 ? 0.631 9.535 2.936 1.00 90.28 84 LYS D CA 1
ATOM 4046 C C . LYS D 3 90 ? -0.658 10.011 2.256 1.00 88.12 84 LYS D C 1
ATOM 4047 O O . LYS D 3 90 ? -0.652 10.342 1.075 1.00 88.30 84 LYS D O 1
ATOM 4053 N N . GLN D 3 91 ? -1.753 10.058 3.017 1.00 86.41 85 GLN D N 1
ATOM 4054 C CA . GLN D 3 91 ? -3.075 10.351 2.452 1.00 115.08 85 GLN D CA 1
ATOM 4055 C C . GLN D 3 91 ? -3.477 11.833 2.506 1.00 107.56 85 GLN D C 1
ATOM 4056 O O . GLN D 3 91 ? -2.720 12.699 2.957 1.00 100.42 85 GLN D O 1
ATOM 4058 N N . ASP D 3 94 ? -5.533 13.502 6.662 1.00 84.45 88 ASP D N 1
ATOM 4059 C CA . ASP D 3 94 ? -4.690 13.461 7.840 1.00 83.89 88 ASP D CA 1
ATOM 4060 C C . ASP D 3 94 ? -3.650 14.551 7.691 1.00 62.02 88 ASP D C 1
ATOM 4061 O O . ASP D 3 94 ? -2.127 16.072 6.783 1.00 82.89 88 ASP D O 1
ATOM 4063 N N . PRO D 3 95 ? -2.938 14.866 9.421 1.00 87.95 89 PRO D N 1
ATOM 4064 C CA . PRO D 3 95 ? -1.918 15.887 9.621 1.00 88.57 89 PRO D CA 1
ATOM 4065 C C . PRO D 3 95 ? -0.694 15.165 10.110 1.00 62.54 89 PRO D C 1
ATOM 4066 O O . PRO D 3 95 ? -0.814 13.999 10.479 1.00 71.57 89 PRO D O 1
ATOM 4070 N N . PRO D 3 96 ? 0.462 15.833 10.125 1.00 60.98 90 PRO D N 1
ATOM 4071 C CA . PRO D 3 96 ? 1.658 15.217 10.724 1.00 68.87 90 PRO D CA 1
ATOM 4072 C C . PRO D 3 96 ? 1.478 15.084 12.217 1.00 54.11 90 PRO D C 1
ATOM 4073 O O . PRO D 3 96 ? 0.833 15.926 12.820 1.00 60.93 90 PRO D O 1
ATOM 4077 N N . VAL D 3 97 ? 2.028 14.040 12.811 1.00 47.31 91 VAL D N 1
ATOM 4078 C CA . VAL D 3 97 ? 2.109 14.000 14.257 1.00 41.31 91 VAL D CA 1
ATOM 4079 C C . VAL D 3 97 ? 3.582 14.058 14.647 1.00 61.86 91 VAL D C 1
ATOM 4080 O O . VAL D 3 97 ? 4.390 13.255 14.188 1.00 71.16 91 VAL D O 1
ATOM 4084 N N . GLU D 3 98 ? 3.930 15.017 15.492 1.00 69.19 92 GLU D N 1
ATOM 4085 C CA . GLU D 3 98 ? 5.318 15.211 15.884 1.00 49.54 92 GLU D CA 1
ATOM 4086 C C . GLU D 3 98 ? 5.606 14.710 17.306 1.00 62.37 92 GLU D C 1
ATOM 4087 O O . GLU D 3 98 ? 5.029 15.191 18.276 1.00 51.99 92 GLU D O 1
ATOM 4093 N N . PHE D 3 99 ? 6.504 13.732 17.411 1.00 45.47 93 PHE D N 1
ATOM 4094 C CA . PHE D 3 99 ? 6.878 13.158 18.683 1.00 41.40 93 PHE D CA 1
ATOM 4095 C C . PHE D 3 99 ? 8.291 13.549 19.094 1.00 51.30 93 PHE D C 1
ATOM 4096 O O . PHE D 3 99 ? 9.045 14.068 18.284 1.00 62.03 93 PHE D O 1
ATOM 4104 N N . ALA D 3 100 ? 8.646 13.297 20.353 1.00 44.04 94 ALA D N 1
ATOM 4105 C CA . ALA D 3 100 ? 9.989 13.595 20.848 1.00 40.40 94 ALA D CA 1
ATOM 4106 C C . ALA D 3 100 ? 10.335 12.744 22.068 1.00 47.77 94 ALA D C 1
ATOM 4107 O O . ALA D 3 100 ? 9.457 12.372 22.850 1.00 53.92 94 ALA D O 1
ATOM 4109 N N . THR D 3 101 ? 11.619 12.413 22.206 1.00 33.86 95 THR D N 1
ATOM 4110 C CA . THR D 3 101 ? 12.113 11.685 23.377 1.00 46.83 95 THR D CA 1
ATOM 4111 C C . THR D 3 101 ? 13.118 12.534 24.149 1.00 51.41 95 THR D C 1
ATOM 4112 O O . THR D 3 101 ? 13.646 13.528 23.629 1.00 58.39 95 THR D O 1
ATOM 4116 N N . ASP D 3 102 ? 13.389 12.120 25.382 1.00 52.09 96 ASP D N 1
ATOM 4117 C CA . ASP D 3 102 ? 14.459 12.697 26.196 1.00 63.55 96 ASP D CA 1
ATOM 4118 C C . ASP D 3 102 ? 15.796 12.129 25.774 1.00 64.04 96 ASP D C 1
ATOM 4119 O O . ASP D 3 102 ? 16.793 12.850 25.647 1.00 59.14 96 ASP D O 1
ATOM 4124 N N . LYS D 3 103 ? 15.802 10.808 25.621 1.00 49.52 97 LYS D N 1
ATOM 4125 C CA . LYS D 3 103 ? 17.015 10.062 25.332 1.00 63.16 97 LYS D CA 1
ATOM 4126 C C . LYS D 3 103 ? 16.675 8.934 24.372 1.00 76.07 97 LYS D C 1
ATOM 4127 O O . LYS D 3 103 ? 16.207 9.186 23.256 1.00 41.88 97 LYS D O 1
ATOM 4133 N N . VAL D 3 104 ? 18.535 10.031 23.060 1.00 61.25 98 VAL D N 1
ATOM 4134 C CA . VAL D 3 104 ? 18.603 9.561 21.689 1.00 36.99 98 VAL D CA 1
ATOM 4135 C C . VAL D 3 104 ? 18.333 8.057 21.570 1.00 41.23 98 VAL D C 1
ATOM 4136 O O . VAL D 3 104 ? 17.829 7.597 20.553 1.00 42.11 98 VAL D O 1
ATOM 4140 N N . GLU D 3 105 ? 18.642 7.275 22.600 1.00 45.23 99 GLU D N 1
ATOM 4141 C CA . GLU D 3 105 ? 18.428 5.828 22.471 1.00 42.97 99 GLU D CA 1
ATOM 4142 C C . GLU D 3 105 ? 16.965 5.456 22.385 1.00 52.65 99 GLU D C 1
ATOM 4143 O O . GLU D 3 105 ? 16.641 4.357 21.922 1.00 46.45 99 GLU D O 1
ATOM 4149 N N . GLU D 3 106 ? 16.086 6.363 22.818 1.00 60.41 100 GLU D N 1
ATOM 4150 C CA . GLU D 3 106 ? 14.634 6.173 22.631 1.00 55.42 100 GLU D CA 1
ATOM 4151 C C . GLU D 3 106 ? 14.197 6.533 21.205 1.00 41.56 100 GLU D C 1
ATOM 4152 O O . GLU D 3 106 ? 13.566 5.736 20.521 1.00 49.24 100 GLU D O 1
ATOM 4158 N N . LEU D 3 107 ? 14.551 7.732 20.765 1.00 33.96 101 LEU D N 1
ATOM 4159 C CA . LEU D 3 107 ? 14.404 8.102 19.367 1.00 46.01 101 LEU D CA 1
ATOM 4160 C C . LEU D 3 107 ? 14.791 6.946 18.445 1.00 41.34 101 LEU D C 1
ATOM 4161 O O . LEU D 3 107 ? 14.050 6.605 17.547 1.00 54.83 101 LEU D O 1
ATOM 4166 N N . PHE D 3 108 ? 15.939 6.324 18.683 1.00 48.09 102 PHE D N 1
ATOM 4167 C CA . PHE D 3 108 ? 16.389 5.255 17.804 1.00 58.28 102 PHE D CA 1
ATOM 4168 C C . PHE D 3 108 ? 15.425 4.088 17.793 1.00 48.48 102 PHE D C 1
ATOM 4169 O O . PHE D 3 108 ? 15.002 3.618 16.737 1.00 39.67 102 PHE D O 1
ATOM 4177 N N . GLU D 3 109 ? 15.122 3.591 18.979 1.00 50.96 103 GLU D N 1
ATOM 4178 C CA . GLU D 3 109 ? 14.284 2.422 19.113 1.00 47.67 103 GLU D CA 1
ATOM 4179 C C . GLU D 3 109 ? 12.912 2.703 18.492 1.00 60.47 103 GLU D C 1
ATOM 4180 O O . GLU D 3 109 ? 12.349 1.849 17.770 1.00 51.72 103 GLU D O 1
ATOM 4186 N N . TRP D 3 110 ? 12.352 3.882 18.830 1.00 47.99 104 TRP D N 1
ATOM 4187 C CA . TRP D 3 110 ? 11.002 4.236 18.379 1.00 46.71 104 TRP D CA 1
ATOM 4188 C C . TRP D 3 110 ? 10.987 4.298 16.866 1.00 47.23 104 TRP D C 1
ATOM 4189 O O . TRP D 3 110 ? 10.225 3.574 16.212 1.00 59.49 104 TRP D O 1
ATOM 4200 N N . PHE D 3 111 ? 11.851 5.150 16.326 1.00 48.88 105 PHE D N 1
ATOM 4201 C CA . PHE D 3 111 ? 12.019 5.330 14.876 1.00 56.24 105 PHE D CA 1
ATOM 4202 C C . PHE D 3 111 ? 12.111 4.015 14.081 1.00 60.99 105 PHE D C 1
ATOM 4203 O O . PHE D 3 111 ? 11.434 3.854 13.071 1.00 53.03 105 PHE D O 1
ATOM 4211 N N . GLN D 3 112 ? 12.928 3.074 14.544 1.00 51.96 106 GLN D N 1
ATOM 4212 C CA . GLN D 3 112 ? 13.090 1.796 13.851 1.00 35.68 106 GLN D CA 1
ATOM 4213 C C . GLN D 3 112 ? 11.839 0.884 13.869 1.00 55.27 106 GLN D C 1
ATOM 4214 O O . GLN D 3 112 ? 11.521 0.267 12.856 1.00 59.74 106 GLN D O 1
ATOM 4220 N N . SER D 3 113 ? 11.151 0.787 15.011 1.00 47.05 107 SER D N 1
ATOM 4221 C CA . SER D 3 113 ? 9.951 -0.058 15.155 1.00 76.50 107 SER D CA 1
ATOM 4222 C C . SER D 3 113 ? 8.925 -0.005 13.970 1.00 34.36 107 SER D C 1
ATOM 4223 O O . SER D 3 113 ? 8.164 -2.244 13.696 1.00 55.06 107 SER D O 1
ATOM 4225 N N . ILE D 3 114 ? 9.035 2.210 14.027 1.00 47.21 108 ILE D N 1
ATOM 4226 C CA . ILE D 3 114 ? 7.922 2.455 13.138 1.00 51.60 108 ILE D CA 1
ATOM 4227 C C . ILE D 3 114 ? 8.399 2.249 11.689 1.00 73.90 108 ILE D C 1
ATOM 4228 O O . ILE D 3 114 ? 7.660 1.778 10.829 1.00 69.86 108 ILE D O 1
ATOM 4233 N N . ARG D 3 115 ? 9.651 2.598 11.429 1.00 60.88 109 ARG D N 1
ATOM 4234 C CA . ARG D 3 115 ? 10.211 2.501 10.090 1.00 59.24 109 ARG D CA 1
ATOM 4235 C C . ARG D 3 115 ? 10.151 1.081 9.533 1.00 60.56 109 ARG D C 1
ATOM 4236 O O . ARG D 3 115 ? 9.911 0.888 8.356 1.00 49.25 109 ARG D O 1
ATOM 4244 N N . GLU D 3 116 ? 10.380 0.078 10.369 1.00 42.34 110 GLU D N 1
ATOM 4245 C CA . GLU D 3 116 ? 10.221 -1.305 9.919 1.00 42.20 110 GLU D CA 1
ATOM 4246 C C . GLU D 3 116 ? 8.769 -1.560 9.531 1.00 52.98 110 GLU D C 1
ATOM 4247 O O . GLU D 3 116 ? 8.497 -2.231 8.545 1.00 79.76 110 GLU D O 1
ATOM 4249 N N . ILE D 3 117 ? 7.837 -0.998 10.300 1.00 62.81 111 ILE D N 1
ATOM 4250 C CA . ILE D 3 117 ? 6.403 -1.094 9.973 1.00 59.04 111 ILE D CA 1
ATOM 4251 C C . ILE D 3 117 ? 6.007 -0.371 8.677 1.00 55.91 111 ILE D C 1
ATOM 4252 O O . ILE D 3 117 ? 5.241 -0.911 7.889 1.00 84.52 111 ILE D O 1
ATOM 4257 N N . THR D 3 118 ? 6.546 0.826 8.443 1.00 66.36 112 THR D N 1
ATOM 4258 C CA . THR D 3 118 ? 6.188 1.598 7.247 1.00 70.38 112 THR D CA 1
ATOM 4259 C C . THR D 3 118 ? 6.890 1.191 5.932 1.00 62.28 112 THR D C 1
ATOM 4260 O O . THR D 3 118 ? 6.461 1.604 4.859 1.00 91.77 112 THR D O 1
ATOM 4264 N N . TRP D 3 119 ? 7.940 0.379 6.006 1.00 85.95 113 TRP D N 1
ATOM 4265 C CA . TRP D 3 119 ? 8.576 -0.161 4.798 1.00 84.52 113 TRP D CA 1
ATOM 4266 C C . TRP D 3 119 ? 7.957 -1.501 4.411 1.00 98.97 113 TRP D C 1
ATOM 4267 O O . TRP D 3 119 ? 8.051 -2.476 5.159 1.00 92.63 113 TRP D O 1
#

CATH classification: 3.40.50.300

Sequence (561 aa):
SQAIKCVVVGDVAVGKTCLLISYTTNAFPGEYIPTVFDNYSANVMVDSKPVNLGLWDTAGQEDYDRLRPLSYPQTDVFLICFSLVSPASYENVRAKWFPEVRHHCPSTPIILVGTKLDLRDDKDTIEKLKEKKLAPITYPQGLALAKEIDSVKYLECSALTQRGLKTVFDEAIRAVLQAIKCVVVGDVAVGKTCLLISYTTNAFPGEYIPTVFDNYSANVVNLGLWDTAGQEDYDRLRPLSYPQTDVFLICFSLVSPASYENVRAKWFPEVRHHCPSTPIILVGTKLDLRDDKDTIEKLKEKKLAPITYPQGLALAKEIDSVKYLECSALTQRGLKTVFDEAIRAVLKQQGELYMWDSIDQKWTRHFCAIADAKLSFSDDIEQTMEEDNPLGSLCRGILDLNTYNVVKAPQGKNQKSFVFILEPKQQGDPPVEFATDRVEELFEWFQSIREITWKIKQQGELYMWDSIDQKWTRHFCAIADAKLSFSDDIEQTMEEDNPLGSLCRGILDLNTYNVVKAPQGKNQKSFVFILEPKQDPPVEFATDKVEELFEWFQSIREITW

Secondary structure (DSSP, 8-state):
----EEEEEESTTSSHHHHHHHHHHS---------SEEEEEEEEE----EEEEEEEEE--SGGGGTTGGGG-TT--EEEEEEETT-HHHHHHIIIIIHHHHHHH-TTS-EEEEEE-GGGTT-HHHHHHHHTTT-----HHHHHHHHHHHT-SEEEE--TTT-TTHHHHH--TTTTT-/--EEEEEEESTTSSHHHHHHHHHSS---------SEEEEEE----EEEEEE--SGGGGTTGGGG-TT--EEEEEEETT-HHHHHHIIIIIHHHHHHH-TTS-EEEEEE-GGGTT-HHHHHHHHTTT-----HHHHHHHHHHHT-SEEEEE-TTT-TTHHHHH--TTTTT-/--EEEEEEEETTTTEEEEEEEEEETTEEEE-S-------SS-TT--S-SEEEEGGGEEEEE-TT-BTTBSEEEEEEESSSS---EEEEESSHHHHHHHHHHHHHHH---/--EEEEEEEETTTTEEEEEEEEEETTEEEEEEEHHHHHH-SS----S-SEEEEGGGEEEEE-TT-BTTBSEEEEEEE-----EEEEE---HHHHHHHHHHHHHH-

InterPro domains:
  IPR001806 Small GTPase [PF00071] (5-176)
  IPR001806 Small GTPase [PS51421] (1-192)
  IPR001806 Small GTPase [SM00174] (6-179)
  IPR003578 Small GTPase Rho [PTHR24072] (3-189)
  IPR005225 Small GTP-binding domain [TIGR00231] (1-142)
  IPR027417 P-loop containing nucleoside triphosphate hydrolase [G3DSA:3.40.50.300] (1-182)
  IPR027417 P-loop containing nucleoside triphosphate hydrolase [SSF52540] (4-176)

Foldseek 3Di:
DEEAEEEEAFAPPQCQVLLQCCVQPVDGDPDPDFDDKDWDWDWADAPVRTYTYIYIYHGRDCVSVVVRCVSQPPHQEYEYEGELLDVPRVVVCVVPDLCVNCVRVVDHAYEYEYEPVVCQPPPVSQVVQCVVVHHGHDPVRQVVSCVVSVHPYYFYAYSVVGRGSVVSVSVRSVSGD/DAAEEEEEFAPPQCQVLLLCCVQVVDGDDPPDFDDKDWDWDDPRTYTYIYHGRDCVSVVVRCVSLPPHQEYEYEGELLDVVRVVVCVVPVLVVNCVRVVDHAYEYEYEPVVCQPPPVSQVVQCVVVHHGHDPVNQVVSCVVSVHPYYFYAYSVVGRCSVVSVVVRVVSRD/DDWAKKWWADPVVRDTFIWTWDADLQKIFTFAGDVPPVDPDDPGGGNGPDIDRLLQWAKDWDPQDDSVARTKIWTHGNDPPDDIIIIGDNDVVSSVVVNVVSNVVNDPD/DDWAKKWWADPVVRDTFIWTWDADPQKIFTKPGDVVCVVPPPNDIGNGPDIDRLQQWAKDWDPQDDSPARTKIWTPGNVDHIIIIGDPDPVSSVVVNVVSNVVND

Radius of gyration: 30.89 Å; Cα contacts (8 Å, |Δi|>4): 1114; chains: 4; bounding box: 92×48×87 Å

GO terms:
  GO:1903749 positive regulation of protein localization to mitochondrion (P, HMP)
  GO:0042554 superoxide anion generation (P, IDA)
  GO:0043020 NADPH oxidase complex (C, IDA)
  GO:0003924 GTPase activity (F, EXP)
  GO:0003924 GTPase activity (F, TAS)
  GO:0007165 signal transduction (P, TAS)
  GO:0005741 mitochondrial outer membrane (C, TAS)
  GO:0005789 endoplasmic reticulum membrane (C, TAS)
  GO:0005829 cytosol (C, TAS)
  GO:0005886 plasma membrane (C, TAS)
  GO:0030670 phagocytic vesicle membrane (C, TAS)
  GO:0005515 protein binding (F, IPI)
  GO:0060263 regulation of respiratory burst (P, IDA)
  GO:0010310 regulation of hydrogen peroxide metabolic process (P, TAS)
  GO:0005829 cytosol (C, IDA)
  GO:0005884 actin filament (C, IDA)
  GO:0030027 lamellipodium (C, IDA)
  GO:0005525 GTP binding (F, IMP)
  GO:0070062 extracellular exosome (C, HDA)
  GO:0005925 focal adhesion (C, HDA)

Organism: Homo sapiens (NCBI:txid9606)

Solvent-accessible surface area: 27195 Å² total; per-residue (Å²): 86,90,72,0,34,0,0,0,0,0,23,75,48,2,18,12,38,29,2,0,39,2,8,31,79,66,57,100,30,75,65,160,97,66,23,36,5,50,35,58,42,6,114,26,98,8,82,137,23,76,2,60,1,14,0,26,1,2,1,12,55,122,124,53,53,77,3,4,25,68,2,2,75,154,10,46,0,0,0,0,0,0,18,0,15,55,16,52,2,42,113,50,0,159,71,52,1,46,55,30,0,64,144,82,14,100,100,23,38,1,0,0,0,0,5,57,15,53,53,41,74,47,79,106,28,81,43,51,21,83,156,65,95,81,62,22,8,47,72,40,81,0,80,59,8,8,95,87,2,119,1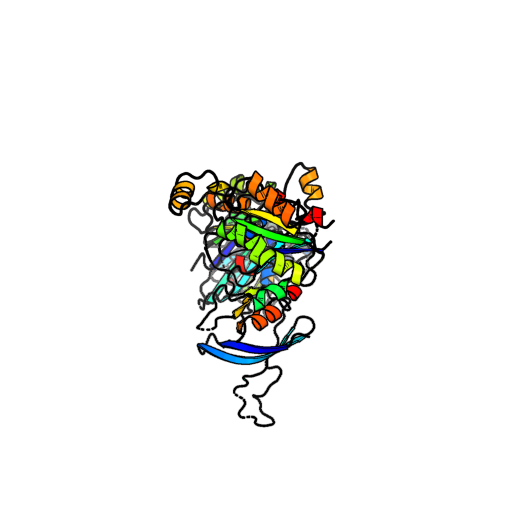6,76,66,16,25,32,0,0,14,108,42,16,135,26,2,19,69,0,0,21,40,0,0,104,25,47,88,111,83,7,33,0,0,0,0,0,25,77,70,7,28,12,24,23,1,0,12,1,50,37,66,72,36,100,31,73,80,137,57,62,21,22,4,44,21,62,36,18,67,78,69,59,0,21,0,34,1,2,2,10,54,133,122,51,65,81,2,5,25,66,3,1,75,153,9,45,0,0,0,0,0,0,8,0,24,34,30,68,2,45,59,50,0,44,71,46,11,47,56,38,0,61,145,80,16,100,100,23,39,1,0,0,0,0,6,22,49,55,65,41,131,42,72,115,28,85,59,70,21,61,95,63,98,82,62,19,8,52,107,89,81,0,89,60,7,8,76,129,3,122,16,77,77,16,25,33,0,0,14,106,75,76,50,33,3,64,77,0,0,40,10,0,24,182,25,51,112,133,33,100,18,78,1,42,22,44,50,76,147,103,116,41,39,47,82,19,73,0,31,17,71,140,16,102,0,23,35,7,12,56,59,120,60,115,177,58,161,134,56,117,118,60,52,133,58,132,20,102,24,50,0,91,20,11,53,17,75,21,12,83,140,15,92,60,146,52,76,37,0,0,22,0,37,32,41,47,50,68,61,84,79,19,25,0,0,6,77,133,14,58,46,4,19,105,6,15,21,40,0,45,62,42,27,122,88,166,133,24,97,18,74,2,40,23,45,49,75,149,103,115,41,40,45,62,21,72,0,25,14,72,117,20,36,0,26,35,7,23,29,40,104,104,26,156,83,52,150,80,118,73,42,42,132,55,166,20,109,23,67,0,92,48,12,63,17,57,28,10,110,145,14,92,56,224,51,77,38,0,0,15,0,73,33,130,107,111,85,73,20,25,0,0,6,90,154,10,50,59,6,14,101,7,19,21,42,0,48,62,40,32,200

B-factor: mean 64.77, std 22.75, range [15.93, 331.45]